Protein AF-A0A2N2PRE9-F1 (afdb_monomer)

pLDDT: mean 85.86, std 16.17, range [28.36, 98.81]

Radius of gyration: 65.25 Å; Cα contacts (8 Å, |Δi|>4): 997; chains: 1; bounding box: 138×82×198 Å

Mean predicted aligned error: 14.63 Å

Solvent-accessible surface area (backbone atoms only — not comparable to full-atom values): 32114 Å² total; per-residue (Å²): 141,76,87,83,89,82,85,77,85,81,86,78,86,85,91,86,80,92,83,88,83,89,88,83,89,81,84,90,90,87,91,86,85,76,72,66,62,60,56,49,52,51,50,49,51,51,50,50,50,49,50,50,48,52,51,51,50,50,51,49,51,50,53,53,70,72,39,66,50,19,32,50,34,27,27,46,92,90,39,80,39,38,49,27,38,51,67,56,39,31,50,53,53,52,50,58,52,63,73,39,55,28,38,38,36,54,62,98,81,54,68,47,78,41,39,36,54,52,56,13,43,40,73,35,41,69,60,38,36,51,49,40,42,49,48,23,52,50,72,30,66,64,71,99,59,90,49,74,72,54,65,75,66,39,65,66,59,36,50,49,46,32,48,49,36,50,52,66,30,44,64,54,55,32,57,76,68,68,58,84,47,75,66,61,54,52,53,48,56,58,53,48,74,74,47,80,80,61,76,74,45,76,48,79,85,40,68,49,79,38,68,66,44,26,50,54,46,52,49,62,49,28,72,75,67,43,39,80,45,37,52,28,44,80,46,80,55,96,31,34,52,41,54,43,78,38,40,69,11,35,35,54,38,60,67,61,47,50,50,53,46,71,75,39,48,67,58,37,57,69,72,24,47,43,79,46,57,68,43,77,37,76,35,91,24,63,56,35,54,69,58,21,54,54,55,36,60,46,44,69,49,63,35,31,40,37,36,40,27,81,83,81,71,45,76,50,76,48,77,54,53,34,46,65,56,50,66,27,52,46,78,45,83,32,87,86,43,99,51,29,61,47,74,48,75,40,56,69,53,43,42,54,50,51,54,66,53,37,60,76,63,40,96,58,33,42,63,61,60,72,60,53,32,50,48,51,50,51,22,51,77,70,59,42,44,66,36,83,43,63,51,44,50,54,60,43,82,43,67,38,51,87,89,66,44,67,58,56,52,18,46,76,73,28,34,41,37,49,48,39,49,66,60,34,78,83,63,61,103,66,88,52,64,72,41,76,44,47,39,64,31,65,56,76,42,46,87,52,71,72,40,85,52,37,39,35,40,34,31,62,75,73,18,31,36,38,35,29,46,77,85,38,82,73,46,77,46,65,20,15,33,18,25,93,93,33,51,46,62,27,23,52,29,17,33,70,45,80,36,74,62,37,75,43,76,96,76,58,34,39,24,34,31,24,30,29,34,47,52,67,36,83,92,51,94,61,58,34,26,40,17,14,54,28,18,44,93,84,72,47,76,42,67,85,90,44,72,53,37,62,71,36,79,26,29,40,36,32,54,51,69,56,17,44,53,45,57,77,67,58,53,71,15,24,35,36,38,34,38,102

Secondary structure (DSSP, 8-state):
---------------------------------SSHHHHHHHHHHHHHHHHHHHHHHHHHHHHHHTSSBPPSSEEETTEE-TT-BHHHHHHHHHHHHHH--EEEE-SSS-EEEE-TTTTTEEE-HHHHHHHHHHHHHHTTT--S---HHHHHH-HHHHHHHHHHHHHHHHHHHHHHTT---HHHHHHHHHHHTTSPPPPPEEEPPPEEE-HHHHHHHHHHHHHHH-B--B--EEEEETTEEEEEPPB-EEEE-HHHHHHHHHH-HHHHHHHTEEE-PEEEEPPS----HHHHHHHHHHHHS-EEEEEEETTTTEEEEEEE-HHHHHHTEEEEE-TTSTTSEEEEE-HHHHHHHHHHHHGGG-TTEE--HHHHHHHHHHHHHHT-SEEEEE-EE--EEEEPPTT--HHHHHHHHTS-HHHHHHH-TT--SS--TT-EEEEPPGGGG--SPPEEEEEEEEETTTTEEEEEETTEEEEEEE-B-B-TTSPPPPEEEE--EEEEEEEETTTTEEEEEEEEEE-SSTT-S--EEEESS-EETTTEE-STT-TTS--BSSSEE--HHHHHHHHHH--TTEEEEEE-

Foldseek 3Di:
DDDDDDDDDDDDDDDDDDDDDDDDDDDDDDDDDDPVVVVVVVVVVVVVVVVVVVVVVVVVLVCLLVAQAQFFQEAEPNDTRHLPGLVRQLCVVQVVQQPFWAWEAAPDDDIDTDGLVLLQKFFPSNVQSVVRNVVSNVLLQDDPDPDPVVNVVCPVVSCVSSSLRSLSNVVSVCVVVVPDDPVVVVVSVVVNVVDDRRHHDYDDIHIDGDLVSSLVSVVVVQVVQWDQKAAWDWDDDPLAIDIRATGWIKTWPSVVQSVVCVVCVPVSSVVSYDYIYMDTHDDLAGTCVVVRVVLVVLLPQKAKEWEAELFVRDIDIDTDHSNLQSVQKDKDADSPDPRRIDIAGHLVSQLVVQVVVQVVVPDFKHFPSVLSSVQSRVCSVVSPRYRYTYIWTAWDKDAAAPPDDLCNVQQVAQHLSQQQCVQCVVDPPDDDGRDIGIHHTLCVQQPDAAPSQWAWEAEPVQQKIFIGGNNDTDDIFHKAFADPVQGATFGKWWQADWDQWDADPVVQKTFGGWTFTADSHPPDPDGATEGAFIDHVVPDTPCPVPGRYHDDNHHIYDHRVVSVVCSVPGDTNHMYGYHD

Sequence (580 aa):
MGTPPKSTSFTTHPIANARNPAPGNRRAARRTRRRHLGLFWLALLLWAAVLLSVAAAGAGLLTLYRSDFILPGVMAQGLDLGGLTTAGAAELLQGQWRERGIVLDAGAAATWTVSPDALGISLDTDALVRSAHQQGRELAVTSDDPSPLAQARDAAGQLLRLGGRLLGVAPAYLEARRITSPTVAGWLAALSRRLAPPPRVELAPAWRFDRHKATATLRAIAARIDSPPRDADLRIVDGRAEALPSRPGRALDLTAALGQLEAAPWQIAATGRMPLTSVAIPPTIADVSATAAEINRHLVVPLTVRLYDPIVDERLSWPITPDVRAGWLSFSVDASAANGVTWAVAEEKIGAYVTARAETLGAERHLKQAQAVSMIHDAFMSSNSDVPLRVYHFARQHVVQPGETLSSIAFDYGFPYPWIQAANPDLGDLLLAGQAVTIPSPDDQLPLPVVENKRIAISLGEQRMWAYEDGALKWEWVVSTGIPSSPTSPGVFQVQSHEPNAYAASWDLWMPYFMGIYQPAPGQAFMNGFHGFPSRDQRQLLWTSNLGHPVTYGCILLSTENAKTLYEWAEEGVIVAIRP

Nearest PDB structures (foldseek):
  4xvo-assembly3_C  TM=7.690E-01  e=3.416E-09  Mycolicibacterium smegmatis MC2 155
  4jmx-assembly1_A  TM=7.023E-01  e=2.448E-08  Mycobacterium tuberculosis
  3tx4-assembly1_A  TM=6.904E-01  e=2.460E-07  Mycobacterium tuberculosis
  8j65-assembly2_B  TM=6.755E-01  e=2.912E-07  Mycobacterium tuberculosis
  8aho-assembly1_A  TM=6.843E-01  e=4.082E-07  Mycobacterium tuberculosis

Structure (mmCIF, N/CA/C/O backbone):
data_AF-A0A2N2PRE9-F1
#
_entry.id   AF-A0A2N2PRE9-F1
#
loop_
_atom_site.group_PDB
_atom_site.id
_atom_site.type_symbol
_atom_site.label_atom_id
_atom_site.label_alt_id
_atom_site.label_comp_id
_atom_site.label_asym_id
_atom_site.label_entity_id
_atom_site.label_seq_id
_atom_site.pdbx_PDB_ins_code
_atom_site.Cartn_x
_atom_site.Cartn_y
_atom_site.Cartn_z
_atom_site.occupancy
_atom_site.B_iso_or_equiv
_atom_site.auth_seq_id
_atom_site.auth_comp_id
_atom_site.auth_asym_id
_atom_site.auth_atom_id
_atom_site.pdbx_PDB_model_num
ATOM 1 N N . MET A 1 1 ? 91.240 55.400 -79.136 1.00 44.03 1 MET A N 1
ATOM 2 C CA . MET A 1 1 ? 90.717 56.780 -79.040 1.00 44.03 1 MET A CA 1
ATOM 3 C C . MET A 1 1 ? 90.539 57.298 -80.449 1.00 44.03 1 MET A C 1
ATOM 5 O O . MET A 1 1 ? 91.504 57.255 -81.196 1.00 44.03 1 MET A O 1
ATOM 9 N N . GLY A 1 2 ? 89.333 57.715 -80.822 1.00 29.73 2 GLY A N 1
ATOM 10 C CA . GLY A 1 2 ? 89.107 58.298 -82.141 1.00 29.73 2 GLY A CA 1
ATOM 11 C C . GLY A 1 2 ? 87.730 57.978 -82.705 1.00 29.73 2 GLY A C 1
ATOM 12 O O . GLY A 1 2 ? 87.492 56.880 -83.192 1.00 29.73 2 GLY A O 1
ATOM 13 N N . THR A 1 3 ? 86.862 58.989 -82.699 1.00 47.44 3 THR A N 1
ATOM 14 C CA . THR A 1 3 ? 86.133 59.388 -83.914 1.00 47.44 3 THR A CA 1
ATOM 15 C C . THR A 1 3 ? 87.115 59.382 -85.100 1.00 47.44 3 THR A C 1
ATOM 17 O O . THR A 1 3 ? 88.283 59.715 -84.880 1.00 47.44 3 THR A O 1
ATOM 20 N N . PRO A 1 4 ? 86.723 59.051 -86.351 1.00 40.72 4 PRO A N 1
ATOM 21 C CA . PRO A 1 4 ? 85.676 59.795 -87.061 1.00 40.72 4 PRO A CA 1
ATOM 22 C C . PRO A 1 4 ? 84.950 58.951 -88.162 1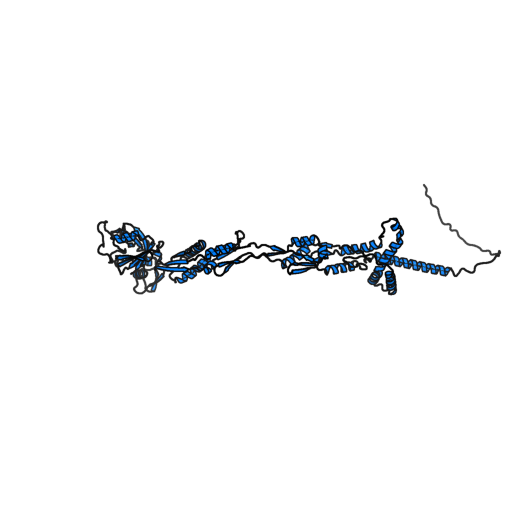.00 40.72 4 PRO A C 1
ATOM 24 O O . PRO A 1 4 ? 85.128 57.735 -88.231 1.00 40.72 4 PRO A O 1
ATOM 27 N N . PRO A 1 5 ? 84.087 59.552 -89.007 1.00 60.34 5 PRO A N 1
ATOM 28 C CA . PRO A 1 5 ? 83.303 58.859 -90.028 1.00 60.34 5 PRO A CA 1
ATOM 29 C C . PRO A 1 5 ? 84.092 58.748 -91.343 1.00 60.34 5 PRO A C 1
ATOM 31 O O . PRO A 1 5 ? 85.161 59.346 -91.461 1.00 60.34 5 PRO A O 1
ATOM 34 N N . LYS A 1 6 ? 83.541 58.054 -92.351 1.00 29.47 6 LYS A N 1
ATOM 35 C CA . LYS A 1 6 ? 83.570 58.466 -93.775 1.00 29.47 6 LYS A CA 1
ATOM 36 C C . LYS A 1 6 ? 82.775 57.464 -94.623 1.00 29.47 6 LYS A C 1
ATOM 38 O O . LYS A 1 6 ? 83.064 56.278 -94.623 1.00 29.47 6 LYS A O 1
ATOM 43 N N . SER A 1 7 ? 81.606 57.863 -95.118 1.00 29.11 7 SER A N 1
ATOM 44 C CA . SER A 1 7 ? 81.404 58.658 -96.344 1.00 29.11 7 SER A CA 1
ATOM 45 C C . SER A 1 7 ? 81.373 57.720 -97.558 1.00 29.11 7 SER A C 1
ATOM 47 O O . SER A 1 7 ? 82.371 57.100 -97.898 1.00 29.11 7 SER A O 1
ATOM 49 N N . THR A 1 8 ? 80.196 57.431 -98.102 1.00 31.72 8 THR A N 1
ATOM 50 C CA . THR A 1 8 ? 79.456 58.254 -99.081 1.00 31.72 8 THR A CA 1
ATOM 51 C C . THR A 1 8 ? 79.676 57.724 -100.488 1.00 31.72 8 THR A C 1
ATOM 53 O O . THR A 1 8 ? 80.800 57.648 -100.973 1.00 31.72 8 THR A O 1
ATOM 56 N N . SER A 1 9 ? 78.548 57.387 -101.112 1.00 38.59 9 SER A N 1
ATOM 57 C CA . SER A 1 9 ? 78.169 57.801 -102.463 1.00 38.59 9 SER A CA 1
ATOM 58 C C . SER A 1 9 ? 79.263 58.449 -103.304 1.00 38.59 9 SER A C 1
ATOM 60 O O . SER A 1 9 ? 79.789 59.488 -102.917 1.00 38.59 9 SER A O 1
ATOM 62 N N . PHE A 1 10 ? 79.414 57.981 -104.537 1.00 28.36 10 PHE A N 1
ATOM 63 C CA . PHE A 1 10 ? 79.621 58.914 -105.635 1.00 28.36 10 PHE A CA 1
ATOM 64 C C . PHE A 1 10 ? 78.723 58.544 -106.809 1.00 28.36 10 PHE A C 1
ATOM 66 O O . PHE A 1 10 ? 78.977 57.627 -107.584 1.00 28.36 10 PHE A O 1
ATOM 73 N N . THR A 1 11 ? 77.632 59.295 -106.897 1.00 34.41 11 THR A N 1
ATOM 74 C CA . THR A 1 11 ? 77.059 59.749 -108.156 1.00 34.41 11 THR A CA 1
ATOM 75 C C . THR A 1 11 ? 78.119 60.576 -108.873 1.00 34.41 11 THR A C 1
ATOM 77 O O . THR A 1 11 ? 78.652 61.497 -108.267 1.00 34.41 11 THR A O 1
ATOM 80 N N . THR A 1 12 ? 78.333 60.327 -110.160 1.00 30.97 12 THR A N 1
ATOM 81 C CA . THR A 1 12 ? 78.211 61.387 -111.169 1.00 30.97 12 THR A CA 1
ATOM 82 C C . THR A 1 12 ? 77.982 60.770 -112.550 1.00 30.97 12 THR A C 1
ATOM 84 O O . THR A 1 12 ? 78.802 60.046 -113.103 1.00 30.97 12 THR A O 1
ATOM 87 N N . HIS A 1 13 ? 76.789 61.069 -113.064 1.00 38.88 13 HIS A N 1
ATOM 88 C CA . HIS A 1 13 ? 76.370 61.103 -114.470 1.00 38.88 13 HIS A CA 1
ATOM 89 C C . HIS A 1 13 ? 77.326 61.954 -115.350 1.00 38.88 13 HIS A C 1
ATOM 91 O O . HIS A 1 13 ? 78.202 62.602 -114.778 1.00 38.88 13 HIS A O 1
ATOM 97 N N . PRO A 1 14 ? 77.110 62.148 -116.677 1.00 43.09 14 PRO A N 1
ATOM 98 C CA . PRO A 1 14 ? 76.110 61.596 -117.605 1.00 43.09 14 PRO A CA 1
ATOM 99 C C . PRO A 1 14 ? 76.703 61.104 -118.954 1.00 43.09 14 PRO A C 1
ATOM 101 O O . PRO A 1 14 ? 77.902 61.098 -119.202 1.00 43.09 14 PRO A O 1
ATOM 104 N N . ILE A 1 15 ? 75.778 60.682 -119.814 1.00 39.44 15 ILE A N 1
ATOM 105 C CA . ILE A 1 15 ? 75.872 60.051 -121.136 1.00 39.44 15 ILE A CA 1
ATOM 106 C C . ILE A 1 15 ? 76.345 61.002 -122.254 1.00 39.44 15 ILE A C 1
ATOM 108 O O . ILE A 1 15 ? 75.858 62.125 -122.325 1.00 39.44 15 ILE A O 1
ATOM 112 N N . ALA A 1 16 ? 77.176 60.482 -123.174 1.00 33.44 16 ALA A N 1
ATOM 113 C CA . ALA A 1 16 ? 77.205 60.671 -124.649 1.00 33.44 16 ALA A CA 1
ATOM 114 C C . ALA A 1 16 ? 78.629 60.315 -125.151 1.00 33.44 16 ALA A C 1
ATOM 116 O O . ALA A 1 16 ? 79.593 60.593 -124.459 1.00 33.44 16 ALA A O 1
ATOM 117 N N . ASN A 1 17 ? 78.918 59.722 -126.310 1.00 32.91 17 ASN A N 1
ATOM 118 C CA . ASN A 1 17 ? 78.168 59.472 -127.531 1.00 32.91 17 ASN A CA 1
ATOM 119 C C . ASN A 1 17 ? 78.894 58.379 -128.354 1.00 32.91 17 ASN A C 1
ATOM 121 O O . ASN A 1 17 ? 80.055 58.056 -128.111 1.00 32.91 17 ASN A O 1
ATOM 125 N N . ALA A 1 18 ? 78.186 57.837 -129.339 1.00 36.25 18 ALA A N 1
ATOM 126 C CA . ALA A 1 18 ? 78.545 56.714 -130.203 1.00 36.25 18 ALA A CA 1
ATOM 127 C C . ALA A 1 18 ? 79.845 56.835 -131.035 1.00 36.25 18 ALA A C 1
ATOM 129 O O . ALA A 1 18 ? 80.195 57.925 -131.482 1.00 36.25 18 ALA A O 1
ATOM 130 N N . ARG A 1 19 ? 80.440 55.672 -131.378 1.00 34.62 19 ARG A N 1
ATOM 131 C CA . ARG A 1 19 ? 80.992 55.319 -132.714 1.00 34.62 19 ARG A CA 1
ATOM 132 C C . ARG A 1 19 ? 81.260 53.796 -132.836 1.00 34.62 19 ARG A C 1
ATOM 134 O O . ARG A 1 19 ? 81.975 53.215 -132.030 1.00 34.62 19 ARG A O 1
ATOM 141 N N . ASN A 1 20 ? 80.645 53.179 -133.852 1.00 29.72 20 ASN A N 1
ATOM 142 C CA . ASN A 1 20 ? 80.857 51.821 -134.411 1.00 29.72 20 ASN A CA 1
ATOM 143 C C . ASN A 1 20 ? 82.239 51.698 -135.132 1.00 29.72 20 ASN A C 1
ATOM 145 O O . ASN A 1 20 ? 82.850 52.741 -135.355 1.00 29.72 20 ASN A O 1
ATOM 149 N N . PRO A 1 21 ? 82.631 50.562 -135.770 1.00 51.59 21 PRO A N 1
ATOM 150 C CA . PRO A 1 21 ? 82.676 49.145 -135.349 1.00 51.59 21 PRO A CA 1
ATOM 151 C C . PRO A 1 21 ? 83.983 48.381 -135.782 1.00 51.59 21 PRO A C 1
ATOM 153 O O . PRO A 1 21 ? 84.742 48.865 -136.612 1.00 51.59 21 PRO A O 1
ATOM 156 N N . ALA A 1 22 ? 84.112 47.115 -135.326 1.00 34.28 22 ALA A N 1
ATOM 157 C CA . ALA A 1 22 ? 84.720 45.926 -135.995 1.00 34.28 22 ALA A CA 1
ATOM 158 C C . ALA A 1 22 ? 86.260 45.825 -136.231 1.00 34.28 22 ALA A C 1
ATOM 160 O O . ALA A 1 22 ? 86.943 46.841 -136.225 1.00 34.28 22 ALA A O 1
ATOM 161 N N . PRO A 1 23 ? 86.831 44.630 -136.564 1.00 50.12 23 PRO A N 1
ATOM 162 C CA . PRO A 1 23 ? 86.377 43.231 -136.389 1.00 50.12 23 PRO A CA 1
ATOM 163 C C . PRO A 1 23 ? 87.448 42.286 -135.769 1.00 50.12 23 PRO A C 1
ATOM 165 O O . PRO A 1 23 ? 88.645 42.544 -135.809 1.00 50.12 23 PRO A O 1
ATOM 168 N N . GLY A 1 24 ? 87.032 41.113 -135.272 1.00 31.56 24 GLY A N 1
ATOM 169 C CA . GLY A 1 24 ? 87.965 40.098 -134.756 1.00 31.56 24 GLY A CA 1
ATOM 170 C C . GLY A 1 24 ? 87.310 38.752 -134.453 1.00 31.56 24 GLY A C 1
ATOM 171 O O . GLY A 1 24 ? 87.000 38.425 -133.318 1.00 31.56 24 GLY A O 1
ATOM 172 N N . ASN A 1 25 ? 87.061 38.001 -135.515 1.00 39.03 25 ASN A N 1
ATOM 173 C CA . ASN A 1 25 ? 86.435 36.685 -135.608 1.00 39.03 25 ASN A CA 1
ATOM 174 C C . ASN A 1 25 ? 87.089 35.605 -134.705 1.00 39.03 25 ASN A C 1
ATOM 176 O O . ASN A 1 25 ? 88.305 35.449 -134.772 1.00 39.03 25 ASN A O 1
ATOM 180 N N . ARG A 1 26 ? 86.293 34.789 -133.982 1.00 41.22 26 ARG A N 1
ATOM 181 C CA . ARG A 1 26 ? 86.356 33.299 -133.999 1.00 41.22 26 ARG A CA 1
ATOM 182 C C . ARG A 1 26 ? 85.360 32.620 -133.034 1.00 41.22 26 ARG A C 1
ATOM 184 O O . ARG A 1 26 ? 85.595 32.457 -131.848 1.00 41.22 26 ARG A O 1
ATOM 191 N N . ARG A 1 27 ? 84.247 32.194 -133.641 1.00 40.28 27 ARG A N 1
ATOM 192 C CA . ARG A 1 27 ? 83.604 30.861 -133.591 1.00 40.28 27 ARG A CA 1
ATOM 193 C C . ARG A 1 27 ? 83.477 30.076 -132.262 1.00 40.28 27 ARG A C 1
ATOM 195 O O . ARG A 1 27 ? 84.429 29.492 -131.771 1.00 40.28 27 ARG A O 1
ATOM 202 N N . ALA A 1 28 ? 82.192 29.847 -131.952 1.00 42.44 28 ALA A N 1
ATOM 203 C CA . ALA A 1 28 ? 81.537 28.559 -131.657 1.00 42.44 28 ALA A CA 1
ATOM 204 C C . ALA A 1 28 ? 81.641 27.946 -130.244 1.00 42.44 28 ALA A C 1
ATOM 206 O O . ALA A 1 28 ? 82.633 27.323 -129.901 1.00 42.44 28 ALA A O 1
ATOM 207 N N . ALA A 1 29 ? 80.525 28.001 -129.497 1.00 44.59 29 ALA A N 1
ATOM 208 C CA . ALA A 1 29 ? 79.763 26.829 -129.017 1.00 44.59 29 ALA A CA 1
ATOM 209 C C . ALA A 1 29 ? 78.807 27.221 -127.871 1.00 44.59 29 ALA A C 1
ATOM 211 O O . ALA A 1 29 ? 79.253 27.440 -126.749 1.00 44.59 29 ALA A O 1
ATOM 212 N N . ARG A 1 30 ? 77.484 27.262 -128.109 1.00 43.22 30 ARG A N 1
ATOM 213 C CA . ARG A 1 30 ? 76.474 27.014 -127.054 1.00 43.22 30 ARG A CA 1
ATOM 214 C C . ARG A 1 30 ? 75.052 26.992 -127.609 1.00 43.22 30 ARG A C 1
ATOM 216 O O . ARG A 1 30 ? 74.459 28.030 -127.879 1.00 43.22 30 ARG A O 1
ATOM 223 N N . ARG A 1 31 ? 74.465 25.798 -127.702 1.00 50.62 31 ARG A N 1
ATOM 224 C CA . ARG A 1 31 ? 73.032 25.613 -127.967 1.00 50.62 31 ARG A CA 1
ATOM 225 C C . ARG A 1 31 ? 72.451 24.518 -127.060 1.00 50.62 31 ARG A C 1
ATOM 227 O O . ARG A 1 31 ? 71.945 23.534 -127.561 1.00 50.62 31 ARG A O 1
ATOM 234 N N . THR A 1 32 ? 72.516 24.691 -125.732 1.00 50.94 32 THR A N 1
ATOM 235 C CA . THR A 1 32 ? 71.859 23.823 -124.714 1.00 50.94 32 THR A CA 1
ATOM 236 C C . THR A 1 32 ? 71.717 24.536 -123.348 1.00 50.94 32 THR A C 1
ATOM 238 O O . THR A 1 32 ? 72.358 24.174 -122.368 1.00 50.94 32 THR A O 1
ATOM 241 N N . ARG A 1 33 ? 70.904 25.603 -123.230 1.00 50.47 33 ARG A N 1
ATOM 242 C CA . ARG A 1 33 ? 70.734 26.312 -121.929 1.00 50.47 33 ARG A CA 1
ATOM 243 C C . ARG A 1 33 ? 69.315 26.794 -121.587 1.00 50.47 33 ARG A C 1
ATOM 245 O O . ARG A 1 33 ? 69.175 27.721 -120.801 1.00 50.47 33 ARG A O 1
ATOM 252 N N . ARG A 1 34 ? 68.258 26.189 -122.153 1.00 55.28 34 ARG A N 1
ATOM 253 C CA . ARG A 1 34 ? 66.854 26.575 -121.857 1.00 55.28 34 ARG A CA 1
ATOM 254 C C . ARG A 1 34 ? 65.956 25.494 -121.223 1.00 55.28 34 ARG A C 1
ATOM 256 O O . ARG A 1 34 ? 64.875 25.842 -120.778 1.00 55.28 34 ARG A O 1
ATOM 263 N N . ARG A 1 35 ? 66.384 24.226 -121.094 1.00 54.31 35 ARG A N 1
ATOM 264 C CA . ARG A 1 35 ? 65.570 23.151 -120.463 1.00 54.31 35 ARG A CA 1
ATOM 265 C C . ARG A 1 35 ? 65.860 22.893 -118.969 1.00 54.31 35 ARG A C 1
ATOM 267 O O . ARG A 1 35 ? 64.988 22.400 -118.269 1.00 54.31 35 ARG A O 1
ATOM 274 N N . HIS A 1 36 ? 67.025 23.288 -118.446 1.00 56.16 36 HIS A N 1
ATOM 275 C CA . HIS A 1 36 ? 67.404 23.028 -117.042 1.00 56.16 36 HIS A CA 1
ATOM 276 C C . HIS A 1 36 ? 66.853 24.043 -116.023 1.00 56.16 36 HIS A C 1
ATOM 278 O O . HIS A 1 36 ? 66.807 23.743 -114.836 1.00 56.16 36 HIS A O 1
ATOM 284 N N . LEU A 1 37 ? 66.403 25.225 -116.464 1.00 57.94 37 LEU A N 1
ATOM 285 C CA . LEU A 1 37 ? 65.897 26.263 -115.555 1.00 57.94 37 LEU A CA 1
ATOM 286 C C . LEU A 1 37 ? 64.482 25.938 -115.038 1.00 57.94 37 LEU A C 1
ATOM 288 O O . LEU A 1 37 ? 64.195 26.163 -113.870 1.00 57.94 37 LEU A O 1
ATOM 292 N N . GLY A 1 38 ? 63.622 25.346 -115.878 1.00 61.19 38 GLY A N 1
ATOM 293 C CA . GLY A 1 38 ? 62.268 24.932 -115.483 1.00 61.19 38 GLY A CA 1
ATOM 294 C C . GLY A 1 38 ? 62.255 23.760 -114.496 1.00 61.19 38 GLY A C 1
ATOM 295 O O . GLY A 1 38 ? 61.493 23.785 -113.538 1.00 61.19 38 GLY A O 1
ATOM 296 N N . LEU A 1 39 ? 63.146 22.776 -114.671 1.00 67.06 39 LEU A N 1
ATOM 297 C CA . LEU A 1 39 ? 63.297 21.652 -113.735 1.00 67.06 39 LEU A CA 1
ATOM 298 C C . LEU A 1 39 ? 63.860 22.094 -112.376 1.00 67.06 39 LEU A C 1
ATOM 300 O O . LEU A 1 39 ? 63.445 21.558 -111.357 1.00 67.06 39 LEU A O 1
ATOM 304 N N . PHE A 1 40 ? 64.753 23.090 -112.345 1.00 74.44 40 PHE A N 1
ATOM 305 C CA . PHE A 1 40 ? 65.266 23.659 -111.095 1.00 74.44 40 PHE A CA 1
ATOM 306 C C . PHE A 1 40 ? 64.179 24.410 -110.315 1.00 74.44 40 PHE A C 1
ATOM 308 O O . PHE A 1 40 ? 64.026 24.176 -109.123 1.00 74.44 40 PHE A O 1
ATOM 315 N N . TRP A 1 41 ? 63.379 25.256 -110.977 1.00 75.25 41 TRP A N 1
ATOM 316 C CA . TRP A 1 41 ? 62.259 25.943 -110.321 1.00 75.25 41 TRP A CA 1
ATOM 317 C C . TRP A 1 41 ? 61.140 24.983 -109.904 1.00 75.25 41 TRP A C 1
ATOM 319 O O . TRP A 1 41 ? 60.579 25.162 -108.830 1.00 75.25 41 TRP A O 1
ATOM 329 N N . LEU A 1 42 ? 60.855 23.932 -110.684 1.00 77.06 42 LEU A N 1
ATOM 330 C CA . LEU A 1 42 ? 59.915 22.876 -110.291 1.00 77.06 42 LEU A CA 1
ATOM 331 C C . LEU A 1 42 ? 60.433 22.089 -109.076 1.00 77.06 42 LEU A C 1
ATOM 333 O O . LEU A 1 42 ? 59.681 21.858 -108.137 1.00 77.06 42 LEU A O 1
ATOM 337 N N . ALA A 1 43 ? 61.719 21.722 -109.062 1.00 75.25 43 ALA A N 1
ATOM 338 C CA . ALA A 1 43 ? 62.347 21.053 -107.926 1.00 75.25 43 ALA A CA 1
ATOM 339 C C . ALA A 1 43 ? 62.382 21.951 -106.683 1.00 75.25 43 ALA A C 1
ATOM 341 O O . ALA A 1 43 ? 62.101 21.464 -105.597 1.00 75.25 43 ALA A O 1
ATOM 342 N N . LEU A 1 44 ? 62.657 23.252 -106.831 1.00 79.75 44 LEU A N 1
ATOM 343 C CA . LEU A 1 44 ? 62.639 24.226 -105.737 1.00 79.75 44 LEU A CA 1
ATOM 344 C C . LEU A 1 44 ? 61.220 24.464 -105.205 1.00 79.75 44 LEU A C 1
ATOM 346 O O . LEU A 1 44 ? 61.043 24.543 -103.997 1.00 79.75 44 LEU A O 1
ATOM 350 N N . LEU A 1 45 ? 60.208 24.535 -106.077 1.00 80.00 45 LEU A N 1
ATOM 351 C CA . LEU A 1 45 ? 58.798 24.623 -105.681 1.00 80.00 45 LEU A CA 1
ATOM 352 C C . LEU A 1 45 ? 58.331 23.347 -104.975 1.00 80.00 45 LEU A C 1
ATOM 354 O O . LEU A 1 45 ? 57.639 23.439 -103.968 1.00 80.00 45 LEU A O 1
ATOM 358 N N . LEU A 1 46 ? 58.747 22.169 -105.448 1.00 79.50 46 LEU A N 1
ATOM 359 C CA . LEU A 1 46 ? 58.505 20.897 -104.762 1.00 79.50 46 LEU A CA 1
ATOM 360 C C . LEU A 1 46 ? 59.213 20.857 -103.402 1.00 79.50 46 LEU A C 1
ATOM 362 O O . LEU A 1 46 ? 58.604 20.456 -102.417 1.00 79.50 46 LEU A O 1
ATOM 366 N N . TRP A 1 47 ? 60.457 21.331 -103.313 1.00 78.38 47 TRP A N 1
ATOM 367 C CA . TRP A 1 47 ? 61.199 21.407 -102.051 1.00 78.38 47 TRP A CA 1
ATOM 368 C C . TRP A 1 47 ? 60.564 22.398 -101.072 1.00 78.38 47 TRP A C 1
ATOM 370 O O . TRP A 1 47 ? 60.414 22.091 -99.894 1.00 78.38 47 TRP A O 1
ATOM 380 N N . ALA A 1 48 ? 60.128 23.562 -101.558 1.00 77.12 48 ALA A N 1
ATOM 381 C CA . ALA A 1 48 ? 59.400 24.551 -100.774 1.00 77.12 48 ALA A CA 1
ATOM 382 C C . ALA A 1 48 ? 58.035 24.018 -100.318 1.00 77.12 48 ALA A C 1
ATOM 384 O O . ALA A 1 48 ? 57.666 24.232 -99.170 1.00 77.12 48 ALA A O 1
ATOM 385 N N . ALA A 1 49 ? 57.312 23.272 -101.160 1.00 75.81 49 ALA A N 1
ATOM 386 C CA . ALA A 1 49 ? 56.055 22.621 -100.792 1.00 75.81 49 ALA A CA 1
ATOM 387 C C . ALA A 1 49 ? 56.259 21.512 -99.746 1.00 75.81 49 ALA A C 1
ATOM 389 O O . ALA A 1 49 ? 55.463 21.393 -98.815 1.00 75.81 49 ALA A O 1
ATOM 390 N N . VAL A 1 50 ? 57.344 20.736 -99.849 1.00 77.31 50 VAL A N 1
ATOM 391 C CA . VAL A 1 50 ? 57.738 19.745 -98.836 1.00 77.31 50 VAL A CA 1
ATOM 392 C C . VAL A 1 50 ? 58.102 20.436 -97.524 1.00 77.31 50 VAL A C 1
ATOM 394 O O . VAL A 1 50 ? 57.577 20.051 -96.486 1.00 77.31 50 VAL A O 1
ATOM 397 N N . LEU A 1 51 ? 58.916 21.496 -97.552 1.00 74.44 51 LEU A N 1
ATOM 398 C CA . LEU A 1 51 ? 59.234 22.290 -96.361 1.00 74.44 51 LEU A CA 1
ATOM 399 C C . LEU A 1 51 ? 57.988 22.906 -95.725 1.00 74.44 51 LEU A C 1
ATOM 401 O O . LEU A 1 51 ? 57.851 22.861 -94.508 1.00 74.44 51 LEU A O 1
ATOM 405 N N . LEU A 1 52 ? 57.073 23.454 -96.528 1.00 76.81 52 LEU A N 1
ATOM 406 C CA . LEU A 1 52 ? 55.820 24.029 -96.045 1.00 76.81 52 LEU A CA 1
ATOM 407 C C . LEU A 1 52 ? 54.928 22.950 -95.420 1.00 76.81 52 LEU A C 1
ATOM 409 O O . LEU A 1 52 ? 54.316 23.189 -94.387 1.00 76.81 52 LEU A O 1
ATOM 413 N N . SER A 1 53 ? 54.901 21.748 -96.000 1.00 72.00 53 SER A N 1
ATOM 414 C CA . SER A 1 53 ? 54.170 20.597 -95.459 1.00 72.00 53 SER A CA 1
ATOM 415 C C . SER A 1 53 ? 54.791 20.087 -94.158 1.00 72.00 53 SER A C 1
ATOM 417 O O . SER A 1 53 ? 54.063 19.776 -93.224 1.00 72.00 53 SER A O 1
ATOM 419 N N . VAL A 1 54 ? 56.124 20.050 -94.057 1.00 72.94 54 VAL A N 1
ATOM 420 C CA . VAL A 1 54 ? 56.849 19.694 -92.826 1.00 72.94 54 VAL A CA 1
ATOM 421 C C . VAL A 1 54 ? 56.654 20.764 -91.750 1.00 72.94 54 VAL A C 1
ATOM 423 O O . VAL A 1 54 ? 56.427 20.422 -90.595 1.00 72.94 54 VAL A O 1
ATOM 426 N N . ALA A 1 55 ? 56.671 22.049 -92.110 1.00 72.50 55 ALA A N 1
ATOM 427 C CA . ALA A 1 55 ? 56.400 23.154 -91.193 1.00 72.50 55 ALA A CA 1
ATOM 428 C C . ALA A 1 55 ? 54.936 23.162 -90.725 1.00 72.50 55 ALA A C 1
ATOM 430 O O . ALA A 1 55 ? 54.681 23.353 -89.541 1.00 72.50 55 ALA A O 1
ATOM 431 N N . ALA A 1 56 ? 53.978 22.894 -91.617 1.00 72.75 56 ALA A N 1
ATOM 432 C CA . ALA A 1 56 ? 52.563 22.755 -91.278 1.00 72.75 56 ALA A CA 1
ATOM 433 C C . ALA A 1 56 ? 52.303 21.510 -90.415 1.00 72.75 56 ALA A C 1
ATOM 435 O O . ALA A 1 56 ? 51.556 21.590 -89.442 1.00 72.75 56 ALA A O 1
ATOM 436 N N . ALA A 1 57 ? 52.959 20.384 -90.710 1.00 68.88 57 ALA A N 1
ATOM 437 C CA . ALA A 1 57 ? 52.916 19.182 -89.881 1.00 68.88 57 ALA A CA 1
ATOM 438 C C . ALA A 1 57 ? 53.544 19.434 -88.503 1.00 68.88 57 ALA A C 1
ATOM 440 O O . ALA A 1 57 ? 52.953 19.064 -87.495 1.00 68.88 57 ALA A O 1
ATOM 441 N N . GLY A 1 58 ? 54.689 20.121 -88.442 1.00 68.94 58 GLY A N 1
ATOM 442 C CA . GLY A 1 58 ? 55.355 20.524 -87.202 1.00 68.94 58 GLY A CA 1
ATOM 443 C C . GLY A 1 58 ? 54.525 21.505 -86.371 1.00 68.94 58 GLY A C 1
ATOM 444 O O . GLY A 1 58 ? 54.408 21.333 -85.161 1.00 68.94 58 GLY A O 1
ATOM 445 N N . ALA A 1 59 ? 53.874 22.482 -87.008 1.00 72.56 59 ALA A N 1
ATOM 446 C CA . ALA A 1 59 ? 52.923 23.380 -86.359 1.00 72.56 59 ALA A CA 1
ATOM 447 C C . ALA A 1 59 ? 51.689 22.615 -85.851 1.00 72.56 59 ALA A C 1
ATOM 449 O O . ALA A 1 59 ? 51.270 22.827 -84.716 1.00 72.56 59 ALA A O 1
ATOM 450 N N . GLY A 1 60 ? 51.161 21.668 -86.636 1.00 70.56 60 GLY A N 1
ATOM 451 C CA . GLY A 1 60 ? 50.075 20.768 -86.238 1.00 70.56 60 GLY A CA 1
ATOM 452 C C . GLY A 1 60 ? 50.436 19.898 -85.028 1.00 70.56 60 GLY A C 1
ATOM 453 O O . GLY A 1 60 ? 49.698 19.863 -84.044 1.00 70.56 60 GLY A O 1
ATOM 454 N N . LEU A 1 61 ? 51.613 19.271 -85.044 1.00 70.94 61 LEU A N 1
ATOM 455 C CA . LEU A 1 61 ? 52.180 18.502 -83.930 1.00 70.94 61 LEU A CA 1
ATOM 456 C C . LEU A 1 61 ? 52.389 19.373 -82.681 1.00 70.94 61 LEU A C 1
ATOM 458 O O . LEU A 1 61 ? 52.057 18.947 -81.579 1.00 70.94 61 LEU A O 1
ATOM 462 N N . LEU A 1 62 ? 52.857 20.615 -82.836 1.00 73.44 62 LEU A N 1
ATOM 463 C CA . LEU A 1 62 ? 53.009 21.562 -81.728 1.00 73.44 62 LEU A CA 1
ATOM 464 C C . LEU A 1 62 ? 51.654 21.998 -81.148 1.00 73.44 62 LEU A C 1
ATOM 466 O O . LEU A 1 62 ? 51.524 22.122 -79.930 1.00 73.44 62 LEU A O 1
ATOM 470 N N . THR A 1 63 ? 50.633 22.198 -81.989 1.00 76.31 63 THR A N 1
ATOM 471 C CA . THR A 1 63 ? 49.266 22.479 -81.518 1.00 76.31 63 THR A CA 1
ATOM 472 C C . THR A 1 63 ? 48.646 21.286 -80.794 1.00 76.31 63 THR A C 1
ATOM 474 O O . THR A 1 63 ? 47.997 21.484 -79.772 1.00 76.31 63 THR A O 1
ATOM 477 N N . LEU A 1 64 ? 48.904 20.056 -81.257 1.00 74.94 64 LEU A N 1
ATOM 478 C CA . LEU A 1 64 ? 48.507 18.819 -80.577 1.00 74.94 64 LEU A CA 1
ATOM 479 C C . LEU A 1 64 ? 49.231 18.657 -79.234 1.00 74.94 64 LEU A C 1
ATOM 481 O O . LEU A 1 64 ? 48.604 18.315 -78.237 1.00 74.94 64 LEU A O 1
ATOM 485 N N . TYR A 1 65 ? 50.526 18.964 -79.167 1.00 78.62 65 TYR A N 1
ATOM 486 C CA . TYR A 1 65 ? 51.309 18.883 -77.930 1.00 78.62 65 TYR A CA 1
ATOM 487 C C . TYR A 1 65 ? 50.829 19.875 -76.859 1.00 78.62 65 TYR A C 1
ATOM 489 O O . TYR A 1 65 ? 50.802 19.550 -75.673 1.00 78.62 65 TYR A O 1
ATOM 497 N N . ARG A 1 66 ? 50.407 21.074 -77.281 1.00 81.94 66 ARG A N 1
ATOM 498 C CA . ARG A 1 66 ? 49.812 22.108 -76.415 1.00 81.94 66 ARG A CA 1
ATOM 499 C C . ARG A 1 66 ? 48.310 21.925 -76.179 1.00 81.94 66 ARG A C 1
ATOM 501 O O . ARG A 1 66 ? 47.696 22.778 -75.542 1.00 81.94 66 ARG A O 1
ATOM 508 N N . SER A 1 67 ? 47.710 20.870 -76.723 1.00 85.12 67 SER A N 1
ATOM 509 C CA . SER A 1 67 ? 46.283 20.617 -76.570 1.00 85.12 67 SER A CA 1
ATOM 510 C C . SER A 1 67 ? 45.946 20.048 -75.190 1.00 85.12 67 SER A C 1
ATOM 512 O O . SER A 1 67 ? 46.800 19.564 -74.443 1.00 85.12 67 SER A O 1
ATOM 514 N N . ASP A 1 68 ? 44.659 20.088 -74.868 1.00 89.06 68 ASP A N 1
ATOM 515 C CA . ASP A 1 68 ? 44.104 19.562 -73.623 1.00 89.06 68 ASP A CA 1
ATOM 516 C C . ASP A 1 68 ? 43.911 18.031 -73.639 1.00 89.06 68 ASP A C 1
ATOM 518 O O . ASP A 1 68 ? 43.318 17.453 -72.735 1.00 89.06 68 ASP A O 1
ATOM 522 N N . PHE A 1 69 ? 44.405 17.347 -74.674 1.00 89.25 69 PHE A N 1
ATOM 523 C CA . PHE A 1 69 ? 44.350 15.894 -74.747 1.00 89.25 69 PHE A CA 1
ATOM 524 C C . PHE A 1 69 ? 45.485 15.241 -73.954 1.00 89.25 69 PHE A C 1
ATOM 526 O O . PHE A 1 69 ? 46.632 15.698 -73.971 1.00 89.25 69 PHE A O 1
ATOM 533 N N . ILE A 1 70 ? 45.170 14.129 -73.298 1.00 88.69 70 ILE A N 1
ATOM 534 C CA . ILE A 1 70 ? 46.141 13.248 -72.652 1.00 88.69 70 ILE A CA 1
ATOM 535 C C . ILE A 1 70 ? 46.780 12.371 -73.734 1.00 88.69 70 ILE A C 1
ATOM 537 O O . ILE A 1 70 ? 46.088 11.728 -74.526 1.00 88.69 70 ILE A O 1
ATOM 541 N N . LEU A 1 71 ? 48.115 12.359 -73.799 1.00 86.88 71 LEU A N 1
ATOM 542 C CA . LEU A 1 71 ? 48.827 11.550 -74.791 1.00 86.88 71 LEU A CA 1
ATOM 543 C C . LEU A 1 71 ? 48.710 10.046 -74.470 1.00 86.88 71 LEU A C 1
ATOM 545 O O . LEU A 1 71 ? 48.605 9.682 -73.298 1.00 86.88 71 LEU A O 1
ATOM 549 N N . PRO A 1 72 ? 48.749 9.155 -75.479 1.00 84.62 72 PRO A N 1
ATOM 550 C CA . PRO A 1 72 ? 48.442 7.742 -75.292 1.00 84.62 72 PRO A CA 1
ATOM 551 C C . PRO A 1 72 ? 49.458 7.027 -74.395 1.00 84.62 72 PRO A C 1
ATOM 553 O O . PRO A 1 72 ? 50.640 7.386 -74.376 1.00 84.62 72 PRO A O 1
ATOM 556 N N . GLY A 1 73 ? 49.000 5.981 -73.701 1.00 81.62 73 GLY A N 1
ATOM 557 C CA . GLY A 1 73 ? 49.818 5.178 -72.785 1.00 81.62 73 GLY A CA 1
ATOM 558 C C . GLY A 1 73 ? 49.746 5.612 -71.317 1.00 81.62 73 GLY A C 1
ATOM 559 O O . GLY A 1 73 ? 50.553 5.142 -70.522 1.00 81.62 73 GLY A O 1
ATOM 560 N N . VAL A 1 74 ? 48.807 6.487 -70.948 1.00 89.81 74 VAL A N 1
ATOM 561 C CA . VAL A 1 74 ? 48.540 6.852 -69.551 1.00 89.81 74 VAL A CA 1
ATOM 562 C C . VAL A 1 74 ? 47.244 6.197 -69.103 1.00 89.81 74 VAL A C 1
ATOM 564 O O . VAL A 1 74 ? 46.202 6.390 -69.726 1.00 89.81 74 VAL A O 1
ATOM 567 N N . MET A 1 75 ? 47.319 5.440 -68.017 1.00 90.75 75 MET A N 1
ATOM 568 C CA . MET A 1 75 ? 46.184 4.758 -67.417 1.00 90.75 75 MET A CA 1
ATOM 569 C C . MET A 1 75 ? 45.977 5.222 -65.979 1.00 90.75 75 MET A C 1
ATOM 571 O O . MET A 1 75 ? 46.925 5.627 -65.305 1.00 90.75 75 MET A O 1
ATOM 575 N N . ALA A 1 76 ? 44.738 5.166 -65.507 1.00 90.69 76 ALA A N 1
ATOM 576 C CA . ALA A 1 76 ? 44.435 5.291 -64.089 1.00 90.69 76 ALA A CA 1
ATOM 577 C C . ALA A 1 76 ? 43.198 4.464 -63.747 1.00 90.69 76 ALA A C 1
ATOM 579 O O . ALA A 1 76 ? 42.218 4.473 -64.492 1.00 90.69 76 ALA A O 1
ATOM 580 N N . GLN A 1 77 ? 43.230 3.773 -62.609 1.00 84.94 77 GLN A N 1
ATOM 581 C CA . GLN A 1 77 ? 42.151 2.890 -62.159 1.00 84.94 77 GLN A CA 1
ATOM 582 C C . GLN A 1 77 ? 41.822 1.778 -63.171 1.00 84.94 77 GLN A C 1
ATOM 584 O O . GLN A 1 77 ? 40.680 1.323 -63.262 1.00 84.94 77 GLN A O 1
ATOM 589 N N . GLY A 1 78 ? 42.822 1.347 -63.949 1.00 85.00 78 GLY A N 1
ATOM 590 C CA . GLY A 1 78 ? 42.658 0.380 -65.035 1.00 85.00 78 GLY A CA 1
ATOM 591 C C . GLY A 1 78 ? 41.957 0.924 -66.289 1.00 85.00 78 GLY A C 1
ATOM 592 O O . GLY A 1 78 ? 41.719 0.154 -67.221 1.00 85.00 78 GLY A O 1
ATOM 593 N N . LEU A 1 79 ? 41.643 2.224 -66.343 1.00 89.44 79 LEU A N 1
ATOM 594 C CA . LEU A 1 79 ? 41.084 2.892 -67.519 1.00 89.44 79 LEU A CA 1
ATOM 595 C C . LEU A 1 79 ? 42.183 3.536 -68.365 1.00 89.44 79 LEU A C 1
ATOM 597 O O . LEU A 1 79 ? 43.103 4.152 -67.830 1.00 89.44 79 LEU A O 1
ATOM 601 N N . ASP A 1 80 ? 42.060 3.433 -69.689 1.00 90.38 80 ASP A N 1
ATOM 602 C CA . ASP A 1 80 ? 42.924 4.160 -70.623 1.00 90.38 80 ASP A CA 1
ATOM 603 C C . ASP A 1 80 ? 42.443 5.609 -70.744 1.00 90.38 80 ASP A C 1
ATOM 605 O O . ASP A 1 80 ? 41.315 5.868 -71.165 1.00 90.38 80 ASP A O 1
ATOM 609 N N . LEU A 1 81 ? 43.299 6.551 -70.346 1.00 90.88 81 LEU A N 1
ATOM 610 C CA . LEU A 1 81 ? 43.015 7.983 -70.434 1.00 90.88 81 LEU A CA 1
ATOM 611 C C . LEU A 1 81 ? 43.559 8.592 -71.733 1.00 90.88 81 LEU A C 1
ATOM 613 O O . LEU A 1 81 ? 43.278 9.751 -72.046 1.00 90.88 81 LEU A O 1
ATOM 617 N N . GLY A 1 82 ? 44.356 7.830 -72.485 1.00 87.06 82 GLY A N 1
ATOM 618 C CA . GLY A 1 82 ? 44.968 8.260 -73.729 1.00 87.06 82 GLY A CA 1
ATOM 619 C C . GLY A 1 82 ? 43.935 8.658 -74.780 1.00 87.06 82 GLY A C 1
ATOM 620 O O . GLY A 1 82 ? 43.026 7.900 -75.099 1.00 87.06 82 GLY A O 1
ATOM 621 N N . GLY A 1 83 ? 44.094 9.847 -75.362 1.00 84.62 83 GLY A N 1
ATOM 622 C CA . GLY A 1 83 ? 43.190 10.363 -76.392 1.00 84.62 83 GLY A CA 1
ATOM 623 C C . GLY A 1 83 ? 41.928 11.047 -75.860 1.00 84.62 83 GLY A C 1
ATOM 624 O O . GLY A 1 83 ? 41.170 11.589 -76.662 1.00 84.62 83 GLY A O 1
ATOM 625 N N . LEU A 1 84 ? 41.727 11.097 -74.539 1.00 90.06 84 LEU A N 1
ATOM 626 C CA . LEU A 1 84 ? 40.682 11.904 -73.907 1.00 90.06 84 LEU A CA 1
ATOM 627 C C . LEU A 1 84 ? 41.173 13.333 -73.645 1.00 90.06 84 LEU A C 1
ATOM 629 O O . LEU A 1 84 ? 42.366 13.568 -73.441 1.00 90.06 84 LEU A O 1
ATOM 633 N N . THR A 1 85 ? 40.247 14.294 -73.627 1.00 91.69 85 THR A N 1
ATOM 634 C CA . THR A 1 85 ? 40.505 15.618 -73.039 1.00 91.69 85 THR A CA 1
ATOM 635 C C . THR A 1 85 ? 40.589 15.500 -71.520 1.00 91.69 85 THR A C 1
ATOM 637 O O . THR A 1 85 ? 40.058 14.545 -70.950 1.00 91.69 85 THR A O 1
ATOM 640 N N . THR A 1 86 ? 41.205 16.467 -70.837 1.00 90.00 86 THR A N 1
ATOM 641 C CA . THR A 1 86 ? 41.232 16.461 -69.364 1.00 90.00 86 THR A CA 1
ATOM 642 C C . THR A 1 86 ? 39.818 16.409 -68.771 1.00 90.00 86 THR A C 1
ATOM 644 O O . THR A 1 86 ? 39.558 15.612 -67.873 1.00 90.00 86 THR A O 1
ATOM 647 N N . ALA A 1 87 ? 38.867 17.153 -69.345 1.00 88.81 87 ALA A N 1
ATOM 648 C CA . ALA A 1 87 ? 37.460 17.101 -68.945 1.00 88.81 87 ALA A CA 1
ATOM 649 C C . ALA A 1 87 ? 36.816 15.717 -69.169 1.00 88.81 87 ALA A C 1
ATOM 651 O O . ALA A 1 87 ? 36.159 15.199 -68.269 1.00 88.81 87 ALA A O 1
ATOM 652 N N . GLY A 1 88 ? 37.036 15.090 -70.332 1.00 90.44 88 GLY A N 1
ATOM 653 C CA . GLY A 1 88 ? 36.486 13.762 -70.632 1.00 90.44 88 GLY A CA 1
ATOM 654 C C . GLY A 1 88 ? 37.100 12.654 -69.772 1.00 90.44 88 GLY A C 1
ATOM 655 O O . GLY A 1 88 ? 36.400 11.743 -69.337 1.00 90.44 88 GLY A O 1
ATOM 656 N N . ALA A 1 89 ? 38.394 12.756 -69.462 1.00 90.25 89 ALA A N 1
ATOM 657 C CA . ALA A 1 89 ? 39.068 11.851 -68.536 1.00 90.25 89 ALA A CA 1
ATOM 658 C C . ALA A 1 89 ? 38.548 12.013 -67.097 1.00 90.25 89 ALA A C 1
ATOM 660 O O . ALA A 1 89 ? 38.323 11.012 -66.418 1.00 90.25 89 ALA A O 1
ATOM 661 N N . ALA A 1 90 ? 38.314 13.250 -66.642 1.00 91.12 90 ALA A N 1
ATOM 662 C CA . ALA A 1 90 ? 37.734 13.522 -65.327 1.00 91.12 90 ALA A CA 1
ATOM 663 C C . ALA A 1 90 ? 36.312 12.956 -65.208 1.00 91.12 90 ALA A C 1
ATOM 665 O O . ALA A 1 90 ? 35.995 12.311 -64.211 1.00 91.12 90 ALA A O 1
ATOM 666 N N . GLU A 1 91 ? 35.476 13.145 -66.232 1.00 91.06 91 GLU A N 1
ATOM 667 C CA . GLU A 1 91 ? 34.114 12.609 -66.272 1.00 91.06 91 GLU A CA 1
ATOM 668 C C . GLU A 1 91 ? 34.101 11.076 -66.254 1.00 91.06 91 GLU A C 1
ATOM 670 O O . GLU A 1 91 ? 33.360 10.483 -65.470 1.00 91.06 91 GLU A O 1
ATOM 675 N N . LEU A 1 92 ? 34.967 10.434 -67.044 1.00 90.75 92 LEU A N 1
ATOM 676 C CA . LEU A 1 92 ? 35.092 8.978 -67.079 1.00 90.75 92 LEU A CA 1
ATOM 677 C C . LEU A 1 92 ? 35.519 8.407 -65.713 1.00 90.75 92 LEU A C 1
ATOM 679 O O . LEU A 1 92 ? 34.884 7.484 -65.198 1.00 90.75 92 LEU A O 1
ATOM 683 N N . LEU A 1 93 ? 36.559 8.984 -65.100 1.00 91.06 93 LEU A N 1
ATOM 684 C CA . LEU A 1 93 ? 37.057 8.570 -63.784 1.00 91.06 93 LEU A CA 1
ATOM 685 C C . LEU A 1 93 ? 36.018 8.807 -62.680 1.00 91.06 93 LEU A C 1
ATOM 687 O O . LEU A 1 93 ? 35.804 7.942 -61.830 1.00 91.06 93 LEU A O 1
ATOM 691 N N . GLN A 1 94 ? 35.337 9.956 -62.702 1.00 89.12 94 GLN A N 1
ATOM 692 C CA . GLN A 1 94 ? 34.282 10.282 -61.744 1.00 89.12 94 GLN A CA 1
ATOM 693 C C . GLN A 1 94 ? 33.061 9.368 -61.906 1.00 89.12 94 GLN A C 1
ATOM 695 O O . GLN A 1 94 ? 32.459 8.977 -60.904 1.00 89.12 94 GLN A O 1
ATOM 700 N N . GLY A 1 95 ? 32.686 9.032 -63.144 1.00 87.94 95 GLY A N 1
ATOM 701 C CA . GLY A 1 95 ? 31.597 8.108 -63.458 1.00 87.94 95 GLY A CA 1
ATOM 702 C C . GLY A 1 95 ? 31.865 6.718 -62.889 1.00 87.94 95 GLY A C 1
ATOM 703 O O . GLY A 1 95 ? 31.081 6.229 -62.077 1.00 87.94 95 GLY A O 1
ATOM 704 N N . GLN A 1 96 ? 33.033 6.147 -63.197 1.00 87.88 96 GLN A N 1
ATOM 705 C CA . GLN A 1 96 ? 33.449 4.851 -62.653 1.00 87.88 96 GLN A CA 1
ATOM 706 C C . GLN A 1 96 ? 33.532 4.870 -61.116 1.00 87.88 96 GLN A C 1
ATOM 708 O O . GLN A 1 96 ? 33.174 3.896 -60.454 1.00 87.88 96 GLN A O 1
ATOM 713 N N . TRP A 1 97 ? 33.978 5.985 -60.521 1.00 89.12 97 TRP A N 1
ATOM 714 C CA . TRP A 1 97 ? 34.040 6.130 -59.065 1.00 89.12 97 TRP A CA 1
ATOM 715 C C . TRP A 1 97 ? 32.655 6.156 -58.406 1.00 89.12 97 TRP A C 1
ATOM 717 O O . TRP A 1 97 ? 32.481 5.587 -57.329 1.00 89.12 97 TRP A O 1
ATOM 727 N N . ARG A 1 98 ? 31.659 6.783 -59.048 1.00 86.81 98 ARG A N 1
ATOM 728 C CA . ARG A 1 98 ? 30.274 6.849 -58.546 1.00 86.81 98 ARG A CA 1
ATOM 729 C C . ARG A 1 98 ? 29.557 5.504 -58.586 1.00 86.81 98 ARG A C 1
ATOM 731 O O . ARG A 1 98 ? 28.754 5.237 -57.700 1.00 86.81 98 ARG A O 1
ATOM 738 N N . GLU A 1 99 ? 29.838 4.680 -59.591 1.00 88.50 99 GLU A N 1
ATOM 739 C CA . GLU A 1 99 ? 29.248 3.341 -59.731 1.00 88.50 99 GLU A CA 1
ATOM 740 C C . GLU A 1 99 ? 29.836 2.323 -58.747 1.00 88.50 99 GLU A C 1
ATOM 742 O O . GLU A 1 99 ? 29.278 1.245 -58.536 1.00 88.50 99 GLU A O 1
ATOM 747 N N . ARG A 1 100 ? 30.961 2.660 -58.112 1.00 90.19 100 ARG A N 1
ATOM 748 C CA . ARG A 1 100 ? 31.604 1.789 -57.137 1.00 90.19 100 ARG A CA 1
ATOM 749 C C . ARG A 1 100 ? 30.755 1.691 -55.869 1.00 90.19 100 ARG A C 1
ATOM 751 O O . ARG A 1 100 ? 30.329 2.697 -55.308 1.00 90.19 100 ARG A O 1
ATOM 758 N N . GLY A 1 101 ? 30.559 0.466 -55.391 1.00 92.88 101 GLY A N 1
ATOM 759 C CA . GLY A 1 101 ? 29.878 0.172 -54.134 1.00 92.88 101 GLY A CA 1
ATOM 760 C C . GLY A 1 101 ? 30.837 -0.403 -53.099 1.00 92.88 101 GLY A C 1
ATOM 761 O O . GLY A 1 101 ? 31.688 -1.230 -53.421 1.00 92.88 101 GLY A O 1
ATOM 762 N N . ILE A 1 102 ? 30.676 0.020 -51.850 1.00 95.44 102 ILE A N 1
ATOM 763 C CA . ILE A 1 102 ? 31.309 -0.573 -50.675 1.00 95.44 102 ILE A CA 1
ATOM 764 C C . ILE A 1 102 ? 30.213 -1.260 -49.869 1.00 95.44 102 ILE A C 1
ATOM 766 O O . ILE A 1 102 ? 29.242 -0.627 -49.452 1.00 95.44 102 ILE A O 1
ATOM 770 N N . VAL A 1 103 ? 30.360 -2.566 -49.671 1.00 94.75 103 VAL A N 1
ATOM 771 C CA . VAL A 1 103 ? 29.472 -3.372 -48.836 1.00 94.75 103 VAL A CA 1
ATOM 772 C C . VAL A 1 103 ? 29.914 -3.237 -47.386 1.00 94.75 103 VAL A C 1
ATOM 774 O O . VAL A 1 103 ? 30.984 -3.708 -47.002 1.00 94.75 103 VAL A O 1
ATOM 777 N N . LEU A 1 104 ? 29.074 -2.597 -46.588 1.00 93.88 104 LEU A N 1
ATOM 778 C CA . LEU A 1 104 ? 29.194 -2.534 -45.143 1.00 93.88 104 LEU A CA 1
ATOM 779 C C . LEU A 1 104 ? 28.521 -3.766 -44.553 1.00 93.88 104 LEU A C 1
ATOM 781 O O . LEU A 1 104 ? 27.317 -3.952 -44.737 1.00 93.88 104 LEU A O 1
ATOM 785 N N . ASP A 1 105 ? 29.300 -4.608 -43.889 1.00 90.69 105 ASP A N 1
ATOM 786 C CA . ASP A 1 105 ? 28.864 -5.918 -43.411 1.00 90.69 105 ASP A CA 1
ATOM 787 C C . ASP A 1 105 ? 28.787 -5.929 -41.884 1.00 90.69 105 ASP A C 1
ATOM 789 O O . ASP A 1 105 ? 29.816 -5.979 -41.216 1.00 90.69 105 ASP A O 1
ATOM 793 N N . ALA A 1 106 ? 27.574 -5.870 -41.326 1.00 84.69 106 ALA A N 1
ATOM 794 C CA . ALA A 1 106 ? 27.348 -5.960 -39.881 1.00 84.69 106 ALA A CA 1
ATOM 795 C C . ALA A 1 106 ? 27.051 -7.396 -39.401 1.00 84.69 106 ALA A C 1
ATOM 797 O O . ALA A 1 106 ? 26.442 -7.589 -38.345 1.00 84.69 106 ALA A O 1
ATOM 798 N N . GLY A 1 107 ? 27.437 -8.421 -40.169 1.00 79.56 107 GLY A N 1
ATOM 799 C CA . GLY A 1 107 ? 27.235 -9.821 -39.813 1.00 79.56 107 GLY A CA 1
ATOM 800 C C . GLY A 1 107 ? 25.817 -10.322 -40.109 1.00 79.56 107 GLY A C 1
ATOM 801 O O . GLY A 1 107 ? 25.329 -10.196 -41.226 1.00 79.56 107 GLY A O 1
ATOM 802 N N . ALA A 1 108 ? 25.161 -10.936 -39.114 1.00 59.28 108 ALA A N 1
ATOM 803 C CA . ALA A 1 108 ? 24.140 -11.993 -39.244 1.00 59.28 108 ALA A CA 1
ATOM 804 C C . ALA A 1 108 ? 22.834 -11.732 -40.049 1.00 59.28 108 ALA A C 1
ATOM 806 O O . ALA A 1 108 ? 21.950 -12.577 -39.969 1.00 59.28 108 ALA A O 1
ATOM 807 N N . ALA A 1 109 ? 22.690 -10.641 -40.817 1.00 57.66 109 ALA A N 1
ATOM 808 C CA . ALA A 1 109 ? 21.764 -10.519 -41.970 1.00 57.66 109 ALA A CA 1
ATOM 809 C C . ALA A 1 109 ? 21.742 -9.113 -42.614 1.00 57.66 109 ALA A C 1
ATOM 811 O O . ALA A 1 109 ? 20.995 -8.899 -43.569 1.00 57.66 109 ALA A O 1
ATOM 812 N N . ALA A 1 110 ? 22.487 -8.129 -42.099 1.00 78.94 110 ALA A N 1
ATOM 813 C CA . ALA A 1 110 ? 22.331 -6.738 -42.517 1.00 78.94 110 ALA A CA 1
ATOM 814 C C . ALA A 1 110 ? 23.588 -6.222 -43.224 1.00 78.94 110 ALA A C 1
ATOM 816 O O . ALA A 1 110 ? 24.610 -5.934 -42.600 1.00 78.94 110 ALA A O 1
ATOM 817 N N . THR A 1 111 ? 23.485 -6.110 -44.547 1.00 89.75 111 THR A N 1
ATOM 818 C CA . THR A 1 111 ? 24.503 -5.495 -45.398 1.00 89.75 111 THR A CA 1
ATOM 819 C C . THR A 1 111 ? 23.945 -4.241 -46.050 1.00 89.75 111 THR A C 1
ATOM 821 O O . THR A 1 111 ? 22.829 -4.265 -46.574 1.00 89.75 111 THR A O 1
ATOM 824 N N . TRP A 1 112 ? 24.734 -3.171 -46.093 1.00 92.31 112 TRP A N 1
ATOM 825 C CA . TRP A 1 112 ? 24.389 -1.957 -46.835 1.00 92.31 112 TRP A CA 1
ATOM 826 C C . TRP A 1 112 ? 25.439 -1.691 -47.892 1.00 92.31 112 TRP A C 1
ATOM 828 O O . TRP A 1 112 ? 26.632 -1.721 -47.610 1.00 92.31 112 TRP A O 1
ATOM 838 N N . THR A 1 113 ? 25.000 -1.388 -49.105 1.00 94.19 113 THR A N 1
ATOM 839 C CA . THR A 1 113 ? 25.900 -0.900 -50.145 1.00 94.19 113 THR A CA 1
ATOM 840 C C . THR A 1 113 ? 25.850 0.617 -50.154 1.00 94.19 113 THR A C 1
ATOM 842 O O . THR A 1 113 ? 24.786 1.208 -50.331 1.00 94.19 113 THR A O 1
ATOM 845 N N . VAL A 1 114 ? 27.003 1.244 -49.953 1.00 94.38 114 VAL A N 1
ATOM 846 C CA . VAL A 1 114 ? 27.170 2.700 -50.000 1.00 94.38 114 VAL A CA 1
ATOM 847 C C . VAL A 1 114 ? 28.240 3.063 -51.020 1.00 94.38 114 VAL A C 1
ATOM 849 O O . VAL A 1 114 ? 29.123 2.258 -51.311 1.00 94.38 114 VAL A O 1
ATOM 852 N N . SER A 1 115 ? 28.182 4.268 -51.577 1.00 93.75 115 SER A N 1
ATOM 853 C CA . SER A 1 115 ? 29.257 4.750 -52.444 1.00 93.75 115 SER A CA 1
ATOM 854 C C . SER A 1 115 ? 30.499 5.124 -51.616 1.00 93.75 115 SER A C 1
ATOM 856 O O . SER A 1 115 ? 30.369 5.497 -50.445 1.00 93.75 115 SER A O 1
ATOM 858 N N . PRO A 1 116 ? 31.707 5.097 -52.207 1.00 93.94 116 PRO A N 1
ATOM 859 C CA . PRO A 1 116 ? 32.904 5.624 -51.561 1.00 93.94 116 PRO A CA 1
ATOM 860 C C . PRO A 1 116 ? 32.745 7.069 -51.075 1.00 93.94 116 PRO A C 1
ATOM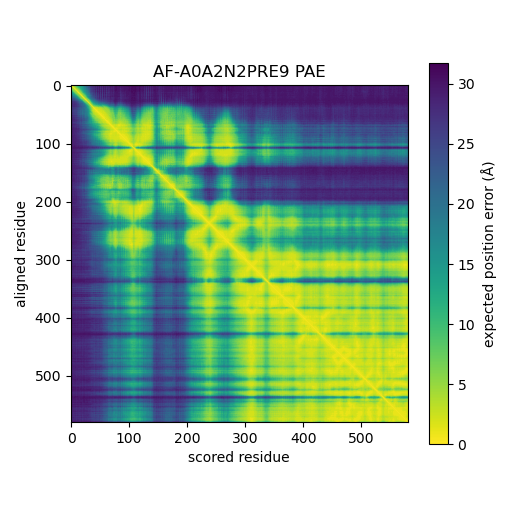 862 O O . PRO A 1 116 ? 33.158 7.370 -49.958 1.00 93.94 116 PRO A O 1
ATOM 865 N N . ASP A 1 117 ? 32.076 7.941 -51.844 1.00 92.44 117 ASP A N 1
ATOM 866 C CA . ASP A 1 117 ? 31.847 9.339 -51.434 1.00 92.44 117 ASP A CA 1
ATOM 867 C C . ASP A 1 117 ? 30.959 9.442 -50.186 1.00 92.44 117 ASP A C 1
ATOM 869 O O . ASP A 1 117 ? 31.207 10.289 -49.327 1.00 92.44 117 ASP A O 1
ATOM 873 N N . ALA A 1 118 ? 29.975 8.546 -50.031 1.00 92.94 118 ALA A N 1
ATOM 874 C CA . ALA A 1 118 ? 29.163 8.489 -48.817 1.00 92.94 118 ALA A CA 1
ATOM 875 C C . ALA A 1 118 ? 30.015 8.143 -47.583 1.00 92.94 118 ALA A C 1
ATOM 877 O O . ALA A 1 118 ? 29.770 8.671 -46.502 1.00 92.94 118 ALA A O 1
ATOM 878 N N . LEU A 1 119 ? 31.061 7.327 -47.735 1.00 94.75 119 LEU A N 1
ATOM 879 C CA . LEU A 1 119 ? 32.047 7.063 -46.679 1.00 94.75 119 LEU A CA 1
ATOM 880 C C . LEU A 1 119 ? 33.157 8.121 -46.600 1.00 94.75 119 LEU A C 1
ATOM 882 O O . LEU A 1 119 ? 34.162 7.902 -45.932 1.00 94.75 119 LEU A O 1
ATOM 886 N N . GLY A 1 120 ? 32.991 9.264 -47.269 1.00 94.25 120 GLY A N 1
ATOM 887 C CA . GLY A 1 120 ? 33.961 10.354 -47.270 1.00 94.25 120 GLY A CA 1
ATOM 888 C C . GLY A 1 120 ? 35.185 10.106 -48.149 1.00 94.25 120 GLY A C 1
ATOM 889 O O . GLY A 1 120 ? 36.118 10.896 -48.100 1.00 94.25 120 GLY A O 1
ATOM 890 N N . ILE A 1 121 ? 35.214 9.044 -48.954 1.00 94.75 121 ILE A N 1
ATOM 891 C CA . ILE A 1 121 ? 36.340 8.715 -49.829 1.00 94.75 121 ILE A CA 1
ATOM 892 C C . ILE A 1 121 ? 36.057 9.291 -51.219 1.00 94.75 121 ILE A C 1
ATOM 894 O O . ILE A 1 121 ? 35.275 8.747 -52.004 1.00 94.75 121 ILE A O 1
ATOM 898 N N . SER A 1 122 ? 36.715 10.400 -51.542 1.00 92.56 122 SER A N 1
ATOM 899 C CA . SER A 1 122 ? 36.572 11.074 -52.836 1.00 92.56 122 SER A CA 1
ATOM 900 C C . SER A 1 122 ? 37.831 10.915 -53.682 1.00 92.56 122 SER A C 1
ATOM 902 O O . SER A 1 122 ? 38.940 11.120 -53.182 1.00 92.56 122 SER A O 1
ATOM 904 N N . LEU A 1 123 ? 37.663 10.606 -54.966 1.00 91.94 123 LEU A N 1
ATOM 905 C CA . LEU A 1 123 ? 38.740 10.653 -55.951 1.00 91.94 123 LEU A CA 1
ATOM 906 C C . LEU A 1 123 ? 39.044 12.121 -56.296 1.00 91.94 123 LEU A C 1
ATOM 908 O O . LEU A 1 123 ? 38.143 12.864 -56.676 1.00 91.94 123 LEU A O 1
ATOM 912 N N . ASP A 1 124 ? 40.301 12.547 -56.172 1.00 91.62 124 ASP A N 1
ATOM 913 C CA . ASP A 1 124 ? 40.762 13.862 -56.632 1.00 91.62 124 ASP A CA 1
ATOM 914 C C . ASP A 1 124 ? 41.045 13.777 -58.135 1.00 91.62 124 ASP A C 1
ATOM 916 O O . ASP A 1 124 ? 42.188 13.649 -58.585 1.00 91.62 124 ASP A O 1
ATOM 920 N N . THR A 1 125 ? 39.962 13.765 -58.915 1.00 90.19 125 THR A N 1
ATOM 921 C CA . THR A 1 125 ? 40.009 13.645 -60.377 1.00 90.19 125 THR A CA 1
ATOM 922 C C . THR A 1 125 ? 40.846 14.747 -60.996 1.00 90.19 125 THR A C 1
ATOM 924 O O . THR A 1 125 ? 41.603 14.485 -61.923 1.00 90.19 125 THR A O 1
ATOM 927 N N . ASP A 1 126 ? 40.775 15.960 -60.456 1.00 89.31 126 ASP A N 1
ATOM 928 C CA . ASP A 1 126 ? 41.503 17.105 -60.985 1.00 89.31 126 ASP A CA 1
ATOM 929 C C . ASP A 1 126 ? 43.015 16.934 -60.812 1.00 89.31 126 ASP A C 1
ATOM 931 O O . ASP A 1 126 ? 43.781 17.212 -61.736 1.00 89.31 126 ASP A O 1
ATOM 935 N N . ALA A 1 127 ? 43.472 16.465 -59.646 1.00 89.81 127 ALA A N 1
ATOM 936 C CA . ALA A 1 127 ? 44.881 16.146 -59.436 1.00 89.81 127 ALA A CA 1
ATOM 937 C C . ALA A 1 127 ? 45.331 14.983 -60.327 1.00 89.81 127 ALA A C 1
ATOM 939 O O . ALA A 1 127 ? 46.354 15.099 -61.001 1.00 89.81 127 ALA A O 1
ATOM 940 N N . LEU A 1 128 ? 44.543 13.908 -60.385 1.00 91.00 128 LEU A N 1
ATOM 941 C CA . LEU A 1 128 ? 44.871 12.709 -61.154 1.00 91.00 128 LEU A CA 1
ATOM 942 C C . LEU A 1 128 ? 44.944 12.986 -62.662 1.00 91.00 128 LEU A C 1
ATOM 944 O O . LEU A 1 128 ? 45.881 12.555 -63.329 1.00 91.00 128 LEU A O 1
ATOM 948 N N . VAL A 1 129 ? 43.999 13.758 -63.198 1.00 92.19 129 VAL A N 1
ATOM 949 C CA . VAL A 1 129 ? 43.956 14.148 -64.610 1.00 92.19 129 VAL A CA 1
ATOM 950 C C . VAL A 1 129 ? 45.074 15.126 -64.956 1.00 92.19 129 VAL A C 1
ATOM 952 O O . VAL A 1 129 ? 45.684 14.985 -66.015 1.00 92.19 129 VAL A O 1
ATOM 955 N N . ARG A 1 130 ? 45.410 16.082 -64.075 1.00 90.38 130 ARG A N 1
ATOM 956 C CA . ARG A 1 130 ? 46.592 16.941 -64.272 1.00 90.38 130 ARG A CA 1
ATOM 957 C C . ARG A 1 130 ? 47.873 16.112 -64.329 1.00 90.38 130 ARG A C 1
ATOM 959 O O . ARG A 1 130 ? 48.669 16.301 -65.248 1.00 90.38 130 ARG A O 1
ATOM 966 N N . SER A 1 131 ? 48.041 15.169 -63.401 1.00 90.00 131 SER A N 1
ATOM 967 C CA . SER A 1 131 ? 49.161 14.225 -63.418 1.00 90.00 131 SER A CA 1
ATOM 968 C C . SER A 1 131 ? 49.162 13.382 -64.692 1.00 90.00 131 SER A C 1
ATOM 970 O O . SER A 1 131 ? 50.216 13.214 -65.294 1.00 90.00 131 SER A O 1
ATOM 972 N N . ALA A 1 132 ? 48.002 12.933 -65.176 1.00 89.38 132 ALA A N 1
ATOM 973 C CA . ALA A 1 132 ? 47.894 12.183 -66.425 1.00 89.38 132 ALA A CA 1
ATOM 974 C C . ALA A 1 132 ? 48.291 12.992 -67.658 1.00 89.38 132 ALA A C 1
ATOM 976 O O . ALA A 1 132 ? 49.054 12.528 -68.508 1.00 89.38 132 ALA A O 1
ATOM 977 N N . HIS A 1 133 ? 47.817 14.231 -67.730 1.00 89.81 133 HIS A N 1
ATOM 978 C CA . HIS A 1 133 ? 48.133 15.169 -68.796 1.00 89.81 133 HIS A CA 1
ATOM 979 C C . HIS A 1 133 ? 49.633 15.496 -68.824 1.00 89.81 133 HIS A C 1
ATOM 981 O O . HIS A 1 133 ? 50.236 15.528 -69.898 1.00 89.81 133 HIS A O 1
ATOM 987 N N . GLN A 1 134 ? 50.261 15.679 -67.657 1.00 87.44 134 GLN A N 1
ATOM 988 C CA . GLN A 1 134 ? 51.706 15.881 -67.525 1.00 87.44 134 GLN A CA 1
ATOM 989 C C . GLN A 1 134 ? 52.510 14.617 -67.876 1.00 87.44 134 GLN A C 1
ATOM 991 O O . GLN A 1 134 ? 53.382 14.680 -68.744 1.00 87.44 134 GLN A O 1
ATOM 996 N N . GLN A 1 135 ? 52.176 13.470 -67.280 1.00 85.50 135 GLN A N 1
ATOM 997 C CA . GLN A 1 135 ? 52.872 12.195 -67.479 1.00 85.50 135 GLN A CA 1
ATOM 998 C C . GLN A 1 135 ? 52.885 11.781 -68.953 1.00 85.50 135 GLN A C 1
ATOM 1000 O O . GLN A 1 135 ? 53.911 11.341 -69.471 1.00 85.50 135 GLN A O 1
ATOM 1005 N N . GLY A 1 136 ? 51.768 11.968 -69.663 1.00 82.00 136 GLY A N 1
ATOM 1006 C CA . GLY A 1 136 ? 51.678 11.665 -71.092 1.00 82.00 136 GLY A CA 1
ATOM 1007 C C . GLY A 1 136 ? 52.689 12.449 -71.934 1.00 82.00 136 GLY A C 1
ATOM 1008 O O . GLY A 1 136 ? 53.199 11.922 -72.924 1.00 82.00 136 GLY A O 1
ATOM 1009 N N . ARG A 1 137 ? 53.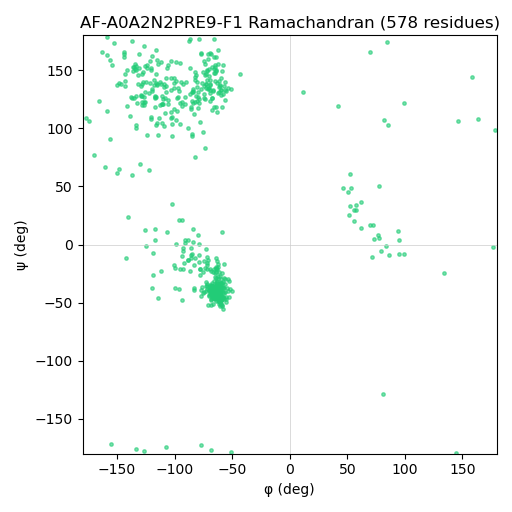018 13.683 -71.528 1.00 83.75 137 ARG A N 1
ATOM 1010 C CA . ARG A 1 137 ? 54.032 14.522 -72.184 1.00 83.75 137 ARG A CA 1
ATOM 1011 C C . ARG A 1 1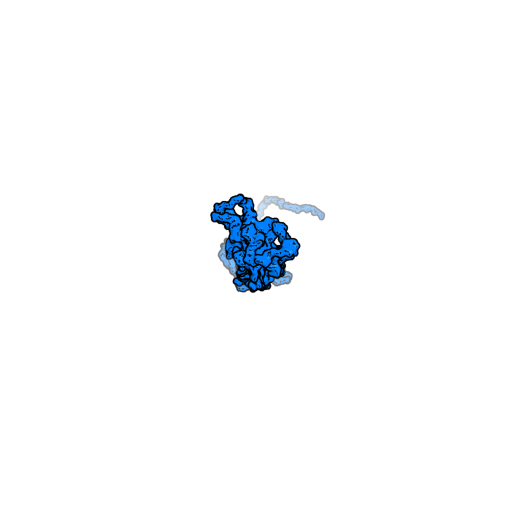37 ? 55.451 14.218 -71.735 1.00 83.75 137 ARG A C 1
ATOM 1013 O O . ARG A 1 137 ? 56.339 14.219 -72.578 1.00 83.75 137 ARG A O 1
ATOM 1020 N N . GLU A 1 138 ? 55.674 13.906 -70.466 1.00 78.62 138 GLU A N 1
ATOM 1021 C CA . GLU A 1 138 ? 56.996 13.489 -69.984 1.00 78.62 138 GLU A CA 1
ATOM 1022 C C . GLU A 1 138 ? 57.453 12.198 -70.671 1.00 78.62 138 GLU A C 1
ATOM 1024 O O . GLU A 1 138 ? 58.546 12.150 -71.232 1.00 78.62 138 GLU A O 1
ATOM 1029 N N . LEU A 1 139 ? 56.564 11.207 -70.773 1.00 68.62 139 LEU A N 1
ATOM 1030 C CA . LEU A 1 139 ? 56.807 9.955 -71.501 1.00 68.62 139 LEU A CA 1
ATOM 1031 C C . LEU A 1 139 ? 57.035 10.135 -73.011 1.00 68.62 139 LEU A C 1
ATOM 1033 O O . LEU A 1 139 ? 57.442 9.194 -73.698 1.00 68.62 139 LEU A O 1
ATOM 1037 N N . ALA A 1 140 ? 56.713 11.308 -73.555 1.00 64.00 140 ALA A N 1
ATOM 1038 C CA . ALA A 1 140 ? 56.967 11.642 -74.947 1.00 64.00 140 ALA A CA 1
ATOM 1039 C C . ALA A 1 140 ? 58.361 12.262 -75.164 1.00 64.00 140 ALA A C 1
ATOM 1041 O O . ALA A 1 140 ? 58.797 12.351 -76.310 1.00 64.00 140 ALA A O 1
ATOM 1042 N N . VAL A 1 141 ? 59.049 12.671 -74.090 1.00 62.69 141 VAL A N 1
ATOM 1043 C CA . VAL A 1 141 ? 60.323 13.410 -74.135 1.00 62.69 141 VAL A CA 1
ATOM 1044 C C . VAL A 1 141 ? 61.471 12.643 -73.459 1.00 62.69 141 VAL A C 1
ATOM 1046 O O . VAL A 1 141 ? 62.624 12.830 -73.843 1.00 62.69 141 VAL A O 1
ATOM 1049 N N . THR A 1 142 ? 61.201 11.752 -72.500 1.00 57.28 142 THR A N 1
ATOM 1050 C CA . THR A 1 142 ? 62.245 11.016 -71.764 1.00 57.28 142 THR A CA 1
ATOM 1051 C C . THR A 1 142 ? 62.798 9.788 -72.511 1.00 57.28 142 THR A C 1
ATOM 1053 O O . THR A 1 142 ? 62.091 9.102 -73.252 1.00 57.28 142 THR A O 1
ATOM 1056 N N . SER A 1 143 ? 64.097 9.509 -72.327 1.00 53.41 143 SER A N 1
ATOM 1057 C CA . SER A 1 143 ? 64.783 8.308 -72.831 1.00 53.41 143 SER A CA 1
ATOM 1058 C C . SER A 1 143 ? 64.915 7.244 -71.739 1.00 53.41 143 SER A C 1
ATOM 1060 O O . SER A 1 143 ? 65.263 7.577 -70.612 1.00 53.41 143 SER A O 1
ATOM 1062 N N . ASP A 1 144 ? 64.742 5.965 -72.086 1.00 53.12 144 ASP A N 1
ATOM 1063 C CA . ASP A 1 144 ? 64.883 4.837 -71.145 1.00 53.12 144 ASP A CA 1
ATOM 1064 C C . ASP A 1 144 ? 66.348 4.525 -70.744 1.00 53.12 144 ASP A C 1
ATOM 1066 O O . ASP A 1 144 ? 66.584 3.664 -69.902 1.00 53.12 144 ASP A O 1
ATOM 1070 N N . ASP A 1 145 ? 67.344 5.217 -71.318 1.00 49.78 145 ASP A N 1
ATOM 1071 C CA . ASP A 1 145 ? 68.779 5.031 -71.037 1.00 49.78 145 ASP A CA 1
ATOM 1072 C C . ASP A 1 145 ? 69.362 6.260 -70.294 1.00 49.78 145 ASP A C 1
ATOM 1074 O O . ASP A 1 145 ? 69.299 7.377 -70.825 1.00 49.78 145 ASP A O 1
ATOM 1078 N N . PRO A 1 146 ? 69.922 6.101 -69.075 1.00 52.59 146 PRO A N 1
ATOM 1079 C CA . PRO A 1 146 ? 70.406 7.214 -68.259 1.00 52.59 146 PRO A CA 1
ATOM 1080 C C . PRO A 1 146 ? 71.786 7.762 -68.674 1.00 52.59 146 PRO A C 1
ATOM 1082 O O . PRO A 1 146 ? 72.273 8.695 -68.032 1.00 52.59 146 PRO A O 1
ATOM 1085 N N . SER A 1 147 ? 72.450 7.231 -69.713 1.00 55.25 147 SER A N 1
ATOM 1086 C CA . SER A 1 147 ? 73.790 7.715 -70.081 1.00 55.25 147 SER A 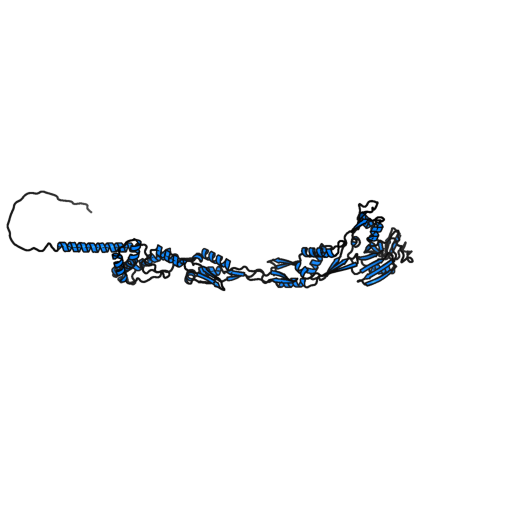CA 1
ATOM 1087 C C . SER A 1 147 ? 73.774 9.099 -70.782 1.00 55.25 147 SER A C 1
ATOM 1089 O O . SER A 1 147 ? 72.999 9.320 -71.720 1.00 55.25 147 SER A O 1
ATOM 1091 N N . PRO A 1 148 ? 74.678 10.040 -70.423 1.00 54.19 148 PRO A N 1
ATOM 1092 C CA . PRO A 1 148 ? 74.749 11.369 -71.053 1.00 54.19 148 PRO A CA 1
ATOM 1093 C C . PRO A 1 148 ? 75.039 11.332 -72.566 1.00 54.19 148 PRO A C 1
ATOM 1095 O O . PRO A 1 148 ? 74.639 12.223 -73.314 1.00 54.19 148 PRO A O 1
ATOM 1098 N N . LEU A 1 149 ? 75.724 10.282 -73.033 1.00 52.75 149 LEU A N 1
ATOM 1099 C CA . LEU A 1 149 ? 76.069 10.075 -74.444 1.00 52.75 149 LEU A CA 1
ATOM 1100 C C . LEU A 1 149 ? 74.889 9.558 -75.287 1.00 52.75 149 LEU A C 1
ATOM 1102 O O . LEU A 1 149 ? 74.856 9.828 -76.489 1.00 52.75 149 LEU A O 1
ATOM 1106 N N . ALA A 1 150 ? 73.917 8.861 -74.686 1.00 56.00 150 ALA A N 1
ATOM 1107 C CA . ALA A 1 150 ? 72.683 8.445 -75.360 1.00 56.00 150 ALA A CA 1
ATOM 1108 C C . ALA A 1 150 ? 71.689 9.612 -75.493 1.00 56.00 150 ALA A C 1
ATOM 1110 O O . ALA A 1 150 ? 71.108 9.806 -76.562 1.00 56.00 150 ALA A O 1
ATOM 1111 N N . GLN A 1 151 ? 71.578 10.459 -74.463 1.00 54.47 151 GLN A N 1
ATOM 1112 C CA . GLN A 1 151 ? 70.708 11.646 -74.472 1.00 54.47 151 GLN A CA 1
ATOM 1113 C C . GLN A 1 151 ? 71.089 12.655 -75.567 1.00 54.47 151 GLN A C 1
ATOM 1115 O O . GLN A 1 151 ? 70.211 13.238 -76.200 1.00 54.47 151 GLN A O 1
ATOM 1120 N N . ALA A 1 152 ? 72.387 12.822 -75.848 1.00 51.84 152 ALA A N 1
ATOM 1121 C CA . ALA A 1 152 ? 72.868 13.709 -76.911 1.00 51.84 152 ALA A CA 1
ATOM 1122 C C . ALA A 1 152 ? 72.735 13.115 -78.332 1.00 51.84 152 ALA A C 1
ATOM 1124 O O . ALA A 1 152 ? 72.741 13.863 -79.311 1.00 51.84 152 ALA A O 1
ATOM 1125 N N . ARG A 1 153 ? 72.628 11.783 -78.472 1.00 54.25 153 ARG A N 1
ATOM 1126 C CA . ARG A 1 153 ? 72.539 11.087 -79.772 1.00 54.25 153 ARG A CA 1
ATOM 1127 C C . ARG A 1 153 ? 71.107 10.832 -80.255 1.00 54.25 153 ARG A C 1
ATOM 1129 O O . ARG A 1 153 ? 70.924 10.665 -81.458 1.00 54.25 153 ARG A O 1
ATOM 1136 N N . ASP A 1 154 ? 70.104 10.839 -79.376 1.00 59.03 154 ASP A N 1
ATOM 1137 C CA . ASP A 1 154 ? 68.738 10.392 -79.706 1.00 59.03 154 ASP A CA 1
ATOM 1138 C C . ASP A 1 154 ? 67.710 11.517 -79.954 1.00 59.03 154 ASP A C 1
ATOM 1140 O O . ASP A 1 154 ? 66.524 11.382 -79.657 1.00 59.03 154 ASP A O 1
ATOM 1144 N N . ALA A 1 155 ? 68.120 12.640 -80.550 1.00 57.06 155 ALA A N 1
ATOM 1145 C CA . ALA A 1 155 ? 67.165 13.681 -80.953 1.00 57.06 155 ALA A CA 1
ATOM 1146 C C . ALA A 1 155 ? 66.137 13.158 -81.985 1.00 57.06 155 ALA A C 1
ATOM 1148 O O . ALA A 1 155 ? 64.971 13.549 -81.974 1.00 57.06 155 ALA A O 1
ATOM 1149 N N . ALA A 1 156 ? 66.550 12.232 -82.860 1.00 55.97 156 ALA A N 1
ATOM 1150 C CA . ALA A 1 156 ? 65.677 11.630 -83.866 1.00 55.97 156 ALA A CA 1
ATOM 1151 C C . ALA A 1 156 ? 64.683 10.614 -83.268 1.00 55.97 156 ALA A C 1
ATOM 1153 O O . ALA A 1 156 ? 63.513 10.621 -83.653 1.00 55.97 156 ALA A O 1
ATOM 1154 N N . GLY A 1 157 ? 65.098 9.773 -82.312 1.00 59.28 157 GLY A N 1
ATOM 1155 C CA . GLY A 1 157 ? 64.205 8.814 -81.653 1.00 59.28 157 GLY A CA 1
ATOM 1156 C C . GLY A 1 157 ? 63.223 9.472 -80.686 1.00 59.28 157 GLY A C 1
ATOM 1157 O O . GLY A 1 157 ? 62.074 9.037 -80.603 1.00 59.28 157 GLY A O 1
ATOM 1158 N N . GLN A 1 158 ? 63.607 10.567 -80.023 1.00 61.09 158 GLN A N 1
ATOM 1159 C CA . GLN A 1 158 ? 62.679 11.397 -79.243 1.00 61.09 158 GLN A CA 1
ATOM 1160 C C . GLN A 1 158 ? 61.607 12.039 -80.136 1.00 61.09 158 GLN A C 1
ATOM 1162 O O . GLN A 1 158 ? 60.418 11.949 -79.835 1.00 61.09 158 GLN A O 1
ATOM 1167 N N . LEU A 1 159 ? 61.994 12.605 -81.286 1.00 62.03 159 LEU A N 1
ATOM 1168 C CA . LEU A 1 159 ? 61.044 13.166 -82.255 1.00 62.03 159 LEU A CA 1
ATOM 1169 C C . LEU A 1 159 ? 60.103 12.103 -82.844 1.00 62.03 159 LEU A C 1
ATOM 1171 O O . LEU A 1 159 ? 58.924 12.387 -83.051 1.00 62.03 159 LEU A O 1
ATOM 1175 N N . LEU A 1 160 ? 60.584 10.877 -83.073 1.00 65.06 160 LEU A N 1
ATOM 1176 C CA . LEU A 1 160 ? 59.756 9.757 -83.537 1.00 65.06 160 LEU A CA 1
ATOM 1177 C C . LEU A 1 160 ? 58.770 9.269 -82.464 1.00 65.06 160 LEU A C 1
ATOM 1179 O O . LEU A 1 160 ? 57.620 8.983 -82.791 1.00 65.06 160 LEU A O 1
ATOM 1183 N N . ARG A 1 161 ? 59.176 9.214 -81.188 1.00 67.94 161 ARG A N 1
ATOM 1184 C CA . ARG A 1 161 ? 58.300 8.849 -80.056 1.00 67.94 161 ARG A CA 1
ATOM 1185 C C . ARG A 1 161 ? 57.235 9.908 -79.787 1.00 67.94 161 ARG A C 1
ATOM 1187 O O . ARG A 1 161 ? 56.053 9.574 -79.682 1.00 67.94 161 ARG A O 1
ATOM 1194 N N . LEU A 1 162 ? 57.637 11.177 -79.738 1.00 67.69 162 LEU A N 1
ATOM 1195 C CA . LEU A 1 162 ? 56.737 12.320 -79.605 1.00 67.69 162 LEU A CA 1
ATOM 1196 C C . LEU A 1 162 ? 55.766 12.384 -80.788 1.00 67.69 162 LEU A C 1
ATOM 1198 O O . LEU A 1 162 ? 54.556 12.466 -80.590 1.00 67.69 162 LEU A O 1
ATOM 1202 N N . GLY A 1 163 ? 56.281 12.260 -82.014 1.00 67.00 163 GLY A N 1
ATOM 1203 C CA . GLY A 1 163 ? 55.476 12.190 -83.230 1.00 67.00 163 GLY A CA 1
ATOM 1204 C C . GLY A 1 163 ? 54.486 11.029 -83.200 1.00 67.00 163 GLY A C 1
ATOM 1205 O O . GLY A 1 163 ? 53.309 11.231 -83.479 1.00 67.00 163 GLY A O 1
ATOM 1206 N N . GLY A 1 164 ? 54.919 9.836 -82.787 1.00 69.50 164 GLY A N 1
ATOM 1207 C CA . GLY A 1 164 ? 54.060 8.657 -82.699 1.00 69.50 164 GLY A CA 1
ATOM 1208 C C . GLY A 1 164 ? 52.935 8.790 -81.669 1.00 69.50 164 GLY A C 1
ATOM 1209 O O . GLY A 1 164 ? 51.784 8.474 -81.972 1.00 69.50 164 GLY A O 1
ATOM 1210 N N . ARG A 1 165 ? 53.232 9.332 -80.482 1.00 73.44 165 ARG A N 1
ATOM 1211 C CA . ARG A 1 165 ? 52.220 9.599 -79.444 1.00 73.44 165 ARG A CA 1
ATOM 1212 C C . ARG A 1 165 ? 51.238 10.695 -79.865 1.00 73.44 165 ARG A C 1
ATOM 1214 O O . ARG A 1 165 ? 50.036 10.531 -79.676 1.00 73.44 165 ARG A O 1
ATOM 1221 N N . LEU A 1 166 ? 51.717 11.780 -80.478 1.00 73.25 166 LEU A N 1
ATOM 1222 C CA . LEU A 1 166 ? 50.862 12.870 -80.968 1.00 73.25 166 LEU A CA 1
ATOM 1223 C C . LEU A 1 166 ? 49.956 12.424 -82.125 1.00 73.25 166 LEU A C 1
ATOM 1225 O O . LEU A 1 166 ? 48.783 12.792 -82.171 1.00 73.25 166 LEU A O 1
ATOM 1229 N N . LEU A 1 167 ? 50.470 11.584 -83.030 1.00 73.44 167 LEU A N 1
ATOM 1230 C CA . LEU A 1 167 ? 49.686 10.985 -84.114 1.00 73.44 167 LEU A CA 1
ATOM 1231 C C . LEU A 1 167 ? 48.590 10.043 -83.598 1.00 73.44 167 LEU A C 1
ATOM 1233 O O . LEU A 1 167 ? 47.553 9.926 -84.245 1.00 73.44 167 LEU A O 1
ATOM 1237 N N . GLY A 1 168 ? 48.779 9.419 -82.430 1.00 70.56 168 GLY A N 1
ATOM 1238 C CA . GLY A 1 168 ? 47.758 8.592 -81.780 1.00 70.56 168 GLY A CA 1
ATOM 1239 C C . GLY A 1 168 ? 46.513 9.366 -81.327 1.00 70.56 168 GLY A C 1
ATOM 1240 O O . GLY A 1 168 ? 45.435 8.788 -81.258 1.00 70.56 168 GLY A O 1
ATOM 1241 N N . VAL A 1 169 ? 46.635 10.675 -81.081 1.00 72.19 169 VAL A N 1
ATOM 1242 C CA . VAL A 1 169 ? 45.524 11.559 -80.659 1.00 72.19 169 VAL A CA 1
ATOM 1243 C C . VAL A 1 169 ? 44.963 12.377 -81.824 1.00 72.19 169 VAL A C 1
ATOM 1245 O O . VAL A 1 169 ? 43.843 12.882 -81.760 1.00 72.19 169 VAL A O 1
ATOM 1248 N N . ALA A 1 170 ? 45.716 12.490 -82.921 1.00 71.75 170 ALA A N 1
ATOM 1249 C CA . ALA A 1 170 ? 45.329 13.269 -84.092 1.00 71.75 170 ALA A CA 1
ATOM 1250 C C . ALA A 1 170 ? 43.901 12.971 -84.610 1.00 71.75 170 ALA A C 1
ATOM 1252 O O . ALA A 1 170 ? 43.210 13.937 -84.932 1.00 71.75 170 ALA A O 1
ATOM 1253 N N . PRO A 1 171 ? 43.402 11.715 -84.646 1.00 73.06 171 PRO A N 1
ATOM 1254 C CA . PRO A 1 171 ? 42.019 11.440 -85.043 1.00 73.06 171 PRO A CA 1
ATOM 1255 C C . PRO A 1 171 ? 40.981 12.117 -84.133 1.00 73.06 171 PRO A C 1
ATOM 1257 O O . PRO A 1 171 ? 40.126 12.847 -84.632 1.00 73.06 171 PRO A O 1
ATOM 1260 N N . ALA A 1 172 ? 41.113 11.956 -82.811 1.00 73.38 172 ALA A N 1
ATOM 1261 C CA . ALA A 1 172 ? 40.207 12.548 -81.823 1.00 73.38 172 ALA A CA 1
ATOM 1262 C C . ALA A 1 172 ? 40.265 14.086 -81.837 1.00 73.38 172 ALA A C 1
ATOM 1264 O O . ALA A 1 172 ? 39.247 14.768 -81.725 1.00 73.38 172 ALA A O 1
ATOM 1265 N N . TYR A 1 173 ? 41.456 14.651 -82.050 1.00 76.81 173 TYR A N 1
ATOM 1266 C CA . TYR A 1 173 ? 41.638 16.095 -82.180 1.00 76.81 173 TYR A CA 1
ATOM 1267 C C . TYR A 1 173 ? 40.956 16.674 -83.430 1.00 76.81 173 TYR A C 1
ATOM 1269 O O . TYR A 1 173 ? 40.315 17.727 -83.357 1.00 76.81 173 TYR A O 1
ATOM 1277 N N . LEU A 1 174 ? 41.088 16.007 -84.582 1.00 74.81 174 LEU A N 1
ATOM 1278 C CA . LEU A 1 174 ? 40.459 16.439 -85.834 1.00 74.81 174 LEU A CA 1
ATOM 1279 C C . LEU A 1 174 ? 38.932 16.373 -85.742 1.00 74.81 174 LEU A C 1
ATOM 1281 O O . LEU A 1 174 ? 38.253 17.308 -86.171 1.00 74.81 174 LEU A O 1
ATOM 1285 N N . GLU A 1 175 ? 38.406 15.312 -85.130 1.00 75.56 175 GLU A N 1
ATOM 1286 C CA . GLU A 1 175 ? 36.978 15.137 -84.873 1.00 75.56 175 GLU A CA 1
ATOM 1287 C C . GLU A 1 175 ? 36.429 16.231 -83.946 1.00 75.56 175 GLU A C 1
ATOM 1289 O O . GLU A 1 175 ? 35.471 16.920 -84.305 1.00 75.56 175 GLU A O 1
ATOM 1294 N N . ALA A 1 176 ? 37.101 16.500 -82.820 1.00 75.94 176 ALA A N 1
ATOM 1295 C CA . ALA A 1 176 ? 36.722 17.564 -81.887 1.00 75.94 176 ALA A CA 1
ATOM 1296 C C . ALA A 1 176 ? 36.721 18.965 -82.531 1.00 75.94 176 ALA A C 1
ATOM 1298 O O . ALA A 1 176 ? 35.941 19.839 -82.149 1.00 75.94 176 ALA A O 1
ATOM 1299 N N . ARG A 1 177 ? 37.573 19.195 -83.539 1.00 77.75 177 ARG A N 1
ATOM 1300 C CA . ARG A 1 177 ? 37.633 20.449 -84.311 1.00 77.75 177 ARG A CA 1
ATOM 1301 C C . ARG A 1 177 ? 36.734 20.454 -85.553 1.00 77.75 177 ARG A C 1
ATOM 1303 O O . ARG A 1 177 ? 36.749 21.442 -86.286 1.00 77.75 177 ARG A O 1
ATOM 1310 N N . ARG A 1 178 ? 35.945 19.395 -85.783 1.00 76.00 178 ARG A N 1
ATOM 1311 C CA . ARG A 1 178 ? 35.081 19.194 -86.966 1.00 76.00 178 ARG A CA 1
ATOM 1312 C C . ARG A 1 178 ? 35.837 19.278 -88.299 1.00 76.00 178 ARG A C 1
ATOM 1314 O O . ARG A 1 178 ? 35.272 19.658 -89.324 1.00 76.00 178 ARG A O 1
ATOM 1321 N N . ILE A 1 179 ? 37.118 18.915 -88.298 1.00 72.94 179 ILE A N 1
ATOM 1322 C CA . ILE A 1 179 ? 37.970 18.913 -89.488 1.00 72.94 179 ILE A CA 1
ATOM 1323 C C . ILE A 1 179 ? 37.754 17.576 -90.205 1.00 72.94 179 ILE A C 1
ATOM 1325 O O . ILE A 1 179 ? 38.363 16.565 -89.864 1.00 72.94 179 ILE A O 1
ATOM 1329 N N . THR A 1 180 ? 36.856 17.552 -91.191 1.00 60.03 180 THR A N 1
ATOM 1330 C CA . THR A 1 180 ? 36.473 16.324 -91.904 1.00 60.03 180 THR A CA 1
ATOM 1331 C C . THR A 1 180 ? 37.222 16.196 -93.232 1.00 60.03 180 THR A C 1
ATOM 1333 O O . THR A 1 180 ? 36.957 16.899 -94.202 1.00 60.03 180 THR A O 1
ATOM 1336 N N . SER A 1 181 ? 38.186 15.273 -93.285 1.00 69.06 181 SER A N 1
ATOM 1337 C CA . SER A 1 181 ? 38.834 14.846 -94.531 1.00 69.06 181 SER A CA 1
ATOM 1338 C C . SER A 1 181 ? 39.036 13.325 -94.519 1.00 69.06 181 SER A C 1
ATOM 1340 O O . SER A 1 181 ? 39.867 12.830 -93.750 1.00 69.06 181 SER A O 1
ATOM 1342 N N . PRO A 1 182 ? 38.305 12.560 -95.354 1.00 63.38 182 PRO A N 1
ATOM 1343 C CA . PRO A 1 182 ? 38.399 11.097 -95.377 1.00 63.38 182 PRO A CA 1
ATOM 1344 C C . PRO A 1 182 ? 39.787 10.612 -95.818 1.00 63.38 182 PRO A C 1
ATOM 1346 O O . PRO A 1 182 ? 40.265 9.576 -95.358 1.00 63.38 182 PRO A O 1
ATOM 1349 N N . THR A 1 183 ? 40.480 11.395 -96.647 1.00 67.94 183 THR A N 1
ATOM 1350 C CA . THR A 1 183 ? 41.868 11.146 -97.038 1.00 67.94 183 THR A CA 1
ATOM 1351 C C . THR A 1 183 ? 42.810 11.290 -95.846 1.00 67.94 183 THR A C 1
ATOM 1353 O O . THR A 1 183 ? 43.575 10.371 -95.569 1.00 67.94 183 THR A O 1
ATOM 1356 N N . VAL A 1 184 ? 42.740 12.397 -95.097 1.00 65.25 184 VAL A N 1
ATOM 1357 C CA . VAL A 1 184 ? 43.614 12.628 -93.929 1.00 65.25 184 VAL A CA 1
ATOM 1358 C C . VAL A 1 184 ? 43.382 11.572 -92.846 1.00 65.25 184 VAL A C 1
ATOM 1360 O O . VAL A 1 184 ? 44.346 11.034 -92.303 1.00 65.25 184 VAL A O 1
ATOM 1363 N N . ALA A 1 185 ? 42.126 11.201 -92.589 1.00 62.19 185 ALA A N 1
ATOM 1364 C CA . ALA A 1 185 ? 41.783 10.143 -91.642 1.00 62.19 185 ALA A CA 1
ATOM 1365 C C . ALA A 1 185 ? 42.368 8.775 -92.049 1.00 62.19 185 ALA A C 1
ATOM 1367 O O . ALA A 1 185 ? 42.963 8.084 -91.220 1.00 62.19 185 ALA A O 1
ATOM 1368 N N . GLY A 1 186 ? 42.272 8.404 -93.333 1.00 61.75 186 GLY A N 1
ATOM 1369 C CA . GLY A 1 186 ? 42.840 7.157 -93.860 1.00 61.75 186 GLY A CA 1
ATOM 1370 C C . GLY A 1 186 ? 44.370 7.096 -93.775 1.00 61.75 186 GLY A C 1
ATOM 1371 O O . GLY A 1 186 ? 44.928 6.063 -93.398 1.00 61.75 186 GLY A O 1
ATOM 1372 N N . TRP A 1 187 ? 45.051 8.212 -94.058 1.00 66.69 187 TRP A N 1
ATOM 1373 C CA . TRP A 1 187 ? 46.506 8.334 -93.917 1.00 66.69 187 TRP A CA 1
ATOM 1374 C C . TRP A 1 187 ? 46.961 8.219 -92.457 1.00 66.69 187 TRP A C 1
ATOM 1376 O O . TRP A 1 187 ? 47.884 7.457 -92.167 1.00 66.69 187 TRP A O 1
ATOM 1386 N N . LEU A 1 188 ? 46.294 8.912 -91.529 1.00 65.50 188 LEU A N 1
ATOM 1387 C CA . LEU A 1 188 ? 46.612 8.847 -90.099 1.00 65.50 188 LEU A CA 1
ATOM 1388 C C . LEU A 1 188 ? 46.386 7.442 -89.527 1.00 65.50 188 LEU A C 1
ATOM 1390 O O . LEU A 1 188 ? 47.234 6.949 -88.788 1.00 65.50 188 LEU A O 1
ATOM 1394 N N . ALA A 1 189 ? 45.314 6.756 -89.935 1.00 63.28 189 ALA A N 1
ATOM 1395 C CA . ALA A 1 189 ? 45.043 5.375 -89.536 1.00 63.28 189 ALA A CA 1
ATOM 1396 C C . ALA A 1 189 ? 46.053 4.364 -90.115 1.00 63.28 189 ALA A C 1
ATOM 1398 O O . ALA A 1 189 ? 46.341 3.332 -89.509 1.00 63.28 189 ALA A O 1
ATOM 1399 N N . ALA A 1 190 ? 46.584 4.600 -91.318 1.00 65.25 190 ALA A N 1
ATOM 1400 C CA . ALA A 1 190 ? 47.649 3.772 -91.886 1.00 65.25 190 ALA A CA 1
ATOM 1401 C C . ALA A 1 190 ? 49.000 4.007 -91.187 1.00 65.25 190 ALA A C 1
ATOM 1403 O O . ALA A 1 190 ? 49.770 3.064 -91.011 1.00 65.25 190 ALA A O 1
ATOM 1404 N N . LEU A 1 191 ? 49.269 5.248 -90.774 1.00 64.50 191 LEU A N 1
ATOM 1405 C CA . LEU A 1 191 ? 50.498 5.644 -90.094 1.00 64.50 191 LEU A CA 1
ATOM 1406 C C . LEU A 1 191 ? 50.527 5.176 -88.632 1.00 64.50 191 LEU A C 1
ATOM 1408 O O . LEU A 1 191 ? 51.539 4.639 -88.192 1.00 64.50 191 LEU A O 1
ATOM 1412 N N . SER A 1 192 ? 49.410 5.291 -87.907 1.00 61.94 192 SER A N 1
ATOM 1413 C CA . SER A 1 192 ? 49.284 4.811 -86.524 1.00 61.94 192 SER A CA 1
ATOM 1414 C C . SER A 1 192 ? 49.478 3.297 -86.405 1.00 61.94 192 SER A C 1
ATOM 1416 O O . SER A 1 192 ? 50.154 2.842 -85.492 1.00 61.94 192 SER A O 1
ATOM 1418 N N . ARG A 1 193 ? 48.989 2.511 -87.377 1.00 64.19 193 ARG A N 1
ATOM 1419 C CA . ARG A 1 193 ? 49.177 1.045 -87.431 1.00 64.19 193 ARG A CA 1
ATOM 1420 C C . ARG A 1 193 ? 50.630 0.595 -87.600 1.00 64.19 193 ARG A C 1
ATOM 1422 O O . ARG A 1 193 ? 50.934 -0.564 -87.340 1.00 64.19 193 ARG A O 1
ATOM 1429 N N . ARG A 1 194 ? 51.517 1.478 -88.068 1.00 61.81 194 ARG A N 1
ATOM 1430 C CA . ARG A 1 194 ? 52.953 1.193 -88.237 1.00 61.81 194 ARG A CA 1
ATOM 1431 C C . ARG A 1 194 ? 53.789 1.598 -87.021 1.00 61.81 194 ARG A C 1
ATOM 1433 O O . ARG A 1 194 ? 54.985 1.325 -87.006 1.00 61.81 194 ARG A O 1
ATOM 1440 N N . LEU A 1 195 ? 53.184 2.252 -86.031 1.00 61.44 195 LEU A N 1
ATOM 1441 C CA . LEU A 1 195 ? 53.841 2.695 -84.806 1.00 61.44 195 LEU A CA 1
ATOM 1442 C C . LEU A 1 195 ? 53.583 1.671 -83.693 1.00 61.44 195 LEU A C 1
ATOM 1444 O O . LEU A 1 195 ? 52.457 1.211 -83.515 1.00 61.44 195 LEU A O 1
ATOM 1448 N N . ALA A 1 196 ? 54.627 1.304 -82.948 1.00 60.88 196 ALA A N 1
ATOM 1449 C CA . ALA A 1 196 ? 54.473 0.450 -81.774 1.00 60.88 196 ALA A CA 1
ATOM 1450 C C . ALA A 1 196 ? 53.616 1.171 -80.711 1.00 60.88 196 ALA A C 1
ATOM 1452 O O . ALA A 1 196 ? 53.801 2.378 -80.513 1.00 60.88 196 ALA A O 1
ATOM 1453 N N . PRO A 1 197 ? 52.688 0.472 -80.029 1.00 63.62 197 PRO A N 1
ATOM 1454 C CA . PRO A 1 197 ? 51.898 1.082 -78.968 1.00 63.62 197 PRO A CA 1
ATOM 1455 C C . PRO A 1 197 ? 52.829 1.576 -77.850 1.00 63.62 197 PRO A C 1
ATOM 1457 O O . PRO A 1 197 ? 53.784 0.876 -77.502 1.00 63.62 197 PRO A O 1
ATOM 1460 N N . PRO A 1 198 ? 52.591 2.776 -77.292 1.00 66.50 198 PRO A N 1
ATOM 1461 C CA . PRO A 1 198 ? 53.444 3.294 -76.234 1.00 66.50 198 PRO A CA 1
ATOM 1462 C C . PRO A 1 198 ? 53.360 2.410 -74.979 1.00 66.50 198 PRO A C 1
ATOM 1464 O O . PRO A 1 198 ? 52.304 1.820 -74.719 1.00 66.50 198 PRO A O 1
ATOM 1467 N N . PRO A 1 199 ? 54.440 2.336 -74.176 1.00 73.19 199 PRO A N 1
ATOM 1468 C CA . PRO A 1 199 ? 54.388 1.682 -72.876 1.00 73.19 199 PRO A CA 1
ATOM 1469 C C . PRO A 1 199 ? 53.301 2.333 -72.019 1.00 73.19 199 PRO A C 1
ATOM 1471 O O . PRO A 1 199 ? 53.153 3.561 -72.011 1.00 73.19 199 PRO A O 1
ATOM 1474 N N . ARG A 1 200 ? 52.528 1.488 -71.334 1.00 81.94 200 ARG A N 1
ATOM 1475 C CA . ARG A 1 200 ? 51.428 1.904 -70.465 1.00 81.94 200 ARG A CA 1
ATOM 1476 C C . ARG A 1 200 ? 51.962 2.203 -69.073 1.00 81.94 200 ARG A C 1
ATOM 1478 O O . ARG A 1 200 ? 52.671 1.379 -68.502 1.00 81.94 200 ARG A O 1
ATOM 1485 N N . VAL A 1 201 ? 51.604 3.364 -68.541 1.00 86.19 201 VAL A N 1
ATOM 1486 C CA . VAL A 1 201 ? 51.933 3.786 -67.179 1.00 86.19 201 VAL A CA 1
ATOM 1487 C C . VAL A 1 201 ? 50.637 3.962 -66.408 1.00 86.19 201 VAL A C 1
ATOM 1489 O O . VAL A 1 201 ? 49.807 4.788 -66.782 1.00 86.19 201 VAL A O 1
ATOM 1492 N N . GLU A 1 202 ? 50.478 3.174 -65.348 1.00 89.06 202 GLU A N 1
ATOM 1493 C CA . GLU A 1 202 ? 49.367 3.288 -64.405 1.00 89.06 202 GLU A CA 1
ATOM 1494 C C . GLU A 1 202 ? 49.707 4.356 -63.363 1.00 89.06 202 GLU A C 1
ATOM 1496 O O . GLU A 1 202 ? 50.723 4.265 -62.669 1.00 89.06 202 GLU A O 1
ATOM 1501 N N . LEU A 1 203 ? 48.864 5.378 -63.257 1.00 89.50 203 LEU A N 1
ATOM 1502 C CA . LEU A 1 203 ? 49.011 6.410 -62.245 1.00 89.50 203 LEU A CA 1
ATOM 1503 C C . LEU A 1 203 ? 48.466 5.938 -60.907 1.00 89.50 203 LEU A C 1
ATOM 1505 O O . LEU A 1 203 ? 47.382 5.358 -60.821 1.00 89.50 203 LEU A O 1
ATOM 1509 N N . ALA A 1 204 ? 49.193 6.283 -59.846 1.00 86.19 204 ALA A N 1
ATOM 1510 C CA . ALA A 1 204 ? 48.663 6.155 -58.505 1.00 86.19 204 ALA A CA 1
ATOM 1511 C C . ALA A 1 204 ? 47.417 7.054 -58.356 1.00 86.19 204 ALA A C 1
ATOM 1513 O O . ALA A 1 204 ? 47.432 8.211 -58.785 1.00 86.19 204 ALA A O 1
ATOM 1514 N N . PRO A 1 205 ? 46.341 6.547 -57.743 1.00 86.56 205 PRO A N 1
ATOM 1515 C CA . PRO A 1 205 ? 45.117 7.305 -57.547 1.00 86.56 205 PRO A CA 1
ATOM 1516 C C . PRO A 1 205 ? 45.353 8.469 -56.581 1.00 86.56 205 PRO A C 1
ATOM 1518 O O . PRO A 1 205 ? 45.903 8.285 -55.494 1.00 86.56 205 PRO A O 1
ATOM 1521 N N . ALA A 1 206 ? 44.888 9.662 -56.949 1.00 89.38 206 ALA A N 1
ATOM 1522 C CA . ALA A 1 206 ? 44.818 10.802 -56.042 1.00 89.38 206 ALA A CA 1
ATOM 1523 C C . ALA A 1 206 ? 43.452 10.800 -55.346 1.00 89.38 206 ALA A C 1
ATOM 1525 O O . ALA A 1 206 ? 42.420 10.724 -56.010 1.00 89.38 206 ALA A O 1
ATOM 1526 N N . TRP A 1 207 ? 43.424 10.863 -54.018 1.00 90.50 207 TRP A N 1
ATOM 1527 C CA . TRP A 1 207 ? 42.190 10.769 -53.235 1.00 90.50 207 TRP A CA 1
ATOM 1528 C C . TRP A 1 207 ? 42.237 11.670 -52.002 1.00 90.50 207 TRP A C 1
ATOM 1530 O O . TRP A 1 207 ? 43.297 12.136 -51.583 1.00 90.50 207 TRP A O 1
ATOM 1540 N N . ARG A 1 208 ? 41.061 11.915 -51.423 1.00 92.38 208 ARG A N 1
ATOM 1541 C CA . ARG A 1 208 ? 40.875 12.643 -50.163 1.00 92.38 208 ARG A CA 1
ATOM 1542 C C . ARG A 1 208 ? 39.883 11.895 -49.279 1.00 92.38 208 ARG A C 1
ATOM 1544 O O . ARG A 1 208 ? 39.008 11.197 -49.794 1.00 92.38 208 ARG A O 1
ATOM 1551 N N . PHE A 1 209 ? 40.036 12.049 -47.967 1.00 94.50 209 PHE A N 1
ATOM 1552 C CA . PHE A 1 209 ? 39.131 11.484 -46.972 1.00 94.50 209 PHE A CA 1
ATOM 1553 C C . PHE A 1 209 ? 38.454 12.592 -46.160 1.00 94.50 209 PHE A C 1
ATOM 1555 O O . PHE A 1 209 ? 39.123 13.453 -45.591 1.00 94.50 209 PHE A O 1
ATOM 1562 N N . ASP A 1 210 ? 37.126 12.552 -46.105 1.00 95.81 210 ASP A N 1
ATOM 1563 C CA . ASP A 1 210 ? 36.272 13.445 -45.331 1.00 95.81 210 ASP A CA 1
ATOM 1564 C C . ASP A 1 210 ? 35.658 12.684 -44.148 1.00 95.81 210 ASP A C 1
ATOM 1566 O O . ASP A 1 210 ? 34.670 11.949 -44.271 1.00 95.81 210 ASP A O 1
ATOM 1570 N N . ARG A 1 211 ? 36.235 12.908 -42.965 1.00 95.38 211 ARG A N 1
ATOM 1571 C CA . ARG A 1 211 ? 35.778 12.298 -41.713 1.00 95.38 211 ARG A CA 1
ATOM 1572 C C . ARG A 1 211 ? 34.338 12.678 -41.362 1.00 95.38 211 ARG A C 1
ATOM 1574 O O . ARG A 1 211 ? 33.627 11.870 -40.760 1.00 95.38 211 ARG A O 1
ATOM 1581 N N . HIS A 1 212 ? 33.885 13.884 -41.703 1.00 95.19 212 HIS A N 1
ATOM 1582 C CA . HIS A 1 212 ? 32.541 14.341 -41.353 1.00 95.19 212 HIS A CA 1
ATOM 1583 C C . HIS A 1 212 ? 31.480 13.595 -42.159 1.00 95.19 212 HIS A C 1
ATOM 1585 O O . HIS A 1 212 ? 30.511 13.109 -41.571 1.00 95.19 212 HIS A O 1
ATOM 1591 N N . LYS A 1 213 ? 31.698 13.426 -43.470 1.00 95.00 213 LYS A N 1
ATOM 1592 C CA . LYS A 1 213 ? 30.836 12.589 -44.321 1.00 95.00 213 LYS A CA 1
ATOM 1593 C C . LYS A 1 213 ? 30.807 11.138 -43.844 1.00 95.00 213 LYS A C 1
ATOM 1595 O O . LYS A 1 213 ? 29.723 10.590 -43.647 1.00 95.00 213 LYS A O 1
ATOM 1600 N N . ALA A 1 214 ? 31.977 10.552 -43.574 1.00 95.06 214 ALA A N 1
ATOM 1601 C CA . ALA A 1 214 ? 32.085 9.191 -43.047 1.00 95.06 214 ALA A CA 1
ATOM 1602 C C . ALA A 1 214 ? 31.279 9.016 -41.748 1.00 95.06 214 ALA A C 1
ATOM 1604 O O . ALA A 1 214 ? 30.479 8.091 -41.615 1.00 95.06 214 ALA A O 1
ATOM 1605 N N . THR A 1 215 ? 31.432 9.959 -40.813 1.00 96.44 215 THR A N 1
ATOM 1606 C CA . THR A 1 215 ? 30.709 9.963 -39.534 1.00 96.44 215 THR A CA 1
ATOM 1607 C C . THR A 1 215 ? 29.200 10.077 -39.738 1.00 96.44 215 THR A C 1
ATOM 1609 O O . THR A 1 215 ? 28.441 9.363 -39.085 1.00 96.44 215 THR A O 1
ATOM 1612 N N . ALA A 1 216 ? 28.744 10.959 -40.632 1.00 96.38 216 ALA A N 1
ATOM 1613 C CA . ALA A 1 216 ? 27.322 11.139 -40.912 1.00 96.38 216 ALA A CA 1
ATOM 1614 C C . ALA A 1 216 ? 26.686 9.857 -41.475 1.00 96.38 216 ALA A C 1
ATOM 1616 O O . ALA A 1 216 ? 25.644 9.420 -40.985 1.00 96.38 216 ALA A O 1
ATOM 1617 N N . THR A 1 217 ? 27.345 9.215 -42.440 1.00 94.94 217 THR A N 1
ATOM 1618 C CA . THR A 1 217 ? 26.872 7.960 -43.040 1.00 94.94 217 THR A CA 1
ATOM 1619 C C . THR A 1 217 ? 26.867 6.814 -42.034 1.00 94.94 217 THR A C 1
ATOM 1621 O O . THR A 1 217 ? 25.862 6.114 -41.913 1.00 94.94 217 THR A O 1
ATOM 1624 N N . LEU A 1 218 ? 27.938 6.646 -41.252 1.00 94.88 218 LEU A N 1
ATOM 1625 C CA . LEU A 1 218 ? 27.994 5.604 -40.224 1.00 94.88 218 LEU A CA 1
ATOM 1626 C C . LEU A 1 218 ? 26.957 5.823 -39.115 1.00 94.88 218 LEU A C 1
ATOM 1628 O O . LEU A 1 218 ? 26.369 4.852 -38.654 1.00 94.88 218 LEU A O 1
ATOM 1632 N N . ARG A 1 219 ? 26.648 7.070 -38.733 1.00 95.06 219 ARG A N 1
ATOM 1633 C CA . ARG A 1 219 ? 25.546 7.372 -37.796 1.00 95.06 219 ARG A CA 1
ATOM 1634 C C . ARG A 1 219 ? 24.174 7.030 -38.372 1.00 95.06 219 ARG A C 1
ATOM 1636 O O . ARG A 1 219 ? 23.334 6.497 -37.654 1.00 95.06 219 ARG A O 1
ATOM 1643 N N . ALA A 1 220 ? 23.944 7.301 -39.656 1.00 93.88 220 ALA A N 1
ATOM 1644 C CA . ALA A 1 220 ? 22.696 6.924 -40.319 1.00 93.88 220 ALA A CA 1
ATOM 1645 C C . ALA A 1 220 ? 22.504 5.397 -40.367 1.00 93.88 220 ALA A C 1
ATOM 1647 O O . ALA A 1 220 ? 21.376 4.909 -40.314 1.00 93.88 220 ALA A O 1
ATOM 1648 N N . ILE A 1 221 ? 23.604 4.645 -40.441 1.00 92.56 221 ILE A N 1
ATOM 1649 C CA . ILE A 1 221 ? 23.601 3.181 -40.370 1.00 92.56 221 ILE A CA 1
ATOM 1650 C C . ILE A 1 221 ? 23.428 2.701 -38.928 1.00 92.56 221 ILE A C 1
ATOM 1652 O O . ILE A 1 221 ? 22.601 1.824 -38.693 1.00 92.56 221 ILE A O 1
ATOM 1656 N N . ALA A 1 222 ? 24.131 3.306 -37.966 1.00 92.50 222 ALA A N 1
ATOM 1657 C CA . ALA A 1 222 ? 23.982 3.021 -36.539 1.00 92.50 222 ALA A CA 1
ATOM 1658 C C . ALA A 1 222 ? 22.515 3.137 -36.105 1.00 92.50 222 ALA A C 1
ATOM 1660 O O . ALA A 1 222 ? 21.974 2.199 -35.543 1.00 92.50 222 ALA A O 1
ATOM 1661 N N . ALA A 1 223 ? 21.802 4.187 -36.524 1.00 91.44 223 ALA A N 1
ATOM 1662 C CA . ALA A 1 223 ? 20.374 4.358 -36.228 1.00 91.44 223 ALA A CA 1
ATOM 1663 C C . ALA A 1 223 ? 19.463 3.202 -36.706 1.00 91.44 223 ALA A C 1
ATOM 1665 O O . ALA A 1 223 ? 18.321 3.099 -36.266 1.00 91.44 223 ALA A O 1
ATOM 1666 N N . ARG A 1 224 ? 19.937 2.343 -37.619 1.00 90.06 224 ARG A N 1
ATOM 1667 C CA . ARG A 1 224 ? 19.226 1.145 -38.099 1.00 90.06 224 ARG A CA 1
ATOM 1668 C C . ARG A 1 224 ? 19.694 -0.149 -37.425 1.00 90.06 224 ARG A C 1
ATOM 1670 O O . ARG A 1 224 ? 18.983 -1.147 -37.497 1.00 90.06 224 ARG A O 1
ATOM 1677 N N . ILE A 1 225 ? 20.890 -0.155 -36.834 1.00 88.25 225 ILE A N 1
ATOM 1678 C CA . ILE A 1 225 ? 21.511 -1.314 -36.166 1.00 88.25 225 ILE A CA 1
ATOM 1679 C C . ILE A 1 225 ? 21.262 -1.281 -34.658 1.00 88.25 225 ILE A C 1
ATOM 1681 O O . ILE A 1 225 ? 21.068 -2.338 -34.041 1.00 88.25 225 ILE A O 1
ATOM 1685 N N . ASP A 1 226 ? 21.314 -0.076 -34.095 1.00 92.19 226 ASP A N 1
ATOM 1686 C CA . ASP A 1 226 ? 21.327 0.191 -32.673 1.00 92.19 226 ASP A CA 1
ATOM 1687 C C . ASP A 1 226 ? 19.972 -0.162 -32.060 1.00 92.19 226 ASP A C 1
ATOM 1689 O O . ASP A 1 226 ? 18.909 0.247 -32.530 1.00 92.19 226 ASP A O 1
ATOM 1693 N N . SER A 1 227 ? 20.017 -0.929 -30.979 1.00 92.56 227 SER A N 1
ATOM 1694 C CA . SER A 1 227 ? 18.859 -1.271 -30.165 1.00 92.56 227 SER A CA 1
ATOM 1695 C C . SER A 1 227 ? 19.171 -0.913 -28.715 1.00 92.56 227 SER A C 1
ATOM 1697 O O . SER A 1 227 ? 20.156 -1.435 -28.182 1.00 92.56 227 SER A O 1
ATOM 1699 N N . PRO A 1 228 ? 18.374 -0.054 -28.057 1.00 92.50 228 PRO A N 1
ATOM 1700 C CA . PRO A 1 228 ? 18.637 0.317 -26.673 1.00 92.50 228 PRO A CA 1
ATOM 1701 C C . PRO A 1 228 ? 18.507 -0.903 -25.747 1.00 92.50 228 PRO A C 1
ATOM 1703 O O . PRO A 1 228 ? 17.709 -1.804 -26.042 1.00 92.50 228 PRO A O 1
ATOM 1706 N N . PRO A 1 229 ? 19.265 -0.952 -24.636 1.00 93.75 229 PRO A N 1
ATOM 1707 C CA . PRO A 1 229 ? 19.049 -1.968 -23.617 1.00 93.75 229 PRO A CA 1
ATOM 1708 C C . PRO A 1 229 ? 17.651 -1.830 -23.007 1.00 93.75 229 PRO A C 1
ATOM 1710 O O . PRO A 1 229 ? 17.051 -0.753 -23.012 1.00 93.75 229 PRO A O 1
ATOM 1713 N N . ARG A 1 230 ? 17.134 -2.935 -22.472 1.00 92.81 230 ARG A N 1
ATOM 1714 C CA . ARG A 1 230 ? 15.947 -2.941 -21.615 1.00 92.81 230 ARG A CA 1
ATOM 1715 C C . ARG A 1 230 ? 16.338 -3.434 -20.238 1.00 92.81 230 ARG A C 1
ATOM 1717 O O . ARG A 1 230 ? 16.906 -4.518 -20.115 1.00 92.81 230 ARG A O 1
ATOM 1724 N N . ASP A 1 231 ? 16.004 -2.639 -19.240 1.00 91.25 231 ASP A N 1
ATOM 1725 C CA . ASP A 1 231 ? 16.219 -2.972 -17.842 1.00 91.25 231 ASP A CA 1
ATOM 1726 C C . ASP A 1 231 ? 15.325 -4.137 -17.404 1.00 91.25 231 ASP A C 1
ATOM 1728 O O . ASP A 1 231 ? 14.273 -4.395 -17.998 1.00 91.25 231 ASP A O 1
ATOM 1732 N N . ALA A 1 232 ? 15.788 -4.875 -16.395 1.00 91.00 232 ALA A N 1
ATOM 1733 C CA . ALA A 1 232 ? 14.953 -5.814 -15.666 1.00 91.00 232 ALA A CA 1
ATOM 1734 C C . ALA A 1 232 ? 13.873 -5.038 -14.905 1.00 91.00 232 ALA A C 1
ATOM 1736 O O . ALA A 1 232 ? 14.103 -3.914 -14.460 1.00 91.00 232 ALA A O 1
ATOM 1737 N N . ASP A 1 233 ? 12.702 -5.643 -14.759 1.00 89.81 233 ASP A N 1
ATOM 1738 C CA . ASP A 1 233 ? 11.532 -4.989 -14.171 1.00 89.81 233 ASP A CA 1
ATOM 1739 C C . ASP A 1 233 ? 10.717 -5.987 -13.342 1.00 89.81 233 ASP A C 1
ATOM 1741 O O . ASP A 1 233 ? 10.923 -7.197 -13.434 1.00 89.81 233 ASP A O 1
ATOM 1745 N N . LEU A 1 234 ? 9.800 -5.506 -12.513 1.00 91.44 234 LEU A N 1
ATOM 1746 C CA . LEU A 1 234 ? 8.914 -6.335 -11.704 1.00 91.44 234 LEU A CA 1
ATOM 1747 C C . LEU A 1 234 ? 7.492 -6.283 -12.249 1.00 91.44 234 LEU A C 1
ATOM 1749 O O . LEU A 1 234 ? 6.989 -5.242 -12.664 1.00 91.44 234 LEU A O 1
ATOM 1753 N N . ARG A 1 235 ? 6.798 -7.416 -12.182 1.00 91.62 235 ARG A N 1
ATOM 1754 C CA . ARG A 1 235 ? 5.352 -7.466 -12.404 1.00 91.62 235 ARG A CA 1
ATOM 1755 C C . ARG A 1 235 ? 4.666 -8.306 -11.343 1.00 91.62 235 ARG A C 1
ATOM 1757 O O . ARG A 1 235 ? 5.275 -9.210 -10.780 1.00 91.62 235 ARG A O 1
ATOM 1764 N N . ILE A 1 236 ? 3.384 -8.039 -11.122 1.00 93.25 236 ILE A N 1
ATOM 1765 C CA . ILE A 1 236 ? 2.522 -8.898 -10.311 1.00 93.25 236 ILE A CA 1
ATOM 1766 C C . ILE A 1 236 ? 1.728 -9.828 -11.228 1.00 93.25 236 ILE A C 1
ATOM 1768 O O . ILE A 1 236 ? 1.065 -9.358 -12.153 1.00 93.25 236 ILE A O 1
ATOM 1772 N N . VAL A 1 237 ? 1.794 -11.133 -10.968 1.00 92.50 237 VAL A N 1
ATOM 1773 C CA . VAL A 1 237 ? 1.017 -12.180 -11.647 1.00 92.50 237 VAL A CA 1
ATOM 1774 C C . VAL A 1 237 ? 0.477 -13.125 -10.581 1.00 92.50 237 VAL A C 1
ATOM 1776 O O . VAL A 1 237 ? 1.250 -13.608 -9.756 1.00 92.50 237 VAL A O 1
ATOM 1779 N N . ASP A 1 238 ? -0.840 -13.345 -10.568 1.00 89.88 238 ASP A N 1
ATOM 1780 C CA . ASP A 1 238 ? -1.530 -14.279 -9.660 1.00 89.88 238 ASP A CA 1
ATOM 1781 C C . ASP A 1 238 ? -1.083 -14.145 -8.187 1.00 89.88 238 ASP A C 1
ATOM 1783 O O . ASP A 1 238 ? -0.683 -15.110 -7.529 1.00 89.88 238 ASP A O 1
ATOM 1787 N N . GLY A 1 239 ? -1.049 -12.901 -7.693 1.00 91.75 239 GLY A N 1
ATOM 1788 C CA . GLY A 1 239 ? -0.710 -12.592 -6.303 1.00 91.75 239 GLY A CA 1
ATOM 1789 C C . GLY A 1 239 ? 0.766 -12.765 -5.947 1.00 91.75 239 GLY A C 1
ATOM 1790 O O . GLY A 1 239 ? 1.102 -12.837 -4.764 1.00 91.75 239 GLY A O 1
ATOM 1791 N N . ARG A 1 240 ? 1.655 -12.836 -6.945 1.00 94.06 240 ARG A N 1
ATOM 1792 C CA . ARG A 1 240 ? 3.104 -13.009 -6.777 1.00 94.06 240 ARG A CA 1
ATOM 1793 C C . ARG A 1 240 ? 3.880 -11.961 -7.559 1.00 94.06 240 ARG A C 1
ATOM 1795 O O . ARG A 1 240 ? 3.477 -11.565 -8.648 1.00 94.06 240 ARG A O 1
ATOM 1802 N N . ALA A 1 241 ? 5.023 -11.552 -7.025 1.00 94.69 241 ALA A N 1
ATOM 1803 C CA . ALA A 1 241 ? 5.989 -10.749 -7.761 1.00 94.69 241 ALA A CA 1
ATOM 1804 C C . ALA A 1 241 ? 6.855 -11.645 -8.657 1.00 94.69 241 ALA A C 1
ATOM 1806 O O . ALA A 1 241 ? 7.460 -12.612 -8.187 1.00 94.69 241 ALA A O 1
ATOM 1807 N N . GLU A 1 242 ? 6.942 -11.307 -9.939 1.00 94.12 242 GLU A N 1
ATOM 1808 C CA . GLU A 1 242 ? 7.798 -11.960 -10.925 1.00 94.12 242 GLU A CA 1
ATOM 1809 C C . GLU A 1 242 ? 8.827 -10.974 -11.477 1.00 94.12 242 GLU A C 1
ATOM 1811 O O . GLU A 1 242 ? 8.497 -9.835 -11.817 1.00 94.12 242 GLU A O 1
ATOM 1816 N N . ALA A 1 243 ? 10.070 -11.439 -11.609 1.00 93.00 243 ALA A N 1
ATOM 1817 C CA . ALA A 1 243 ? 11.128 -10.695 -12.274 1.00 93.00 243 ALA A CA 1
ATOM 1818 C C . ALA A 1 243 ? 11.012 -10.843 -13.797 1.00 93.00 243 ALA A C 1
ATOM 1820 O O . ALA A 1 243 ? 11.043 -11.948 -14.343 1.00 93.00 243 ALA A O 1
ATOM 1821 N N . LEU A 1 244 ? 10.909 -9.715 -14.488 1.00 92.06 244 LEU A N 1
ATOM 1822 C CA . LEU A 1 244 ? 11.058 -9.611 -15.928 1.00 92.06 244 LEU A CA 1
ATOM 1823 C C . LEU A 1 244 ? 12.550 -9.481 -16.255 1.00 92.06 244 LEU A C 1
ATOM 1825 O O . LEU A 1 244 ? 13.207 -8.565 -15.756 1.00 92.06 244 LEU A O 1
ATOM 1829 N N . PRO A 1 245 ? 13.109 -10.377 -17.086 1.00 91.50 245 PRO A N 1
ATOM 1830 C CA . PRO A 1 245 ? 14.533 -10.372 -17.377 1.00 91.50 245 PRO A CA 1
ATOM 1831 C C . PRO A 1 245 ? 14.929 -9.156 -18.217 1.00 91.50 245 PRO A C 1
ATOM 1833 O O . PRO A 1 245 ? 14.235 -8.789 -19.173 1.00 91.50 245 PRO A O 1
ATOM 1836 N N . SER A 1 246 ? 16.097 -8.593 -17.906 1.00 92.12 246 SER A N 1
ATOM 1837 C CA . SER A 1 246 ? 16.723 -7.550 -18.715 1.00 92.12 246 SER A CA 1
ATOM 1838 C C . SER A 1 246 ? 17.141 -8.072 -20.094 1.00 92.12 246 SER A C 1
ATOM 1840 O O . SER A 1 246 ? 17.266 -9.278 -20.338 1.00 92.12 246 SER A O 1
ATOM 1842 N N . ARG A 1 247 ? 17.361 -7.151 -21.036 1.00 93.81 247 ARG A N 1
ATOM 1843 C CA . ARG A 1 247 ? 17.906 -7.455 -22.363 1.00 93.81 247 ARG A CA 1
ATOM 1844 C C . ARG A 1 247 ? 19.031 -6.478 -22.698 1.00 93.81 247 ARG A C 1
ATOM 1846 O O . ARG A 1 247 ? 18.767 -5.275 -22.754 1.00 93.81 247 ARG A O 1
ATOM 1853 N N . PRO A 1 248 ? 20.256 -6.965 -22.970 1.00 93.56 248 PRO A N 1
ATOM 1854 C CA . PRO A 1 248 ? 21.333 -6.116 -23.453 1.00 93.56 248 PRO A CA 1
ATOM 1855 C C . PRO A 1 248 ? 20.939 -5.384 -24.734 1.00 93.56 248 PRO A C 1
ATOM 1857 O O . PRO A 1 248 ? 20.301 -5.947 -25.627 1.00 93.56 248 PRO A O 1
ATOM 1860 N N . GLY A 1 249 ? 21.347 -4.126 -24.814 1.00 93.75 249 GLY A N 1
ATOM 1861 C CA . GLY A 1 249 ? 21.297 -3.346 -26.032 1.00 93.75 249 GLY A CA 1
ATOM 1862 C C . GLY A 1 249 ? 22.451 -3.707 -26.957 1.00 93.75 249 GLY A C 1
ATOM 1863 O O . GLY A 1 249 ? 23.349 -4.485 -26.627 1.00 93.75 249 GLY A O 1
ATOM 1864 N N . ARG A 1 250 ? 22.455 -3.086 -28.125 1.00 92.62 250 ARG A N 1
ATOM 1865 C CA . ARG A 1 250 ? 23.498 -3.232 -29.131 1.00 92.62 250 ARG A CA 1
ATOM 1866 C C . ARG A 1 250 ? 23.699 -1.882 -29.791 1.00 92.62 250 ARG A C 1
ATOM 1868 O O . ARG A 1 250 ? 22.711 -1.241 -30.130 1.00 92.62 250 ARG A O 1
ATOM 1875 N N . ALA A 1 251 ? 24.943 -1.479 -29.997 1.00 93.19 251 ALA A N 1
ATOM 1876 C CA . ALA A 1 251 ? 25.264 -0.300 -30.787 1.00 93.19 251 ALA A CA 1
ATOM 1877 C C . ALA A 1 251 ? 26.430 -0.569 -31.731 1.00 93.19 251 ALA A C 1
ATOM 1879 O O . ALA A 1 251 ? 27.305 -1.383 -31.433 1.00 93.19 251 ALA A O 1
ATOM 1880 N N . LEU A 1 252 ? 26.444 0.105 -32.876 1.00 93.75 252 LEU A N 1
ATOM 1881 C CA . LEU A 1 252 ? 27.594 0.115 -33.769 1.00 93.75 252 LEU A CA 1
ATOM 1882 C C . LEU A 1 252 ? 28.808 0.715 -33.045 1.00 93.75 252 LEU A C 1
ATOM 1884 O O . LEU A 1 252 ? 28.728 1.811 -32.488 1.00 93.75 252 LEU A O 1
ATOM 1888 N N . ASP A 1 253 ? 29.955 0.038 -33.103 1.00 94.88 253 ASP A N 1
ATOM 1889 C CA . ASP A 1 253 ? 31.221 0.608 -32.645 1.00 94.88 253 ASP A CA 1
ATOM 1890 C C . ASP A 1 253 ? 31.703 1.656 -33.657 1.00 94.88 253 ASP A C 1
ATOM 1892 O O . ASP A 1 253 ? 32.487 1.386 -34.571 1.00 94.88 253 ASP A O 1
ATOM 1896 N N . LEU A 1 254 ? 31.170 2.872 -33.521 1.00 93.50 254 LEU A N 1
ATOM 1897 C CA . LEU A 1 254 ? 31.496 3.997 -34.395 1.00 93.50 254 LEU A CA 1
ATOM 1898 C C . LEU A 1 254 ? 32.985 4.343 -34.351 1.00 93.50 254 LEU A C 1
ATOM 1900 O O . LEU A 1 254 ? 33.542 4.736 -35.373 1.00 93.50 254 LEU A O 1
ATOM 1904 N N . THR A 1 255 ? 33.629 4.192 -33.194 1.00 94.56 255 THR A N 1
ATOM 1905 C CA . THR A 1 255 ? 35.054 4.492 -33.028 1.00 94.56 255 THR A CA 1
ATOM 1906 C C . THR A 1 255 ? 35.899 3.496 -33.810 1.00 94.56 255 THR A C 1
ATOM 1908 O O . THR A 1 255 ? 36.762 3.914 -34.580 1.00 94.56 255 THR A O 1
ATOM 1911 N N . ALA A 1 256 ? 35.620 2.195 -33.684 1.00 94.25 256 ALA A N 1
ATOM 1912 C CA . ALA A 1 256 ? 36.317 1.171 -34.454 1.00 94.25 256 ALA A CA 1
ATOM 1913 C C . ALA A 1 256 ? 36.041 1.301 -35.959 1.00 94.25 256 ALA A C 1
ATOM 1915 O O . ALA A 1 256 ? 36.971 1.208 -36.759 1.00 94.25 256 ALA A O 1
ATOM 1916 N N . ALA A 1 257 ? 34.791 1.562 -36.357 1.00 94.25 257 ALA A N 1
ATOM 1917 C CA . ALA A 1 257 ? 34.425 1.736 -37.762 1.00 94.25 257 ALA A CA 1
ATOM 1918 C C . ALA A 1 257 ? 35.125 2.953 -38.396 1.00 94.25 257 ALA A C 1
ATOM 1920 O O . ALA A 1 257 ? 35.697 2.847 -39.482 1.00 94.25 257 ALA A O 1
ATOM 1921 N N . LEU A 1 258 ? 35.143 4.101 -37.712 1.00 95.75 258 LEU A N 1
ATOM 1922 C CA . LEU A 1 258 ? 35.871 5.284 -38.180 1.00 95.75 258 LEU A CA 1
ATOM 1923 C C . LEU A 1 258 ? 37.384 5.051 -38.194 1.00 95.75 258 LEU A C 1
ATOM 1925 O O . LEU A 1 258 ? 38.036 5.426 -39.162 1.00 95.75 258 LEU A O 1
ATOM 1929 N N . GLY A 1 259 ? 37.933 4.382 -37.176 1.00 94.81 259 GLY A N 1
ATOM 1930 C CA . GLY A 1 259 ? 39.354 4.037 -37.124 1.00 94.81 259 GLY A CA 1
ATOM 1931 C C . GLY A 1 259 ? 39.793 3.150 -38.294 1.00 94.81 259 GLY A C 1
ATOM 1932 O O . GLY A 1 259 ? 40.853 3.382 -38.870 1.00 94.81 259 GLY A O 1
ATOM 1933 N N . GLN A 1 260 ? 38.960 2.186 -38.708 1.00 94.00 260 GLN A N 1
ATOM 1934 C CA . GLN A 1 260 ? 39.210 1.378 -39.908 1.00 94.00 260 GLN A CA 1
ATOM 1935 C C . GLN A 1 260 ? 39.226 2.234 -41.184 1.00 94.00 260 GLN A C 1
ATOM 1937 O O . GLN A 1 260 ? 40.138 2.093 -42.002 1.00 94.00 260 GLN A O 1
ATOM 1942 N N . LEU A 1 261 ? 38.249 3.138 -41.341 1.00 94.19 261 LEU A N 1
ATOM 1943 C CA . LEU A 1 261 ? 38.196 4.055 -42.484 1.00 94.19 261 LEU A CA 1
ATOM 1944 C C . LEU A 1 261 ? 39.399 4.995 -42.525 1.00 94.19 261 LEU A C 1
ATOM 1946 O O . LEU A 1 261 ? 39.926 5.226 -43.603 1.00 94.19 261 LEU A O 1
ATOM 1950 N N . GLU A 1 262 ? 39.854 5.504 -41.383 1.00 93.94 262 GLU A N 1
ATOM 1951 C CA . GLU A 1 262 ? 40.995 6.422 -41.297 1.00 93.94 262 GLU A CA 1
ATOM 1952 C C . GLU A 1 262 ? 42.333 5.735 -41.561 1.00 93.94 262 GLU A C 1
ATOM 1954 O O . GLU A 1 262 ? 43.215 6.326 -42.185 1.00 93.94 262 GLU A O 1
ATOM 1959 N N . ALA A 1 263 ? 42.482 4.485 -41.122 1.00 94.50 263 ALA A N 1
ATOM 1960 C CA . ALA A 1 263 ? 43.715 3.732 -41.302 1.00 94.50 263 ALA A CA 1
ATOM 1961 C C . ALA A 1 263 ? 43.965 3.351 -42.769 1.00 94.50 263 ALA A C 1
ATOM 1963 O O . ALA A 1 263 ? 45.113 3.357 -43.214 1.00 94.50 263 ALA A O 1
ATOM 1964 N N . ALA A 1 264 ? 42.914 3.005 -43.524 1.00 92.38 264 ALA A N 1
ATOM 1965 C CA . ALA A 1 264 ? 43.066 2.541 -44.902 1.00 92.38 264 ALA A CA 1
ATOM 1966 C C . ALA A 1 264 ? 41.863 2.877 -45.820 1.00 92.38 264 ALA A C 1
ATOM 1968 O O . ALA A 1 264 ? 41.264 1.963 -46.402 1.00 92.38 264 ALA A O 1
ATOM 1969 N N . PRO A 1 265 ? 41.527 4.168 -46.037 1.00 92.56 265 PRO A N 1
ATOM 1970 C CA . PRO A 1 265 ? 40.325 4.546 -46.788 1.00 92.56 265 PRO A CA 1
ATOM 1971 C C . PRO A 1 265 ? 40.365 4.020 -48.226 1.00 92.56 265 PRO A C 1
ATOM 1973 O O . PRO A 1 265 ? 39.418 3.405 -48.717 1.00 92.56 265 PRO A O 1
ATOM 1976 N N . TRP A 1 266 ? 41.510 4.195 -48.892 1.00 90.12 266 TRP A N 1
ATOM 1977 C CA . TRP A 1 266 ? 41.689 3.731 -50.264 1.00 90.12 266 TRP A CA 1
ATOM 1978 C C . TRP A 1 266 ? 41.582 2.209 -50.399 1.00 90.12 266 TRP A C 1
ATOM 1980 O O . TRP A 1 266 ? 40.975 1.716 -51.347 1.00 90.12 266 TRP A O 1
ATOM 1990 N N . GLN A 1 267 ? 42.136 1.455 -49.446 1.00 91.50 267 GLN A N 1
ATOM 1991 C CA . GLN A 1 267 ? 42.092 -0.006 -49.472 1.00 91.50 267 GLN A CA 1
ATOM 1992 C C . GLN A 1 267 ? 40.658 -0.519 -49.330 1.00 91.50 267 GLN A C 1
ATOM 1994 O O . GLN A 1 267 ? 40.274 -1.429 -50.056 1.00 91.50 267 GLN A O 1
ATOM 1999 N N . ILE A 1 268 ? 39.854 0.097 -48.460 1.00 93.56 268 ILE A N 1
ATOM 2000 C CA . ILE A 1 268 ? 38.438 -0.248 -48.272 1.00 93.56 268 ILE A CA 1
ATOM 2001 C C . ILE A 1 268 ? 37.628 0.039 -49.541 1.00 93.56 268 ILE A C 1
ATOM 2003 O O . ILE A 1 268 ? 36.829 -0.793 -49.976 1.00 93.56 268 ILE A O 1
ATOM 2007 N N . ALA A 1 269 ? 37.863 1.185 -50.186 1.00 91.56 269 ALA A N 1
ATOM 2008 C CA . ALA A 1 269 ? 37.248 1.463 -51.480 1.00 91.56 269 ALA A CA 1
ATOM 2009 C C . ALA A 1 269 ? 37.709 0.462 -52.552 1.00 91.56 269 ALA A C 1
ATOM 2011 O O . ALA A 1 269 ? 36.898 0.010 -53.363 1.00 91.56 269 ALA A O 1
ATOM 2012 N N . ALA A 1 270 ? 38.989 0.076 -52.540 1.00 88.00 270 ALA A N 1
ATOM 2013 C CA . ALA A 1 270 ? 39.560 -0.876 -53.483 1.00 88.00 270 ALA A CA 1
ATOM 2014 C C . ALA A 1 270 ? 38.930 -2.275 -53.354 1.00 88.00 270 ALA A C 1
ATOM 2016 O O . ALA A 1 270 ? 38.504 -2.845 -54.359 1.00 88.00 270 ALA A O 1
ATOM 2017 N N . THR A 1 271 ? 38.823 -2.799 -52.130 1.00 90.94 271 THR A N 1
ATOM 2018 C CA . THR A 1 271 ? 38.240 -4.119 -51.836 1.00 90.94 271 THR A CA 1
ATOM 2019 C C . THR A 1 271 ? 36.715 -4.135 -51.930 1.00 90.94 271 THR A C 1
ATOM 2021 O O . THR A 1 271 ? 36.129 -5.197 -52.131 1.00 90.94 271 THR A O 1
ATOM 2024 N N . GLY A 1 272 ? 36.067 -2.975 -51.779 1.00 92.81 272 GLY A N 1
ATOM 2025 C CA . GLY A 1 272 ? 34.615 -2.831 -51.854 1.00 92.81 272 GLY A CA 1
ATOM 2026 C C . GLY A 1 272 ? 33.874 -3.459 -50.673 1.00 92.81 272 GLY A C 1
ATOM 2027 O O . GLY A 1 272 ? 32.673 -3.702 -50.778 1.00 92.81 272 GLY A O 1
ATOM 2028 N N . ARG A 1 273 ? 34.556 -3.757 -49.559 1.00 93.25 273 ARG A N 1
ATOM 2029 C CA . ARG A 1 273 ? 33.940 -4.345 -48.359 1.00 93.25 273 ARG A CA 1
ATOM 2030 C C . ARG A 1 273 ? 34.560 -3.784 -47.086 1.00 93.25 273 ARG A C 1
ATOM 2032 O O . ARG A 1 273 ? 35.777 -3.627 -47.012 1.00 93.25 273 ARG A O 1
ATOM 2039 N N . MET A 1 274 ? 33.723 -3.548 -46.081 1.00 93.94 274 MET A N 1
ATOM 2040 C CA . MET A 1 274 ? 34.132 -3.098 -44.753 1.00 93.94 274 MET A CA 1
ATOM 2041 C C . MET A 1 274 ? 33.283 -3.795 -43.679 1.00 93.94 274 MET A C 1
ATOM 2043 O O . MET A 1 274 ? 32.060 -3.625 -43.679 1.00 93.94 274 MET A O 1
ATOM 2047 N N . PRO A 1 275 ? 33.892 -4.568 -42.766 1.00 92.56 275 PRO A N 1
ATOM 2048 C CA . PRO A 1 275 ? 33.166 -5.159 -41.652 1.00 92.56 275 PRO A CA 1
ATOM 2049 C C . PRO A 1 275 ? 32.793 -4.090 -40.616 1.00 92.56 275 PRO A C 1
ATOM 2051 O O . PRO A 1 275 ? 33.595 -3.225 -40.263 1.00 92.56 275 PRO A O 1
ATOM 2054 N N . LEU A 1 276 ? 31.571 -4.173 -40.105 1.00 93.06 276 LEU A N 1
ATOM 2055 C CA . LEU A 1 276 ? 31.053 -3.356 -39.019 1.00 93.06 276 LEU A CA 1
ATOM 2056 C C . LEU A 1 276 ? 30.911 -4.216 -37.764 1.00 93.06 276 LEU A C 1
ATOM 2058 O O . LEU A 1 276 ? 30.234 -5.243 -37.770 1.00 93.06 276 LEU A O 1
ATOM 2062 N N . THR A 1 277 ? 31.520 -3.767 -36.670 1.00 91.81 277 THR A N 1
ATOM 2063 C CA . THR A 1 277 ? 31.429 -4.436 -35.369 1.00 91.81 277 THR A CA 1
ATOM 2064 C C . THR A 1 277 ? 30.421 -3.710 -34.493 1.00 91.81 277 THR A C 1
ATOM 2066 O O . THR A 1 277 ? 30.449 -2.486 -34.393 1.00 91.81 277 THR A O 1
ATOM 2069 N N . SER A 1 278 ? 29.542 -4.456 -33.829 1.00 91.56 278 SER A N 1
ATOM 2070 C CA . SER A 1 278 ? 28.660 -3.916 -32.796 1.00 91.56 278 SER A CA 1
ATOM 2071 C C . SER A 1 278 ? 29.158 -4.275 -31.401 1.00 91.56 278 SER A C 1
ATOM 2073 O O . SER A 1 278 ? 29.591 -5.406 -31.179 1.00 91.56 278 SER A O 1
ATOM 2075 N N . VAL A 1 279 ? 29.004 -3.358 -30.453 1.00 92.56 279 VAL A N 1
ATOM 2076 C CA . VAL A 1 279 ? 29.228 -3.582 -29.023 1.00 92.56 279 VAL A CA 1
ATOM 2077 C C . VAL A 1 279 ? 27.897 -3.792 -28.302 1.00 92.56 279 VAL A C 1
ATOM 2079 O O . VAL A 1 279 ? 26.885 -3.175 -28.643 1.00 92.56 279 VAL A O 1
ATOM 2082 N N . ALA A 1 280 ? 27.886 -4.687 -27.314 1.00 93.06 280 ALA A N 1
ATOM 2083 C CA . ALA A 1 280 ? 26.737 -4.865 -26.433 1.00 93.06 280 ALA A CA 1
ATOM 2084 C C . ALA A 1 280 ? 26.696 -3.729 -25.404 1.00 93.06 280 ALA A C 1
ATOM 2086 O O . ALA A 1 280 ? 27.715 -3.411 -24.792 1.00 93.06 280 ALA A O 1
ATOM 2087 N N . ILE A 1 281 ? 25.519 -3.138 -25.204 1.00 93.06 281 ILE A N 1
ATOM 2088 C CA . ILE A 1 281 ? 25.291 -2.137 -24.159 1.00 93.06 281 ILE A CA 1
ATOM 2089 C C . ILE A 1 281 ? 24.599 -2.851 -22.993 1.00 93.06 281 ILE A C 1
ATOM 2091 O O . ILE A 1 281 ? 23.494 -3.366 -23.190 1.00 93.06 281 ILE A O 1
ATOM 2095 N N . PRO A 1 282 ? 25.213 -2.933 -21.800 1.00 90.31 282 PRO A N 1
ATOM 2096 C CA . PRO A 1 282 ? 24.560 -3.551 -20.655 1.00 90.31 282 PRO A CA 1
ATOM 2097 C C . PRO A 1 282 ? 23.326 -2.736 -20.229 1.00 90.31 282 PRO A C 1
ATOM 2099 O O . PRO A 1 282 ? 23.325 -1.511 -20.378 1.00 90.31 282 PRO A O 1
ATOM 2102 N N . PRO A 1 283 ? 22.272 -3.390 -19.713 1.00 91.19 283 PRO A N 1
ATOM 2103 C CA . PRO A 1 283 ? 21.180 -2.689 -19.048 1.00 91.19 283 PRO A CA 1
ATOM 2104 C C . PRO A 1 283 ? 21.677 -2.009 -17.768 1.00 91.19 283 PRO A C 1
ATOM 2106 O O . PRO A 1 283 ? 22.653 -2.452 -17.159 1.00 91.19 283 PRO A O 1
ATOM 2109 N N . THR A 1 284 ? 20.987 -0.951 -17.356 1.00 88.38 284 THR A N 1
ATOM 2110 C CA . THR A 1 284 ? 21.225 -0.271 -16.077 1.00 88.38 284 THR A CA 1
ATOM 2111 C C . THR A 1 284 ? 20.851 -1.194 -14.921 1.00 88.38 284 THR A C 1
ATOM 2113 O O . THR A 1 284 ? 21.595 -1.305 -13.951 1.00 88.38 284 THR A O 1
ATOM 2116 N N . ILE A 1 285 ? 19.721 -1.897 -15.052 1.00 88.06 285 ILE A N 1
ATOM 2117 C CA . ILE A 1 285 ? 19.240 -2.874 -14.071 1.00 88.06 285 ILE A CA 1
ATOM 2118 C C . ILE A 1 285 ? 19.289 -4.254 -14.712 1.00 88.06 285 ILE A C 1
ATOM 2120 O O . ILE A 1 285 ? 18.513 -4.569 -15.615 1.00 88.06 285 ILE A O 1
ATOM 2124 N N . ALA A 1 286 ? 20.227 -5.084 -14.264 1.00 87.94 286 ALA A N 1
ATOM 2125 C CA . ALA A 1 286 ? 20.445 -6.401 -14.850 1.00 87.94 286 ALA A CA 1
ATOM 2126 C C . ALA A 1 286 ? 19.485 -7.466 -14.300 1.00 87.94 286 ALA A C 1
ATOM 2128 O O . ALA A 1 286 ? 19.021 -8.312 -15.070 1.00 87.94 286 ALA A O 1
ATOM 2129 N N . ASP A 1 287 ? 19.191 -7.421 -12.998 1.00 89.12 287 ASP A N 1
ATOM 2130 C CA . ASP A 1 287 ? 18.413 -8.439 -12.294 1.00 89.12 287 ASP A CA 1
ATOM 2131 C C . ASP A 1 287 ? 17.633 -7.840 -11.113 1.00 89.12 287 ASP A C 1
ATOM 2133 O O . ASP A 1 287 ? 18.163 -7.046 -10.340 1.00 89.12 287 ASP A O 1
ATOM 2137 N N . VAL A 1 288 ? 16.378 -8.266 -10.966 1.00 92.44 288 VAL A N 1
ATOM 2138 C CA . VAL A 1 288 ? 15.473 -7.908 -9.860 1.00 92.44 288 VAL A CA 1
ATOM 2139 C C . VAL A 1 288 ? 14.909 -9.148 -9.153 1.00 92.44 288 VAL A C 1
ATOM 2141 O O . VAL A 1 288 ? 13.985 -9.050 -8.346 1.00 92.44 288 VAL A O 1
ATOM 2144 N N . SER A 1 289 ? 15.465 -10.335 -9.423 1.00 92.25 289 SER A N 1
ATOM 2145 C CA . SER A 1 289 ? 15.006 -11.616 -8.868 1.00 92.25 289 SER A CA 1
ATOM 2146 C C . SER A 1 289 ? 15.085 -11.657 -7.343 1.00 92.25 289 SER A C 1
ATOM 2148 O O . SER A 1 289 ? 14.189 -12.201 -6.698 1.00 92.25 289 SER A O 1
ATOM 2150 N N . ALA A 1 290 ? 16.115 -11.041 -6.753 1.00 91.12 290 ALA A N 1
ATOM 2151 C CA . ALA A 1 290 ? 16.246 -10.924 -5.302 1.00 91.12 290 ALA A CA 1
ATOM 2152 C C . ALA A 1 290 ? 15.100 -10.099 -4.691 1.00 91.12 290 ALA A C 1
ATOM 2154 O O . ALA A 1 290 ? 14.485 -10.534 -3.718 1.00 91.12 290 ALA A O 1
ATOM 2155 N N . THR A 1 291 ? 14.758 -8.964 -5.309 1.00 91.94 291 THR A N 1
ATOM 2156 C CA . THR A 1 291 ? 13.634 -8.112 -4.892 1.00 91.94 291 THR A CA 1
ATOM 2157 C C . THR A 1 291 ? 12.298 -8.842 -5.057 1.00 91.94 291 THR A C 1
ATOM 2159 O O . THR A 1 291 ? 11.466 -8.829 -4.153 1.00 91.94 291 THR A O 1
ATOM 2162 N N . ALA A 1 292 ? 12.098 -9.561 -6.169 1.00 93.75 292 ALA A N 1
ATOM 2163 C CA . ALA A 1 292 ? 10.900 -10.377 -6.376 1.00 93.75 292 ALA A CA 1
ATOM 2164 C C . ALA A 1 292 ? 10.761 -11.468 -5.295 1.00 93.75 292 ALA A C 1
ATOM 2166 O O . ALA A 1 292 ? 9.676 -11.690 -4.754 1.00 93.75 292 ALA A O 1
ATOM 2167 N N . ALA A 1 293 ? 11.863 -12.143 -4.949 1.00 93.50 293 ALA A N 1
ATOM 2168 C CA . ALA A 1 293 ? 11.891 -13.151 -3.893 1.00 93.50 293 ALA A CA 1
ATOM 2169 C C . ALA A 1 293 ? 11.601 -12.546 -2.511 1.00 93.50 293 ALA A C 1
ATOM 2171 O O . ALA A 1 293 ? 10.860 -13.141 -1.731 1.00 93.50 293 ALA A O 1
ATOM 2172 N N . GLU A 1 294 ? 12.143 -11.362 -2.219 1.00 92.56 294 GLU A N 1
ATOM 2173 C CA . GLU A 1 294 ? 11.859 -10.615 -0.996 1.00 92.56 294 GLU A CA 1
ATOM 2174 C C . GLU A 1 294 ? 10.366 -10.319 -0.853 1.00 92.56 294 GLU A C 1
ATOM 2176 O O . GLU A 1 294 ? 9.766 -10.758 0.126 1.00 92.56 294 GLU A O 1
ATOM 2181 N N . ILE A 1 295 ? 9.757 -9.676 -1.851 1.00 93.94 295 ILE A N 1
ATOM 2182 C CA . ILE A 1 295 ? 8.323 -9.355 -1.865 1.00 93.94 295 ILE A CA 1
ATOM 2183 C C . ILE A 1 295 ? 7.480 -10.618 -1.667 1.00 93.94 295 ILE A C 1
ATOM 2185 O O . ILE A 1 295 ? 6.555 -10.647 -0.855 1.00 93.94 295 ILE A O 1
ATOM 2189 N N . ASN A 1 296 ? 7.825 -11.700 -2.370 1.00 95.38 296 ASN A N 1
ATOM 2190 C CA . ASN A 1 296 ? 7.097 -12.958 -2.259 1.00 95.38 296 ASN A CA 1
ATOM 2191 C C . ASN A 1 296 ? 7.146 -13.557 -0.844 1.00 95.38 296 ASN A C 1
ATOM 2193 O O . ASN A 1 296 ? 6.178 -14.204 -0.453 1.00 95.38 296 ASN A O 1
ATOM 2197 N N . ARG A 1 297 ? 8.204 -13.327 -0.048 1.00 93.50 297 ARG A N 1
ATOM 2198 C CA . ARG A 1 297 ? 8.234 -13.758 1.365 1.00 93.50 297 ARG A CA 1
ATOM 2199 C C . ARG A 1 297 ? 7.162 -13.062 2.206 1.00 93.50 297 ARG A C 1
ATOM 2201 O O . ARG A 1 297 ? 6.567 -13.721 3.050 1.00 93.50 297 ARG A O 1
ATOM 2208 N N . HIS A 1 298 ? 6.861 -11.792 1.938 1.00 93.38 298 HIS A N 1
ATOM 2209 C CA . HIS A 1 298 ? 5.756 -11.086 2.595 1.00 93.38 298 HIS A CA 1
ATOM 2210 C C . HIS A 1 298 ? 4.388 -11.576 2.086 1.00 93.38 298 HIS A C 1
ATOM 2212 O O . HIS A 1 298 ? 3.460 -11.786 2.867 1.00 93.38 298 HIS A O 1
ATOM 2218 N N . LEU A 1 299 ? 4.264 -11.830 0.777 1.00 94.25 299 LEU A N 1
ATOM 2219 C CA . LEU A 1 299 ? 3.001 -12.242 0.147 1.00 94.25 299 LEU A CA 1
ATOM 2220 C C . LEU A 1 299 ? 2.554 -13.677 0.473 1.00 94.25 299 LEU A C 1
ATOM 2222 O O . LEU A 1 299 ? 1.377 -13.987 0.283 1.00 94.25 299 LEU A O 1
ATOM 2226 N N . VAL A 1 300 ? 3.436 -14.557 0.962 1.00 91.94 300 VAL A N 1
ATOM 2227 C CA . VAL A 1 300 ? 3.048 -15.926 1.370 1.00 91.94 300 VAL A CA 1
ATOM 2228 C C . VAL A 1 300 ? 2.544 -16.025 2.809 1.00 91.94 300 VAL A C 1
ATOM 2230 O O . VAL A 1 300 ? 1.803 -16.954 3.122 1.00 91.94 300 VAL A O 1
ATOM 2233 N N . VAL A 1 301 ? 2.911 -15.090 3.686 1.00 92.00 301 VAL A N 1
ATOM 2234 C CA . VAL A 1 301 ? 2.473 -15.103 5.090 1.00 92.00 301 VAL A CA 1
ATOM 2235 C C . VAL A 1 301 ? 0.982 -14.789 5.133 1.00 92.00 301 VAL A C 1
ATOM 2237 O O . VAL A 1 301 ? 0.615 -13.754 4.596 1.00 92.00 301 VAL A O 1
ATOM 2240 N N . PRO A 1 302 ? 0.093 -15.615 5.707 1.00 92.62 302 PRO A N 1
ATOM 2241 C CA . PRO A 1 302 ? -1.336 -15.300 5.740 1.00 92.62 302 PRO A CA 1
ATOM 2242 C C . PRO A 1 302 ? -1.565 -14.006 6.523 1.00 92.62 302 PRO A C 1
ATOM 2244 O O . PRO A 1 302 ? -0.903 -13.805 7.533 1.00 92.62 302 PRO A O 1
ATOM 2247 N N . LEU A 1 303 ? -2.485 -13.149 6.076 1.00 96.50 303 LEU A N 1
ATOM 2248 C CA . LEU A 1 303 ? -2.856 -11.914 6.771 1.00 96.50 303 LEU A CA 1
ATOM 2249 C C . LEU A 1 303 ? -4.368 -11.902 6.982 1.00 96.50 303 LEU A C 1
ATOM 2251 O O . LEU A 1 303 ? -5.129 -12.002 6.020 1.00 96.50 303 LEU A O 1
ATOM 2255 N N . THR A 1 304 ? -4.797 -11.792 8.232 1.00 97.81 304 THR A N 1
ATOM 2256 C CA . THR A 1 304 ? -6.208 -11.803 8.617 1.00 97.81 304 THR A CA 1
ATOM 2257 C C . THR A 1 304 ? -6.503 -10.604 9.497 1.00 97.81 304 THR A C 1
ATOM 2259 O O . THR A 1 304 ? -5.836 -10.392 10.505 1.00 97.81 304 THR A O 1
ATOM 2262 N N . VAL A 1 305 ? -7.526 -9.835 9.133 1.00 98.25 305 VAL A N 1
ATOM 2263 C CA . VAL A 1 305 ? -8.087 -8.819 10.026 1.00 98.25 305 VAL A CA 1
ATOM 2264 C C . VAL A 1 305 ? -9.122 -9.499 10.911 1.00 98.25 305 VAL A C 1
ATOM 2266 O O . VAL A 1 305 ? -10.112 -10.029 10.403 1.00 98.25 305 VAL A O 1
ATOM 2269 N N . ARG A 1 306 ? -8.894 -9.496 12.224 1.00 97.75 306 ARG A N 1
ATOM 2270 C CA . ARG A 1 306 ? -9.860 -9.975 13.213 1.00 97.75 306 ARG A CA 1
ATOM 2271 C C . ARG A 1 306 ? -10.602 -8.792 13.791 1.00 97.75 306 ARG A C 1
ATOM 2273 O O . ARG A 1 306 ? -9.991 -7.856 14.291 1.00 97.75 306 ARG A O 1
ATOM 2280 N N . LEU A 1 307 ? -11.918 -8.856 13.728 1.00 97.94 307 LEU A N 1
ATOM 2281 C CA . LEU A 1 307 ? -12.793 -7.804 14.200 1.00 97.94 307 LEU A CA 1
ATOM 2282 C C . LEU A 1 307 ? -13.517 -8.250 15.454 1.00 97.94 307 LEU A C 1
ATOM 2284 O O . LEU A 1 307 ? -14.012 -9.378 15.510 1.00 97.94 307 LEU A O 1
ATOM 2288 N N . TYR A 1 308 ? -13.625 -7.343 16.415 1.00 97.88 308 TYR A N 1
ATOM 2289 C CA . TYR A 1 308 ? -14.475 -7.521 17.580 1.00 97.88 308 TYR A CA 1
ATOM 2290 C C . TYR A 1 308 ? -15.423 -6.338 17.754 1.00 97.88 308 TYR A C 1
ATOM 2292 O O . TYR A 1 308 ? -14.997 -5.181 17.790 1.00 97.88 308 TYR A O 1
ATOM 2300 N N . ASP A 1 309 ? -16.710 -6.650 17.864 1.00 98.31 309 ASP A N 1
ATOM 2301 C CA . ASP A 1 309 ? -17.765 -5.720 18.238 1.00 98.31 309 ASP A CA 1
ATOM 2302 C C . ASP A 1 309 ? -18.153 -5.955 19.711 1.00 98.31 309 ASP A C 1
ATOM 2304 O O . ASP A 1 309 ? -18.855 -6.927 20.017 1.00 98.31 309 ASP A O 1
ATOM 2308 N N . PRO A 1 310 ? -17.715 -5.092 20.647 1.00 97.75 310 PRO A N 1
ATOM 2309 C CA . PRO A 1 310 ? -18.002 -5.279 22.067 1.00 97.75 310 PRO A CA 1
ATOM 2310 C C . PRO A 1 310 ? -19.479 -5.062 22.428 1.00 97.75 310 PRO A C 1
ATOM 2312 O O . PRO A 1 310 ? -19.930 -5.575 23.461 1.00 97.75 310 PRO A O 1
ATOM 2315 N N . ILE A 1 311 ? -20.234 -4.332 21.595 1.00 97.38 311 ILE A N 1
ATOM 2316 C CA . ILE A 1 311 ? -21.638 -3.987 21.847 1.00 97.38 311 ILE A CA 1
ATOM 2317 C C . ILE A 1 311 ? -22.510 -5.230 21.705 1.00 97.38 311 ILE A C 1
ATOM 2319 O O . ILE A 1 311 ? -23.247 -5.585 22.628 1.00 97.38 311 ILE A O 1
ATOM 2323 N N . VAL A 1 312 ? -22.378 -5.936 20.583 1.00 95.88 312 VAL A N 1
ATOM 2324 C CA . VAL A 1 312 ? -23.171 -7.145 20.299 1.00 95.88 312 VAL A CA 1
ATOM 2325 C C . VAL A 1 312 ? -22.438 -8.457 20.590 1.00 95.88 312 VAL A C 1
ATOM 2327 O O . VAL A 1 312 ? -23.041 -9.516 20.442 1.00 95.88 312 VAL A O 1
ATOM 2330 N N . ASP A 1 313 ? -21.189 -8.392 21.062 1.00 96.06 313 ASP A N 1
ATOM 2331 C CA . ASP A 1 313 ? -20.325 -9.552 21.344 1.00 96.06 313 ASP A CA 1
ATOM 2332 C C . ASP A 1 313 ? -20.026 -10.401 20.094 1.00 96.06 313 ASP A C 1
ATOM 2334 O O . ASP A 1 313 ? -19.967 -11.630 20.136 1.00 96.06 313 ASP A O 1
ATOM 2338 N N . GLU A 1 314 ? -19.868 -9.739 18.945 1.00 96.44 314 GLU A N 1
ATOM 2339 C CA . GLU A 1 314 ? -19.666 -10.395 17.653 1.00 96.44 314 GLU A CA 1
ATOM 2340 C C . GLU A 1 314 ? -18.190 -10.385 17.251 1.00 96.44 314 GLU A C 1
ATOM 2342 O O . GLU A 1 314 ? -17.485 -9.382 17.391 1.00 96.44 314 GLU A O 1
ATOM 2347 N N . ARG A 1 315 ? -17.724 -11.508 16.699 1.00 96.25 315 ARG A N 1
ATOM 2348 C CA . ARG A 1 315 ? -16.380 -11.639 16.129 1.00 96.25 315 ARG A CA 1
ATOM 2349 C C . ARG A 1 315 ? -16.464 -11.939 14.645 1.00 96.25 315 ARG A C 1
ATOM 2351 O O . ARG A 1 315 ? -17.116 -12.901 14.246 1.00 96.25 315 ARG A O 1
ATOM 2358 N N . LEU A 1 316 ? -15.756 -11.153 13.839 1.00 96.56 316 LEU A N 1
ATOM 2359 C CA . LEU A 1 316 ? -15.667 -11.336 12.390 1.00 96.56 316 LEU A CA 1
ATOM 2360 C C . LEU A 1 316 ? -14.207 -11.525 11.974 1.00 96.56 316 LEU A C 1
ATOM 2362 O O . LEU A 1 316 ? -13.276 -11.125 12.674 1.00 96.56 316 LEU A O 1
ATOM 2366 N N . SER A 1 317 ? -14.000 -12.143 10.815 1.00 97.00 317 SER A N 1
ATOM 2367 C CA . SER A 1 317 ? -12.668 -12.395 10.272 1.00 97.00 317 SER A CA 1
ATOM 2368 C C . SER A 1 317 ? -12.638 -12.089 8.784 1.00 97.00 317 SER A C 1
ATOM 2370 O O . SER A 1 317 ? -13.455 -12.605 8.017 1.00 97.00 317 SER A O 1
ATOM 2372 N N . TRP A 1 318 ? -11.693 -11.245 8.374 1.00 96.75 318 TRP A N 1
ATOM 2373 C CA . TRP A 1 318 ? -11.447 -10.907 6.978 1.00 96.75 318 TRP A CA 1
ATOM 2374 C C . TRP A 1 318 ? -10.065 -11.421 6.565 1.00 96.75 318 TRP A C 1
ATOM 2376 O O . TRP A 1 318 ? -9.063 -10.723 6.762 1.00 96.75 318 TRP A O 1
ATOM 2386 N N . PRO A 1 319 ? -9.978 -12.632 5.985 1.00 96.69 319 PRO A N 1
ATOM 2387 C CA . PRO A 1 319 ? -8.737 -13.093 5.382 1.00 96.69 319 PRO A CA 1
ATOM 2388 C C . PRO A 1 319 ? -8.408 -12.232 4.156 1.00 96.69 319 PRO A C 1
ATOM 2390 O O . PRO A 1 319 ? -9.257 -12.002 3.290 1.00 96.69 319 PRO A O 1
ATOM 2393 N N . ILE A 1 320 ? -7.165 -11.762 4.071 1.00 96.12 320 ILE A N 1
ATOM 2394 C CA . ILE A 1 320 ? -6.669 -10.953 2.958 1.00 96.12 320 ILE A CA 1
ATOM 2395 C C . ILE A 1 320 ? -5.805 -11.843 2.063 1.00 96.12 320 ILE A C 1
ATOM 2397 O O . ILE A 1 320 ? -4.696 -12.247 2.417 1.00 96.12 320 ILE A O 1
ATOM 2401 N N . THR A 1 321 ? -6.324 -12.154 0.876 1.00 93.44 321 THR A N 1
ATOM 2402 C CA . THR A 1 321 ? -5.655 -13.021 -0.104 1.00 93.44 321 THR A CA 1
ATOM 2403 C C . THR A 1 321 ? -4.353 -12.405 -0.637 1.00 93.44 321 THR A C 1
ATOM 2405 O O . THR A 1 321 ? -4.269 -11.174 -0.732 1.00 93.44 321 THR A O 1
ATOM 2408 N N . PRO A 1 322 ? -3.374 -13.221 -1.074 1.00 93.19 322 PRO A N 1
ATOM 2409 C CA . PRO A 1 322 ? -2.158 -12.736 -1.731 1.00 93.19 322 PRO A CA 1
ATOM 2410 C C . PRO A 1 322 ? -2.419 -11.796 -2.914 1.00 93.19 322 PRO A C 1
ATOM 2412 O O . PRO A 1 322 ? -1.722 -10.798 -3.030 1.00 93.19 322 PRO A O 1
ATOM 2415 N N . ASP A 1 323 ? -3.451 -12.037 -3.729 1.00 93.31 323 ASP A N 1
ATOM 2416 C CA . ASP A 1 323 ? -3.798 -11.178 -4.874 1.00 93.31 323 ASP A CA 1
ATOM 2417 C C . ASP A 1 323 ? -4.132 -9.741 -4.469 1.00 93.31 323 ASP A C 1
ATOM 2419 O O . ASP A 1 323 ? -3.564 -8.786 -4.997 1.00 93.31 323 ASP A O 1
ATOM 2423 N N . VAL A 1 324 ? -5.012 -9.585 -3.476 1.00 95.12 324 VAL A N 1
ATOM 2424 C CA . VAL A 1 324 ? -5.379 -8.275 -2.913 1.00 95.12 324 VAL A CA 1
ATOM 2425 C C . VAL A 1 324 ? -4.139 -7.554 -2.384 1.00 95.12 324 VAL A C 1
ATOM 2427 O O . VAL A 1 324 ? -3.922 -6.384 -2.684 1.00 95.12 324 VAL A O 1
ATOM 2430 N N . ARG A 1 325 ? -3.290 -8.278 -1.651 1.00 95.19 325 ARG A N 1
ATOM 2431 C CA . ARG A 1 325 ? -2.050 -7.760 -1.062 1.00 95.19 325 ARG A CA 1
ATOM 2432 C C . ARG A 1 325 ? -1.014 -7.349 -2.095 1.00 95.19 325 ARG A C 1
ATOM 2434 O O . ARG A 1 325 ? -0.421 -6.282 -1.976 1.00 95.19 325 ARG A O 1
ATOM 2441 N N . ALA A 1 326 ? -0.815 -8.167 -3.119 1.00 95.25 326 ALA A N 1
ATOM 2442 C CA . ALA A 1 326 ? 0.081 -7.853 -4.219 1.00 95.25 326 ALA A CA 1
ATOM 2443 C C . ALA A 1 326 ? -0.419 -6.627 -4.999 1.00 95.25 326 ALA A C 1
ATOM 2445 O O . ALA A 1 326 ? 0.383 -5.808 -5.440 1.00 95.25 326 ALA A O 1
ATOM 2446 N N . GLY A 1 327 ? -1.741 -6.444 -5.085 1.00 95.31 327 GLY A N 1
ATOM 2447 C CA . GLY A 1 327 ? -2.367 -5.249 -5.647 1.00 95.31 327 GLY A CA 1
ATOM 2448 C C . GLY A 1 327 ? -2.034 -3.952 -4.901 1.00 95.31 327 GLY A C 1
ATOM 2449 O O . GLY A 1 327 ? -2.077 -2.881 -5.512 1.00 95.31 327 GLY A O 1
ATOM 2450 N N . TRP A 1 328 ? -1.656 -4.020 -3.620 1.00 96.50 328 TRP A N 1
ATOM 2451 C CA . TRP A 1 328 ? -1.258 -2.855 -2.820 1.00 96.50 328 TRP A CA 1
ATOM 2452 C C . TRP A 1 328 ? 0.162 -2.373 -3.096 1.00 96.50 328 TRP A C 1
ATOM 2454 O O . TRP A 1 328 ? 0.500 -1.250 -2.734 1.00 96.50 328 TRP A O 1
ATOM 2464 N N . LEU A 1 329 ? 0.982 -3.184 -3.759 1.00 95.81 329 LEU A N 1
ATOM 2465 C CA . LEU A 1 329 ? 2.368 -2.839 -4.035 1.00 95.81 329 LEU A CA 1
ATOM 2466 C C . LEU A 1 329 ? 2.470 -1.714 -5.073 1.00 95.81 329 LEU A C 1
ATOM 2468 O O . LEU A 1 329 ? 1.672 -1.608 -6.014 1.00 95.81 329 LEU A O 1
ATOM 2472 N N . SER A 1 330 ? 3.476 -0.869 -4.886 1.00 91.94 330 SER A N 1
ATOM 2473 C CA . SER A 1 330 ? 3.927 0.140 -5.841 1.00 91.94 330 SER A CA 1
ATOM 2474 C C . SER A 1 330 ? 5.431 0.008 -6.041 1.00 91.94 330 SER A C 1
ATOM 2476 O O . SER A 1 330 ? 6.162 -0.137 -5.060 1.00 91.94 330 SER A O 1
ATOM 2478 N N . PHE A 1 331 ? 5.878 0.084 -7.293 1.00 89.81 331 PHE A N 1
ATOM 2479 C CA . PHE A 1 331 ? 7.283 -0.032 -7.677 1.00 89.81 331 PHE A CA 1
ATOM 2480 C C . PHE A 1 331 ? 7.798 1.305 -8.191 1.00 89.81 331 PHE A C 1
ATOM 2482 O O . PHE A 1 331 ? 7.114 1.974 -8.966 1.00 89.81 331 PHE A O 1
ATOM 2489 N N . SER A 1 332 ? 9.014 1.657 -7.788 1.00 86.00 332 SER A N 1
ATOM 2490 C CA . SER A 1 332 ? 9.706 2.862 -8.231 1.00 86.00 332 SER A CA 1
ATOM 2491 C C . SER A 1 332 ? 11.125 2.508 -8.647 1.00 86.00 332 SER A C 1
ATOM 2493 O O . SER A 1 332 ? 11.809 1.733 -7.979 1.00 86.00 332 SER A O 1
ATOM 2495 N N . VAL A 1 333 ? 11.584 3.091 -9.750 1.00 80.69 333 VAL A N 1
ATOM 2496 C CA . VAL A 1 333 ? 12.975 2.948 -10.184 1.00 80.69 333 VAL A CA 1
ATOM 2497 C C . VAL A 1 333 ? 13.841 3.885 -9.350 1.00 80.69 333 VAL A C 1
ATOM 2499 O O . VAL A 1 333 ? 13.590 5.088 -9.301 1.00 80.69 333 VAL A O 1
ATOM 2502 N N . ASP A 1 334 ? 14.869 3.333 -8.719 1.00 76.81 334 ASP A N 1
ATOM 2503 C CA . ASP A 1 334 ? 15.870 4.081 -7.969 1.00 76.81 334 ASP A CA 1
ATOM 2504 C C . ASP A 1 334 ? 17.259 3.579 -8.362 1.00 76.81 334 ASP A C 1
ATOM 2506 O O . ASP A 1 334 ? 17.715 2.532 -7.908 1.00 76.81 334 ASP A O 1
ATOM 2510 N N . ALA A 1 335 ? 17.946 4.354 -9.203 1.00 66.25 335 ALA A N 1
ATOM 2511 C CA . ALA A 1 335 ? 19.287 4.029 -9.683 1.00 66.25 335 ALA A CA 1
ATOM 2512 C C . ALA A 1 335 ? 20.353 4.000 -8.567 1.00 66.25 335 ALA A C 1
ATOM 2514 O O . ALA A 1 335 ? 21.468 3.544 -8.814 1.00 66.25 335 ALA A O 1
ATOM 2515 N N . SER A 1 336 ? 20.038 4.492 -7.362 1.00 67.44 336 SER A N 1
ATOM 2516 C CA . SER A 1 336 ? 20.912 4.416 -6.187 1.00 67.44 336 SER A CA 1
ATOM 2517 C C . SER A 1 336 ? 20.672 3.170 -5.327 1.00 67.44 336 SER A C 1
ATOM 2519 O O . SER A 1 336 ? 21.532 2.808 -4.521 1.00 67.44 336 SER A O 1
ATOM 2521 N N . ALA A 1 337 ? 19.542 2.479 -5.513 1.00 66.25 337 ALA A N 1
ATOM 2522 C CA . ALA A 1 337 ? 19.243 1.234 -4.820 1.00 66.25 337 ALA A CA 1
ATOM 2523 C C . ALA A 1 337 ? 20.093 0.080 -5.375 1.00 66.25 337 ALA A C 1
ATOM 2525 O O . ALA A 1 337 ? 20.340 -0.005 -6.577 1.00 66.25 337 ALA A O 1
ATOM 2526 N N . ALA A 1 338 ? 20.486 -0.861 -4.509 1.00 60.62 338 ALA A N 1
ATOM 2527 C CA . ALA A 1 338 ? 21.375 -1.976 -4.866 1.00 60.62 338 ALA A CA 1
ATOM 2528 C C . ALA A 1 338 ? 20.893 -2.809 -6.075 1.00 60.62 338 ALA A C 1
ATOM 2530 O O . ALA A 1 338 ? 21.718 -3.330 -6.821 1.00 60.62 338 ALA A O 1
ATOM 2531 N N . ASN A 1 339 ? 19.573 -2.890 -6.285 1.00 68.00 339 ASN A N 1
ATOM 2532 C CA . ASN A 1 339 ? 18.938 -3.634 -7.378 1.00 68.00 339 ASN A CA 1
ATOM 2533 C C . ASN A 1 339 ? 18.142 -2.726 -8.339 1.00 68.00 339 ASN A C 1
ATOM 2535 O O . ASN A 1 339 ? 17.316 -3.220 -9.100 1.00 68.00 339 ASN A O 1
ATOM 2539 N N . GLY A 1 340 ? 18.312 -1.400 -8.270 1.00 73.81 340 GLY A N 1
ATOM 2540 C CA . GLY A 1 340 ? 17.674 -0.442 -9.184 1.00 73.81 340 GLY A CA 1
ATOM 2541 C C . GLY A 1 340 ? 16.160 -0.222 -9.020 1.00 73.81 340 GLY A C 1
ATOM 2542 O O . GLY A 1 340 ? 15.614 0.704 -9.618 1.00 73.81 340 GLY A O 1
ATOM 2543 N N . VAL A 1 341 ? 15.470 -1.044 -8.222 1.00 83.88 341 VAL A N 1
ATOM 2544 C CA . VAL A 1 341 ? 14.019 -0.966 -7.981 1.00 83.88 341 VAL A CA 1
ATOM 2545 C C . VAL A 1 341 ? 13.736 -0.970 -6.484 1.00 83.88 341 VAL A C 1
ATOM 2547 O O . VAL A 1 341 ? 14.192 -1.854 -5.758 1.00 83.88 341 VAL A O 1
ATOM 2550 N N . THR A 1 342 ? 12.947 0.002 -6.038 1.00 88.12 342 THR A N 1
ATOM 2551 C CA . THR A 1 342 ? 12.361 0.060 -4.697 1.00 88.12 342 THR A CA 1
ATOM 2552 C C . THR A 1 342 ? 10.874 -0.263 -4.769 1.00 88.12 342 THR A C 1
ATOM 2554 O O . THR A 1 342 ? 10.224 -0.101 -5.806 1.00 88.12 342 THR A O 1
ATOM 2557 N N . TRP A 1 343 ? 10.326 -0.759 -3.664 1.00 91.81 343 TRP A N 1
ATOM 2558 C CA . TRP A 1 343 ? 8.910 -1.074 -3.549 1.00 91.81 343 TRP A CA 1
ATOM 2559 C C . TRP A 1 343 ? 8.360 -0.557 -2.224 1.00 91.81 343 TRP A C 1
ATOM 2561 O O . TRP A 1 343 ? 9.092 -0.413 -1.246 1.00 91.81 343 TRP A O 1
ATOM 2571 N N . ALA A 1 344 ? 7.066 -0.268 -2.211 1.00 93.38 344 ALA A N 1
ATOM 2572 C CA . ALA A 1 344 ? 6.333 0.146 -1.025 1.00 93.38 344 ALA A CA 1
ATOM 2573 C C . ALA A 1 344 ? 4.914 -0.426 -1.058 1.00 93.38 344 ALA A C 1
ATOM 2575 O O . ALA A 1 344 ? 4.412 -0.818 -2.118 1.00 93.38 344 ALA A O 1
ATOM 2576 N N . VAL A 1 345 ? 4.267 -0.460 0.104 1.00 95.50 345 VAL A N 1
ATOM 2577 C CA . VAL A 1 345 ? 2.847 -0.786 0.230 1.00 95.50 345 VAL A CA 1
ATOM 2578 C C . VAL A 1 345 ? 2.064 0.524 0.211 1.00 95.50 345 VAL A C 1
ATOM 2580 O O . VAL A 1 345 ? 2.258 1.386 1.062 1.00 95.50 345 VAL A O 1
ATOM 2583 N N . ALA A 1 346 ? 1.186 0.700 -0.772 1.00 96.38 346 ALA A N 1
ATOM 2584 C CA . ALA A 1 346 ? 0.413 1.925 -0.917 1.00 96.38 346 ALA A CA 1
ATOM 2585 C C . ALA A 1 346 ? -0.756 1.958 0.084 1.00 96.38 346 ALA A C 1
ATOM 2587 O O . ALA A 1 346 ? -1.774 1.289 -0.111 1.00 96.38 346 ALA A O 1
ATOM 2588 N N . GLU A 1 347 ? -0.631 2.776 1.133 1.00 96.94 347 GLU A N 1
ATOM 2589 C CA . GLU A 1 347 ? -1.665 2.964 2.164 1.00 96.94 347 GLU A CA 1
ATOM 2590 C C . GLU A 1 347 ? -3.022 3.394 1.592 1.00 96.94 347 GLU A C 1
ATOM 2592 O O . GLU A 1 347 ? -4.062 2.955 2.072 1.00 96.94 347 GLU A O 1
ATOM 2597 N N . GLU A 1 348 ? -3.029 4.189 0.519 1.00 97.50 348 GLU A N 1
ATOM 2598 C CA . GLU A 1 348 ? -4.246 4.595 -0.198 1.00 97.50 348 GLU A CA 1
ATOM 2599 C C . GLU A 1 348 ? -5.054 3.382 -0.693 1.00 97.50 348 GLU A C 1
ATOM 2601 O O . GLU A 1 348 ? -6.273 3.321 -0.509 1.00 97.50 348 GLU A O 1
ATOM 2606 N N . LYS A 1 349 ? -4.377 2.354 -1.222 1.00 97.75 349 LYS A N 1
ATOM 2607 C CA . LYS A 1 349 ? -5.024 1.119 -1.685 1.00 97.75 349 LYS A CA 1
ATOM 2608 C C . LYS A 1 349 ? -5.533 0.257 -0.527 1.00 97.75 349 LYS A C 1
ATOM 2610 O O . LYS A 1 349 ? -6.580 -0.380 -0.658 1.00 97.75 349 LYS A O 1
ATOM 2615 N N . ILE A 1 350 ? -4.831 0.254 0.610 1.00 98.19 350 ILE A N 1
ATOM 2616 C CA . ILE A 1 350 ? -5.333 -0.364 1.848 1.00 98.19 350 ILE A CA 1
ATOM 2617 C C . ILE A 1 350 ? -6.587 0.382 2.318 1.00 98.19 350 ILE A C 1
ATOM 2619 O O . ILE A 1 350 ? -7.583 -0.252 2.655 1.00 98.19 350 ILE A O 1
ATOM 2623 N N . GLY A 1 351 ? -6.573 1.716 2.289 1.00 98.12 351 GLY A N 1
ATOM 2624 C CA . GLY A 1 351 ? -7.713 2.558 2.647 1.00 98.12 351 GLY A CA 1
ATOM 2625 C C . GLY A 1 351 ? -8.952 2.239 1.818 1.00 98.12 351 GLY A C 1
ATOM 2626 O O . GLY A 1 351 ? -10.018 2.016 2.391 1.00 98.12 351 GLY A O 1
ATOM 2627 N N . ALA A 1 352 ? -8.798 2.120 0.497 1.00 98.00 352 ALA A N 1
ATOM 2628 C CA . ALA A 1 352 ? -9.874 1.711 -0.404 1.00 98.00 352 ALA A CA 1
ATOM 2629 C C . ALA A 1 352 ? -10.411 0.304 -0.078 1.00 98.00 352 ALA A C 1
ATOM 2631 O O . ALA A 1 352 ? -11.625 0.097 -0.046 1.00 98.00 352 ALA A O 1
ATOM 2632 N N . TYR A 1 353 ? -9.524 -0.655 0.221 1.00 97.69 353 TYR A N 1
ATOM 2633 C CA . TYR A 1 353 ? -9.925 -1.994 0.660 1.00 97.69 353 TYR A CA 1
ATOM 2634 C C . TYR A 1 353 ? -10.730 -1.957 1.967 1.00 97.69 353 TYR A C 1
ATOM 2636 O O . TYR A 1 353 ? -11.787 -2.582 2.052 1.00 97.69 353 TYR A O 1
ATOM 2644 N N . VAL A 1 354 ? -10.253 -1.218 2.974 1.00 97.94 354 VAL A N 1
ATOM 2645 C CA . VAL A 1 354 ? -10.926 -1.085 4.274 1.00 97.94 354 VAL A CA 1
ATOM 2646 C C . VAL A 1 354 ? -12.300 -0.445 4.108 1.00 97.94 354 VAL A C 1
ATOM 2648 O O . VAL A 1 354 ? -13.255 -0.952 4.688 1.00 97.94 354 VAL A O 1
ATOM 2651 N N . THR A 1 355 ? -12.432 0.608 3.295 1.00 97.31 355 THR A N 1
ATOM 2652 C CA . THR A 1 355 ? -13.728 1.242 3.004 1.00 97.31 355 THR A CA 1
ATOM 2653 C C . THR A 1 355 ? -14.705 0.243 2.394 1.00 97.31 355 THR A C 1
ATOM 2655 O O . THR A 1 355 ? -15.784 0.044 2.944 1.00 97.31 355 THR A O 1
ATOM 2658 N N . ALA A 1 356 ? -14.304 -0.449 1.324 1.00 97.12 356 ALA A N 1
ATOM 2659 C CA . ALA A 1 356 ? -15.168 -1.419 0.654 1.00 97.12 356 ALA A CA 1
ATOM 2660 C C . ALA A 1 356 ? -15.558 -2.593 1.570 1.00 97.12 356 ALA A C 1
ATOM 2662 O O . ALA A 1 356 ? -16.679 -3.092 1.518 1.00 97.12 356 ALA A O 1
ATOM 2663 N N . ARG A 1 357 ? -14.649 -3.052 2.441 1.00 97.12 357 ARG A N 1
ATOM 2664 C CA . ARG A 1 357 ? -14.966 -4.100 3.423 1.00 97.12 357 ARG A CA 1
ATOM 2665 C C . ARG A 1 357 ? -15.865 -3.604 4.546 1.00 97.12 357 ARG A C 1
ATOM 2667 O O . ARG A 1 357 ? -16.754 -4.346 4.956 1.00 97.12 357 ARG A O 1
ATOM 2674 N N . ALA A 1 358 ? -15.675 -2.377 5.021 1.00 96.44 358 ALA A N 1
ATOM 2675 C CA . ALA A 1 358 ? -16.484 -1.801 6.088 1.00 96.44 358 ALA A CA 1
ATOM 2676 C C . ALA A 1 358 ? -17.965 -1.666 5.698 1.00 96.44 358 ALA A C 1
ATOM 2678 O O . ALA A 1 358 ? -18.814 -1.803 6.570 1.00 96.44 358 ALA A O 1
ATOM 2679 N N . GLU A 1 359 ? -18.296 -1.521 4.410 1.00 95.94 359 GLU A N 1
ATOM 2680 C CA . GLU A 1 359 ? -19.691 -1.544 3.930 1.00 95.94 359 GLU A CA 1
ATOM 2681 C C . GLU A 1 359 ? -20.432 -2.840 4.311 1.00 95.94 359 GLU A C 1
ATOM 2683 O O . GLU A 1 359 ? -21.642 -2.829 4.535 1.00 95.94 359 GLU A O 1
ATOM 2688 N N . THR A 1 360 ? -19.710 -3.959 4.455 1.00 96.00 360 THR A N 1
ATOM 2689 C CA . THR A 1 360 ? -20.299 -5.247 4.867 1.00 96.00 360 THR A CA 1
ATOM 2690 C C . THR A 1 360 ? -20.729 -5.284 6.336 1.00 96.00 360 THR A C 1
ATOM 2692 O O . THR A 1 360 ? -21.476 -6.180 6.718 1.00 96.00 360 THR A O 1
ATOM 2695 N N . LEU A 1 361 ? -20.299 -4.312 7.151 1.00 96.25 361 LEU A N 1
ATOM 2696 C CA . LEU A 1 361 ? -20.702 -4.176 8.555 1.00 96.25 361 LEU A CA 1
ATOM 2697 C C . LEU A 1 361 ? -22.095 -3.540 8.713 1.00 96.25 361 LEU A C 1
ATOM 2699 O O . LEU A 1 361 ? -22.650 -3.538 9.812 1.00 96.25 361 LEU A O 1
ATOM 2703 N N . GLY A 1 362 ? -22.673 -3.026 7.622 1.00 95.12 362 GLY A N 1
ATOM 2704 C CA . GLY A 1 362 ? -23.952 -2.322 7.623 1.00 95.12 362 GLY A CA 1
ATOM 2705 C C . GLY A 1 362 ? -23.827 -0.838 7.975 1.00 95.12 362 GLY A C 1
ATOM 2706 O O . GLY A 1 362 ? -22.759 -0.337 8.309 1.00 95.12 362 GLY A O 1
ATOM 2707 N N . ALA A 1 363 ? -24.946 -0.116 7.884 1.00 93.81 363 ALA A N 1
ATOM 2708 C CA . ALA A 1 363 ? -24.962 1.346 7.992 1.00 93.81 363 ALA A CA 1
ATOM 2709 C C . ALA A 1 363 ? -24.700 1.886 9.411 1.00 93.81 363 ALA A C 1
ATOM 2711 O O . ALA A 1 363 ? -24.327 3.044 9.560 1.00 93.81 363 ALA A O 1
ATOM 2712 N N . GLU A 1 364 ? -24.908 1.072 10.449 1.00 95.00 364 GLU A N 1
ATOM 2713 C CA . GLU A 1 364 ? -24.759 1.505 11.847 1.00 95.00 364 GLU A CA 1
ATOM 2714 C C . GLU A 1 364 ? -23.332 1.349 12.379 1.00 95.00 364 GLU A C 1
ATOM 2716 O O . GLU A 1 364 ? -23.016 1.901 13.430 1.00 95.00 364 GLU A O 1
ATOM 2721 N N . ARG A 1 365 ? -22.466 0.615 11.670 1.00 97.75 365 ARG A N 1
ATOM 2722 C CA . ARG A 1 365 ? -21.152 0.199 12.164 1.00 97.75 365 ARG A CA 1
ATOM 2723 C C . ARG A 1 365 ? -20.032 0.712 11.273 1.00 97.75 365 ARG A C 1
ATOM 2725 O O . ARG A 1 365 ? -20.194 0.861 10.066 1.00 97.75 365 ARG A O 1
ATOM 2732 N N . HIS A 1 366 ? -18.868 0.947 11.860 1.00 97.75 366 HIS A N 1
ATOM 2733 C CA . HIS A 1 366 ? -17.691 1.406 11.139 1.00 97.75 366 HIS A CA 1
ATOM 2734 C C . HIS A 1 366 ? -16.383 0.987 11.806 1.00 97.75 366 HIS A C 1
ATOM 2736 O O . HIS A 1 366 ? -16.344 0.464 12.918 1.00 97.75 366 HIS A O 1
ATOM 2742 N N . LEU A 1 367 ? -15.283 1.260 11.104 1.00 97.94 367 LEU A N 1
ATOM 2743 C CA . LEU A 1 367 ? -13.922 1.139 11.617 1.00 97.94 367 LEU A CA 1
ATOM 2744 C C . LEU A 1 367 ? -13.272 2.519 11.695 1.00 97.94 367 LEU A C 1
ATOM 2746 O O . LEU A 1 367 ? -13.618 3.433 10.943 1.00 97.94 367 LEU A O 1
ATOM 2750 N N . LYS A 1 368 ? -12.283 2.673 12.575 1.00 97.31 368 LYS A N 1
ATOM 2751 C CA . LYS A 1 368 ? -11.389 3.837 12.552 1.00 97.31 368 LYS A CA 1
ATOM 2752 C C . LYS A 1 368 ? -10.404 3.679 11.395 1.00 97.31 368 LYS A C 1
ATOM 2754 O O . LYS A 1 368 ? -9.397 2.989 11.527 1.00 97.31 368 LYS A O 1
ATOM 2759 N N . GLN A 1 369 ? -10.704 4.307 10.258 1.00 96.50 369 GLN A N 1
ATOM 2760 C CA . GLN A 1 369 ? -10.004 4.063 8.991 1.00 96.50 369 GLN A CA 1
ATOM 2761 C C . GLN A 1 369 ? -8.482 4.247 9.086 1.00 96.50 369 GLN A C 1
ATOM 2763 O O . GLN A 1 369 ? -7.746 3.350 8.693 1.00 96.50 369 GLN A O 1
ATOM 2768 N N . ALA A 1 370 ? -8.005 5.359 9.656 1.00 97.50 370 ALA A N 1
ATOM 2769 C CA . ALA A 1 370 ? -6.568 5.625 9.778 1.00 97.50 370 ALA A CA 1
ATOM 2770 C C . ALA A 1 370 ? -5.838 4.552 10.610 1.00 97.50 370 ALA A C 1
ATOM 2772 O O . ALA A 1 370 ? -4.770 4.086 10.224 1.00 97.50 370 ALA A O 1
ATOM 2773 N N . GLN A 1 371 ? -6.453 4.111 11.713 1.00 97.69 371 GLN A N 1
ATOM 2774 C CA . GLN A 1 371 ? -5.918 3.033 12.546 1.00 97.69 371 GLN A CA 1
ATOM 2775 C C . GLN A 1 371 ? -5.888 1.706 11.778 1.00 97.69 371 GLN A C 1
ATOM 2777 O O . GLN A 1 371 ? -4.873 1.020 11.787 1.00 97.69 371 GLN A O 1
ATOM 2782 N N . ALA A 1 372 ? -6.977 1.361 11.086 1.00 98.06 372 ALA A N 1
ATOM 2783 C CA . ALA A 1 372 ? -7.060 0.137 10.297 1.00 98.06 372 ALA A CA 1
ATOM 2784 C C . ALA A 1 372 ? -5.994 0.091 9.192 1.00 98.06 372 ALA A C 1
ATOM 2786 O O . ALA A 1 372 ? -5.320 -0.923 9.036 1.00 98.06 372 ALA A O 1
ATOM 2787 N N . VAL A 1 373 ? -5.807 1.194 8.459 1.00 98.44 373 VAL A N 1
ATOM 2788 C CA . VAL A 1 373 ? -4.796 1.298 7.397 1.00 98.44 373 VAL A CA 1
ATOM 2789 C C . VAL A 1 373 ? -3.391 1.110 7.958 1.00 98.44 373 VAL A C 1
ATOM 2791 O O . VAL A 1 373 ? -2.665 0.248 7.467 1.00 98.44 373 VAL A O 1
ATOM 2794 N N . SER A 1 374 ? -3.042 1.849 9.015 1.00 98.06 374 SER A N 1
ATOM 2795 C CA . SER A 1 374 ? -1.727 1.755 9.659 1.00 98.06 374 SER A CA 1
ATOM 2796 C C . SER A 1 374 ? -1.456 0.345 10.189 1.00 98.06 374 SER A C 1
ATOM 2798 O O . SER A 1 374 ? -0.418 -0.230 9.881 1.00 98.06 374 SER A O 1
ATOM 2800 N N . MET A 1 375 ? -2.408 -0.271 10.895 1.00 98.00 375 MET A N 1
ATOM 2801 C CA . MET A 1 375 ? -2.209 -1.612 11.452 1.00 98.00 375 MET A CA 1
ATOM 2802 C C . MET A 1 375 ? -2.096 -2.698 10.371 1.00 98.00 375 MET A C 1
ATOM 2804 O O . MET A 1 375 ? -1.297 -3.622 10.518 1.00 98.00 375 MET A O 1
ATOM 2808 N N . ILE A 1 376 ? -2.859 -2.601 9.274 1.00 98.00 376 ILE A N 1
ATOM 2809 C CA . ILE A 1 376 ? -2.747 -3.536 8.140 1.00 98.00 376 ILE A CA 1
ATOM 2810 C C . ILE A 1 376 ? -1.407 -3.354 7.416 1.00 98.00 376 ILE A C 1
ATOM 2812 O O . ILE A 1 376 ? -0.767 -4.348 7.069 1.00 98.00 376 ILE A O 1
ATOM 2816 N N . HIS A 1 377 ? -0.979 -2.107 7.199 1.00 97.25 377 HIS A N 1
ATOM 2817 C CA . HIS A 1 377 ? 0.317 -1.791 6.604 1.00 97.25 377 HIS A CA 1
ATOM 2818 C C . HIS A 1 377 ? 1.462 -2.370 7.445 1.00 97.25 377 HIS A C 1
ATOM 2820 O O . HIS A 1 377 ? 2.288 -3.131 6.936 1.00 97.25 377 HIS A O 1
ATOM 2826 N N . ASP A 1 378 ? 1.470 -2.088 8.748 1.00 96.69 378 ASP A N 1
ATOM 2827 C CA . ASP A 1 378 ? 2.507 -2.560 9.662 1.00 96.69 378 ASP A CA 1
ATOM 2828 C C . ASP A 1 378 ? 2.534 -4.083 9.731 1.00 96.69 378 ASP A C 1
ATOM 2830 O O . ASP A 1 378 ? 3.611 -4.682 9.706 1.00 96.69 378 ASP A O 1
ATOM 2834 N N . ALA A 1 379 ? 1.368 -4.735 9.742 1.00 96.31 379 ALA A N 1
ATOM 2835 C CA . ALA A 1 379 ? 1.285 -6.189 9.725 1.00 96.31 379 ALA A CA 1
ATOM 2836 C C . ALA A 1 379 ? 1.832 -6.798 8.427 1.00 96.31 379 ALA A C 1
ATOM 2838 O O . ALA A 1 379 ? 2.563 -7.788 8.476 1.00 96.31 379 ALA A O 1
ATOM 2839 N N . PHE A 1 380 ? 1.564 -6.180 7.272 1.00 95.06 380 PHE A N 1
ATOM 2840 C CA . PHE A 1 380 ? 2.167 -6.586 6.002 1.00 95.06 380 PHE A CA 1
ATOM 2841 C C . PHE A 1 380 ? 3.699 -6.484 6.060 1.00 95.06 380 PHE A C 1
ATOM 2843 O O . PHE A 1 380 ? 4.407 -7.442 5.730 1.00 95.06 380 PHE A O 1
ATOM 2850 N N . MET A 1 381 ? 4.221 -5.333 6.492 1.00 94.06 381 MET A N 1
ATOM 2851 C CA . MET A 1 381 ? 5.661 -5.053 6.485 1.00 94.06 381 MET A CA 1
ATOM 2852 C C . MET A 1 381 ? 6.429 -5.898 7.506 1.00 94.06 381 MET A C 1
ATOM 2854 O O . MET A 1 381 ? 7.537 -6.351 7.229 1.00 94.06 381 MET A O 1
ATOM 2858 N N . SER A 1 382 ? 5.826 -6.175 8.662 1.00 93.69 382 SER A N 1
ATOM 2859 C CA . SER A 1 382 ? 6.413 -7.011 9.719 1.00 93.69 382 SER A CA 1
ATOM 2860 C C . SER A 1 382 ? 6.167 -8.512 9.543 1.00 93.69 382 SER A C 1
ATOM 2862 O O . SER A 1 382 ? 6.696 -9.302 10.320 1.00 93.69 382 SER A O 1
ATOM 2864 N N . SER A 1 383 ? 5.414 -8.929 8.515 1.00 89.75 383 SER A N 1
ATOM 2865 C CA . SER A 1 383 ? 4.971 -10.322 8.341 1.00 89.75 383 SER A CA 1
ATOM 2866 C C . SER A 1 383 ? 4.163 -10.856 9.535 1.00 89.75 383 SER A C 1
ATOM 2868 O O . SER A 1 383 ? 4.230 -12.042 9.862 1.00 89.75 383 SER A O 1
ATOM 2870 N N . ASN A 1 384 ? 3.380 -9.991 10.180 1.00 91.25 384 ASN A N 1
ATOM 2871 C CA . ASN A 1 384 ? 2.409 -10.403 11.186 1.00 91.25 384 ASN A CA 1
ATOM 2872 C C . ASN A 1 384 ? 1.144 -10.918 10.500 1.00 91.25 384 ASN A C 1
ATOM 2874 O O . ASN A 1 384 ? 0.628 -10.303 9.569 1.00 91.25 384 ASN A O 1
ATOM 2878 N N . SER A 1 385 ? 0.618 -12.041 10.984 1.00 92.50 385 SER A N 1
ATOM 2879 C CA . SER A 1 385 ? -0.541 -12.683 10.358 1.00 92.50 385 SER A CA 1
ATOM 2880 C C . SER A 1 385 ? -1.895 -12.155 10.808 1.00 92.50 385 SER A C 1
ATOM 2882 O O . SER A 1 385 ? -2.918 -12.521 10.227 1.00 92.50 385 SER A O 1
ATOM 2884 N N . ASP A 1 386 ? -1.913 -11.320 11.838 1.00 94.62 386 ASP A N 1
ATOM 2885 C CA . ASP A 1 386 ? -3.115 -11.013 12.591 1.00 94.62 386 ASP A CA 1
ATOM 2886 C C . ASP A 1 386 ? -3.206 -9.519 12.899 1.00 94.62 386 ASP A C 1
ATOM 2888 O O . ASP A 1 386 ? -2.265 -8.926 13.429 1.00 94.62 386 ASP A O 1
ATOM 2892 N N . VAL A 1 387 ? -4.343 -8.924 12.545 1.00 97.75 387 VAL A N 1
ATOM 2893 C CA . VAL A 1 387 ? -4.635 -7.503 12.725 1.00 97.75 387 VAL A CA 1
ATOM 2894 C C . VAL A 1 387 ? -5.921 -7.370 13.539 1.00 97.75 387 VAL A C 1
ATOM 2896 O O . VAL A 1 387 ? -7.010 -7.415 12.955 1.00 97.75 387 VAL A O 1
ATOM 2899 N N . PRO A 1 388 ? -5.832 -7.226 14.872 1.00 97.19 388 PRO A N 1
ATOM 2900 C CA . PRO A 1 388 ? -7.005 -7.018 15.705 1.00 97.19 388 PRO A CA 1
ATOM 2901 C C . PRO A 1 388 ? -7.533 -5.594 15.515 1.00 97.19 388 PRO A C 1
ATOM 2903 O O . PRO A 1 388 ? -6.802 -4.621 15.691 1.00 97.19 388 PRO A O 1
ATOM 2906 N N . LEU A 1 389 ? -8.807 -5.463 15.164 1.00 97.50 389 LEU A N 1
ATOM 2907 C CA . LEU A 1 389 ? -9.502 -4.190 15.012 1.00 97.50 389 LEU A CA 1
ATOM 2908 C C . LEU A 1 389 ? -10.841 -4.227 15.755 1.00 97.50 389 LEU A C 1
ATOM 2910 O O . LEU A 1 389 ? -11.532 -5.243 15.794 1.00 97.50 389 LEU A O 1
ATOM 2914 N N . ARG A 1 390 ? -11.235 -3.084 16.313 1.00 97.56 390 ARG A N 1
ATOM 2915 C CA . ARG A 1 390 ? -12.543 -2.908 16.951 1.00 97.56 390 ARG A CA 1
ATOM 2916 C C . ARG A 1 390 ? -13.558 -2.365 15.949 1.00 97.56 390 ARG A C 1
ATOM 2918 O O . ARG A 1 390 ? -13.249 -1.444 15.189 1.00 97.56 390 ARG A O 1
ATOM 2925 N N . VAL A 1 391 ? -14.766 -2.914 15.993 1.00 98.38 391 VAL A N 1
ATOM 2926 C CA . VAL A 1 391 ? -15.949 -2.349 15.339 1.00 98.38 391 VAL A CA 1
ATOM 2927 C C . VAL A 1 391 ? -16.554 -1.287 16.254 1.00 98.38 391 VAL A C 1
ATOM 2929 O O . VAL A 1 391 ? -16.685 -1.501 17.458 1.00 98.38 391 VAL A O 1
ATOM 2932 N N . TYR A 1 392 ? -16.887 -0.143 15.669 1.00 98.12 392 TYR A N 1
ATOM 2933 C CA . TYR A 1 392 ? -17.525 0.996 16.323 1.00 98.12 392 TYR A CA 1
ATOM 2934 C C . TYR A 1 392 ? -18.916 1.216 15.732 1.00 98.12 392 TYR A C 1
ATOM 2936 O O . TYR A 1 392 ? -19.191 0.790 14.612 1.00 98.12 392 TYR A O 1
ATOM 2944 N N . HIS A 1 393 ? -19.777 1.902 16.466 1.00 98.00 393 HIS A N 1
ATOM 2945 C CA . HIS A 1 393 ? -21.155 2.214 16.125 1.00 98.00 393 HIS A CA 1
ATOM 2946 C C . HIS A 1 393 ? -21.325 3.724 15.987 1.00 98.00 393 HIS A C 1
ATOM 2948 O O . HIS A 1 393 ? -20.802 4.511 16.779 1.00 98.00 393 HIS A O 1
ATOM 2954 N N . PHE A 1 394 ? -22.088 4.145 14.985 1.00 97.38 394 PHE A N 1
ATOM 2955 C CA . PHE A 1 394 ? -22.466 5.545 14.837 1.00 97.38 394 PHE A CA 1
ATOM 2956 C C . PHE A 1 394 ? -23.541 5.947 15.854 1.00 97.38 394 PHE A C 1
ATOM 2958 O O . PHE A 1 394 ? -24.315 5.121 16.343 1.00 97.38 394 PHE A O 1
ATOM 2965 N N . ALA A 1 395 ? -23.636 7.252 16.118 1.00 96.88 395 ALA A N 1
ATOM 2966 C CA . ALA A 1 395 ? -24.840 7.823 16.706 1.00 96.88 395 ALA A CA 1
ATOM 2967 C C . ALA A 1 395 ? -26.042 7.553 15.784 1.00 96.88 395 ALA A C 1
ATOM 2969 O O . ALA A 1 395 ? -25.925 7.585 14.555 1.00 96.88 395 ALA A O 1
ATOM 2970 N N . ARG A 1 396 ? -27.203 7.292 16.381 1.00 95.25 396 ARG A N 1
ATOM 2971 C CA . ARG A 1 396 ? -28.431 6.933 15.659 1.00 95.25 396 ARG A CA 1
ATOM 2972 C C . ARG A 1 396 ? -29.460 8.045 15.769 1.00 95.25 396 ARG A C 1
ATOM 2974 O O . ARG A 1 396 ? -29.429 8.846 16.696 1.00 95.25 396 ARG A O 1
ATOM 2981 N N . GLN A 1 397 ? -30.388 8.086 14.822 1.00 96.69 397 GLN A N 1
ATOM 2982 C CA . GLN A 1 397 ? -31.562 8.950 14.901 1.00 96.69 397 GLN A CA 1
ATOM 2983 C C . GLN A 1 397 ? -32.770 8.110 15.297 1.00 96.69 397 GLN A C 1
ATOM 2985 O O . GLN A 1 397 ? -33.009 7.052 14.716 1.00 96.69 397 GLN A O 1
ATOM 2990 N N . HIS A 1 398 ? -33.531 8.597 16.268 1.00 97.12 398 HIS A N 1
ATOM 2991 C CA . HIS A 1 398 ? -34.788 8.003 16.689 1.00 97.12 398 HIS A CA 1
ATOM 2992 C C . HIS A 1 398 ? -35.919 9.010 16.484 1.00 97.12 398 HIS A C 1
ATOM 2994 O O . HIS A 1 398 ? -35.797 10.171 16.866 1.00 97.12 398 HIS A O 1
ATOM 3000 N N . VAL A 1 399 ? -37.022 8.574 15.877 1.00 97.44 399 VAL A N 1
ATOM 3001 C CA . VAL A 1 399 ? -38.223 9.401 15.722 1.00 97.44 399 VAL A CA 1
ATOM 3002 C C . VAL A 1 399 ? -39.195 9.035 16.831 1.00 97.44 399 VAL A C 1
ATOM 3004 O O . VAL A 1 399 ? -39.717 7.921 16.829 1.00 97.44 399 VAL A O 1
ATOM 3007 N N . VAL A 1 400 ? -39.454 9.988 17.725 1.00 97.38 400 VAL A N 1
ATOM 3008 C CA . VAL A 1 400 ? -40.293 9.803 18.915 1.00 97.38 400 VAL A CA 1
ATOM 3009 C C . VAL A 1 400 ? -41.694 9.338 18.519 1.00 97.38 400 VAL A C 1
ATOM 3011 O O . VAL A 1 400 ? -42.364 9.959 17.689 1.00 97.38 400 VAL A O 1
ATOM 3014 N N . GLN A 1 401 ? -42.166 8.276 19.152 1.00 97.56 401 GLN A N 1
ATOM 3015 C CA . GLN A 1 401 ? -43.507 7.725 19.016 1.00 97.56 401 GLN A CA 1
ATOM 3016 C C . GLN A 1 401 ? -44.454 8.248 20.109 1.00 97.56 401 GLN A C 1
ATOM 3018 O O . GLN A 1 401 ? -44.023 8.662 21.190 1.00 97.56 401 GLN A O 1
ATOM 3023 N N . PRO A 1 402 ? -45.780 8.239 19.869 1.00 97.00 402 PRO A N 1
ATOM 3024 C CA . PRO A 1 402 ? -46.752 8.615 20.891 1.00 97.00 402 PRO A CA 1
ATOM 3025 C C . PRO A 1 402 ? -46.612 7.773 22.170 1.00 97.00 402 PRO A C 1
ATOM 3027 O O . PRO A 1 402 ? -46.722 6.551 22.127 1.00 97.00 402 PRO A O 1
ATOM 3030 N N . GLY A 1 403 ? -46.433 8.441 23.313 1.00 94.62 403 GLY A N 1
ATOM 3031 C CA . GLY A 1 403 ? -46.328 7.805 24.632 1.00 94.62 403 GLY A CA 1
ATOM 3032 C C . GLY A 1 403 ? -44.899 7.524 25.103 1.00 94.62 403 GLY A C 1
ATOM 3033 O O . GLY A 1 403 ? -44.715 7.179 26.270 1.00 94.62 403 GLY A O 1
ATOM 3034 N N . GLU A 1 404 ? -43.895 7.712 24.248 1.00 96.31 404 GLU A N 1
ATOM 3035 C CA . GLU A 1 404 ? -42.499 7.610 24.656 1.00 96.31 404 GLU A CA 1
ATOM 3036 C C . GLU A 1 404 ? -42.064 8.797 25.522 1.00 96.31 404 GLU A C 1
ATOM 3038 O O . GLU A 1 404 ? -42.520 9.933 25.383 1.00 96.31 404 GLU A O 1
ATOM 3043 N N . THR A 1 405 ? -41.130 8.517 26.422 1.00 94.06 405 THR A N 1
ATOM 3044 C CA . THR A 1 405 ? -40.393 9.503 27.210 1.00 94.06 405 THR A CA 1
ATOM 3045 C C . THR A 1 405 ? -38.909 9.358 26.898 1.00 94.06 405 THR A C 1
ATOM 3047 O O . THR A 1 405 ? -38.476 8.299 26.444 1.00 94.06 405 THR A O 1
ATOM 3050 N N . LEU A 1 406 ? -38.089 10.368 27.209 1.00 92.94 406 LEU A N 1
ATOM 3051 C CA . LEU A 1 406 ? -36.632 10.211 27.100 1.00 92.94 406 LEU A CA 1
ATOM 3052 C C . LEU A 1 406 ? -36.134 9.001 27.896 1.00 92.94 406 LEU A C 1
ATOM 3054 O O . LEU A 1 406 ? -35.246 8.297 27.435 1.00 92.94 406 LEU A O 1
ATOM 3058 N N . SER A 1 407 ? -36.730 8.737 29.061 1.00 91.81 407 SER A N 1
ATOM 3059 C CA . SER A 1 407 ? -36.383 7.587 29.892 1.00 91.81 407 SER A CA 1
ATOM 3060 C C . SER A 1 407 ? -36.724 6.253 29.235 1.00 91.81 407 SER A C 1
ATOM 3062 O O . SER A 1 407 ? -35.904 5.345 29.304 1.00 91.81 407 SER A O 1
ATOM 3064 N N . SER A 1 408 ? -37.890 6.118 28.589 1.00 94.31 408 SER A N 1
ATOM 3065 C CA . SER A 1 408 ? -38.248 4.873 27.890 1.00 94.31 408 SER A CA 1
ATOM 3066 C C . SER A 1 408 ? -37.388 4.662 26.646 1.00 94.31 408 SER A C 1
ATOM 3068 O O . SER A 1 408 ? -36.862 3.574 26.460 1.00 94.31 408 SER A O 1
ATOM 3070 N N . ILE A 1 409 ? -37.147 5.720 25.863 1.00 95.94 409 ILE A N 1
ATOM 3071 C CA . ILE A 1 409 ? -36.248 5.671 24.702 1.00 95.94 409 ILE A CA 1
ATOM 3072 C C . ILE A 1 409 ? -34.838 5.269 25.155 1.00 95.94 409 ILE A C 1
ATOM 3074 O O . ILE A 1 409 ? -34.235 4.357 24.599 1.00 95.94 409 ILE A O 1
ATOM 3078 N N . ALA A 1 410 ? -34.307 5.906 26.202 1.00 94.81 410 ALA A N 1
ATOM 3079 C CA . ALA A 1 410 ? -32.987 5.576 26.731 1.00 94.81 410 ALA A CA 1
ATOM 3080 C C . ALA A 1 410 ? -32.897 4.132 27.221 1.00 94.81 410 ALA A C 1
ATOM 3082 O O . ALA A 1 410 ? -31.902 3.461 26.958 1.00 94.81 410 ALA A O 1
ATOM 3083 N N . PHE A 1 411 ? -33.944 3.641 27.882 1.00 93.69 411 PHE A N 1
ATOM 3084 C CA . PHE A 1 411 ? -34.022 2.258 28.325 1.00 93.69 411 PHE A CA 1
ATOM 3085 C C . PHE A 1 411 ? -33.951 1.278 27.143 1.00 93.69 411 PHE A C 1
ATOM 3087 O O . PHE A 1 411 ? -33.147 0.348 27.179 1.00 93.69 411 PHE A O 1
ATOM 3094 N N . ASP A 1 412 ? -34.703 1.530 26.070 1.00 94.12 412 ASP A N 1
ATOM 3095 C CA . ASP A 1 412 ? -34.723 0.672 24.877 1.00 94.12 412 ASP A CA 1
ATOM 3096 C C . ASP A 1 412 ? -33.390 0.690 2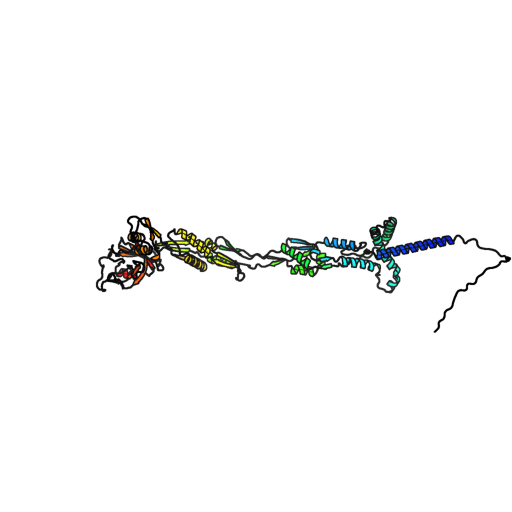4.112 1.00 94.12 412 ASP A C 1
ATOM 3098 O O . ASP A 1 412 ? -32.945 -0.335 23.591 1.00 94.12 412 ASP A O 1
ATOM 3102 N N . TYR A 1 413 ? -32.716 1.843 24.074 1.00 94.81 413 TYR A N 1
ATOM 3103 C CA . TYR A 1 413 ? -31.409 1.989 23.427 1.00 94.81 413 TYR A CA 1
ATOM 3104 C C . TYR A 1 413 ? -30.217 1.601 24.315 1.00 94.81 413 TYR A C 1
ATOM 3106 O O . TYR A 1 413 ? -29.097 1.532 23.803 1.00 94.81 413 TYR A O 1
ATOM 3114 N N . GLY A 1 414 ? -30.433 1.329 25.605 1.00 94.25 414 GLY A N 1
ATOM 3115 C CA . GLY A 1 414 ? -29.378 0.937 26.539 1.00 94.25 414 GLY A CA 1
ATOM 3116 C C . GLY A 1 414 ? -28.512 2.101 27.029 1.00 94.25 414 GLY A C 1
ATOM 3117 O O . GLY A 1 414 ? -27.287 2.022 26.970 1.00 94.25 414 GLY A O 1
ATOM 3118 N N . PHE A 1 415 ? -29.141 3.180 27.498 1.00 93.62 415 PHE A N 1
ATOM 3119 C CA . PHE A 1 415 ? -28.473 4.354 28.057 1.00 93.62 415 PHE A CA 1
ATOM 3120 C C . PHE A 1 415 ? -29.143 4.854 29.342 1.00 93.62 415 PHE A C 1
ATOM 3122 O O . PHE A 1 415 ? -30.365 4.771 29.487 1.00 93.62 415 PHE A O 1
ATOM 3129 N N . PRO A 1 416 ? -28.388 5.508 30.242 1.00 94.38 416 PRO A N 1
ATOM 3130 C CA . PRO A 1 416 ? -28.982 6.435 31.194 1.00 94.38 416 PRO A CA 1
ATOM 3131 C C . PRO A 1 416 ? -29.520 7.661 30.437 1.00 94.38 416 PRO A C 1
ATOM 3133 O O . PRO A 1 416 ? -28.783 8.318 29.699 1.00 94.38 416 PRO A O 1
ATOM 3136 N N . TYR A 1 417 ? -30.799 8.004 30.624 1.00 93.50 417 TYR A N 1
ATOM 3137 C CA . TYR A 1 417 ? -31.468 9.062 29.847 1.00 93.50 417 TYR A CA 1
ATOM 3138 C C . TYR A 1 417 ? -30.767 10.437 29.812 1.00 93.50 417 TYR A C 1
ATOM 3140 O O . TYR A 1 417 ? -30.869 11.095 28.770 1.00 93.50 417 TYR A O 1
ATOM 3148 N N . PRO A 1 418 ? -30.020 10.894 30.847 1.00 94.12 418 PRO A N 1
ATOM 3149 C CA . PRO A 1 418 ? -29.329 12.181 30.775 1.00 94.12 418 PRO A CA 1
ATOM 3150 C C . PRO A 1 418 ? -28.253 12.234 29.682 1.00 94.12 418 PRO A C 1
ATOM 3152 O O . PRO A 1 418 ? -27.910 13.320 29.223 1.00 94.12 418 PRO A O 1
ATOM 3155 N N . TRP A 1 419 ? -27.742 11.086 29.221 1.00 95.31 419 TRP A N 1
ATOM 3156 C CA . TRP A 1 419 ? -26.828 11.024 28.076 1.00 95.31 419 TRP A CA 1
ATOM 3157 C C . TRP A 1 419 ? -27.527 11.359 26.759 1.00 95.31 419 TRP A C 1
ATOM 3159 O O . TRP A 1 419 ? -26.980 12.106 25.951 1.00 95.31 419 TRP A O 1
ATOM 3169 N N . ILE A 1 420 ? -28.759 10.877 26.565 1.00 95.75 420 ILE A N 1
ATOM 3170 C CA . ILE A 1 420 ? -29.576 11.266 25.408 1.00 95.75 420 ILE A CA 1
ATOM 3171 C C . ILE A 1 420 ? -29.936 12.746 25.507 1.00 95.75 420 ILE A C 1
ATOM 3173 O O . ILE A 1 420 ? -29.827 13.468 24.522 1.00 95.75 420 ILE A O 1
ATOM 3177 N N . GLN A 1 421 ? -30.307 13.230 26.694 1.00 94.62 421 GLN A N 1
ATOM 3178 C CA . GLN A 1 421 ? -30.603 14.649 26.887 1.00 94.62 421 GLN A CA 1
ATOM 3179 C C . GLN A 1 421 ? -29.397 15.538 26.537 1.00 94.62 421 GLN A C 1
ATOM 3181 O O . GLN A 1 421 ? -29.547 16.514 25.809 1.00 94.62 421 GLN A O 1
ATOM 3186 N N . ALA A 1 422 ? -28.191 15.180 26.985 1.00 94.44 422 ALA A N 1
ATOM 3187 C CA . ALA A 1 422 ? -26.974 15.932 26.675 1.00 94.44 422 ALA A CA 1
ATOM 3188 C C . ALA A 1 422 ? -26.604 15.911 25.181 1.00 94.44 422 ALA A C 1
ATOM 3190 O O . ALA A 1 422 ? -26.068 16.894 24.673 1.00 94.44 422 ALA A O 1
ATOM 3191 N N . ALA A 1 423 ? -26.916 14.826 24.465 1.00 95.75 423 ALA A N 1
ATOM 3192 C CA . ALA A 1 423 ? -26.734 14.735 23.015 1.00 95.75 423 ALA A CA 1
ATOM 3193 C C . ALA A 1 423 ? -27.741 15.592 22.217 1.00 95.75 423 ALA A C 1
ATOM 3195 O O . ALA A 1 423 ? -27.574 15.769 21.012 1.00 95.75 423 ALA A O 1
ATOM 3196 N N . ASN A 1 424 ? -28.777 16.127 22.873 1.00 96.06 424 ASN A N 1
ATOM 3197 C CA . ASN A 1 424 ? -29.832 16.934 22.261 1.00 96.06 424 ASN A CA 1
ATOM 3198 C C . ASN A 1 424 ? -30.032 18.246 23.050 1.00 96.06 424 ASN A C 1
ATOM 3200 O O . ASN A 1 424 ? -31.064 18.417 23.697 1.00 96.06 424 ASN A O 1
ATOM 3204 N N . PRO A 1 425 ? -29.070 19.189 23.013 1.00 93.19 425 PRO A N 1
ATOM 3205 C CA . PRO A 1 425 ? -29.128 20.418 23.813 1.00 93.19 425 PRO A CA 1
ATOM 3206 C C . PRO A 1 425 ? -30.298 21.344 23.444 1.00 93.19 425 PRO A C 1
ATOM 3208 O O . PRO A 1 425 ? -30.743 22.125 24.279 1.00 93.19 425 PRO A O 1
ATOM 3211 N N . ASP A 1 426 ? -30.808 21.235 22.215 1.00 90.12 426 ASP A N 1
ATOM 3212 C CA . ASP A 1 426 ? -31.943 22.019 21.714 1.00 90.12 426 ASP A CA 1
ATOM 3213 C C . ASP A 1 426 ? -33.303 21.360 22.004 1.00 90.12 426 ASP A C 1
ATOM 3215 O O . ASP A 1 426 ? -34.348 21.842 21.557 1.00 90.12 426 ASP A O 1
ATOM 3219 N N . LEU A 1 427 ? -33.315 20.232 22.724 1.00 89.12 427 LEU A N 1
ATOM 3220 C CA . LEU A 1 427 ? -34.552 19.593 23.142 1.00 89.12 427 LEU A CA 1
ATOM 3221 C C . LEU A 1 427 ? -35.252 20.502 24.164 1.00 89.12 427 LEU A C 1
ATOM 3223 O O . LEU A 1 427 ? -34.726 20.758 25.245 1.00 89.12 427 LEU A O 1
ATOM 3227 N N . GLY A 1 428 ? -36.435 21.007 23.814 1.00 81.25 428 GLY A N 1
ATOM 3228 C CA . GLY A 1 428 ? -37.260 21.765 24.753 1.00 81.25 428 GLY A CA 1
ATOM 3229 C C . GLY A 1 428 ? -37.757 20.903 25.919 1.00 81.25 428 GLY A C 1
ATOM 3230 O O . GLY A 1 428 ? -37.580 19.686 25.942 1.00 81.25 428 GLY A O 1
ATOM 3231 N N . ASP A 1 429 ? -38.464 21.530 26.860 1.00 81.19 429 ASP A N 1
ATOM 3232 C CA . ASP A 1 429 ? -38.983 20.855 28.062 1.00 81.19 429 ASP A CA 1
ATOM 3233 C C . ASP A 1 429 ? -40.003 19.735 27.763 1.00 81.19 429 ASP A C 1
ATOM 3235 O O . ASP A 1 429 ? -40.295 18.905 28.625 1.00 81.19 429 ASP A O 1
ATOM 3239 N N . LEU A 1 430 ? -40.571 19.712 26.550 1.00 83.88 430 LEU A N 1
ATOM 3240 C CA . LEU A 1 430 ? -41.548 18.722 26.099 1.00 83.88 430 LEU A CA 1
ATOM 3241 C C . LEU A 1 430 ? -40.990 17.902 24.934 1.00 83.88 430 LEU A C 1
ATOM 3243 O O . LEU A 1 430 ? -40.611 18.455 23.902 1.00 83.88 430 LEU A O 1
ATOM 3247 N N . LEU A 1 431 ? -41.027 16.577 25.083 1.00 91.94 431 LEU A N 1
ATOM 3248 C CA . LEU A 1 431 ? -40.739 15.629 24.010 1.00 91.94 431 LEU A CA 1
ATOM 3249 C C . LEU A 1 431 ? -41.995 15.437 23.146 1.00 91.94 431 LEU A C 1
ATOM 3251 O O . LEU A 1 431 ? -43.050 15.061 23.662 1.00 91.94 431 LEU A O 1
ATOM 3255 N N . LEU A 1 432 ? -41.900 15.706 21.842 1.00 93.19 432 LEU A N 1
ATOM 3256 C CA . LEU A 1 432 ? -43.044 15.657 20.924 1.00 93.19 432 LEU A CA 1
ATOM 3257 C C . LEU A 1 432 ? -42.972 14.440 19.997 1.00 93.19 432 LEU A C 1
ATOM 3259 O O . LEU A 1 432 ? -41.931 14.159 19.411 1.00 93.19 432 LEU A O 1
ATOM 3263 N N . ALA A 1 433 ? -44.099 13.753 19.792 1.00 95.69 433 ALA A N 1
ATOM 3264 C CA . ALA A 1 433 ? -44.178 12.673 18.809 1.00 95.69 433 ALA A CA 1
ATOM 3265 C C . ALA A 1 433 ? -43.865 13.192 17.390 1.00 95.69 433 ALA A C 1
ATOM 3267 O O . ALA A 1 433 ? -44.341 14.254 16.984 1.00 95.69 433 ALA A O 1
ATOM 3268 N N . GLY A 1 434 ? -43.067 12.435 16.638 1.00 95.19 434 GLY A N 1
ATOM 3269 C CA . GLY A 1 434 ? -42.540 12.803 15.324 1.00 95.19 434 GLY A CA 1
ATOM 3270 C C . GLY A 1 434 ? -41.245 13.623 15.362 1.00 95.19 434 GLY A C 1
ATOM 3271 O O . GLY A 1 434 ? -40.626 13.811 14.316 1.00 95.19 434 GLY A O 1
ATOM 3272 N N . GLN A 1 435 ? -40.808 14.091 16.535 1.00 95.06 435 GLN A N 1
ATOM 3273 C CA . GLN A 1 435 ? -39.514 14.751 16.698 1.00 95.06 435 GLN A CA 1
ATOM 3274 C C . GLN A 1 435 ? -38.379 13.735 16.528 1.00 95.06 435 GLN A C 1
ATOM 3276 O O . GLN A 1 435 ? -38.453 12.623 17.048 1.00 95.06 435 GLN A O 1
ATOM 3281 N N . ALA A 1 436 ? -37.319 14.116 15.816 1.00 95.94 436 ALA A N 1
ATOM 3282 C CA . ALA A 1 436 ? -36.093 13.330 15.763 1.00 95.94 436 ALA A CA 1
ATOM 3283 C C . ALA A 1 436 ? -35.207 13.661 16.972 1.00 95.94 436 ALA A C 1
ATOM 3285 O O . ALA A 1 436 ? -34.987 14.836 17.272 1.00 95.94 436 ALA A O 1
ATOM 3286 N N . VAL A 1 437 ? -34.700 12.630 17.645 1.00 96.56 437 VAL A N 1
ATOM 3287 C CA . VAL A 1 437 ? -33.710 12.734 18.719 1.00 96.56 437 VAL A CA 1
ATOM 3288 C C . VAL A 1 437 ? -32.468 11.930 18.361 1.00 96.56 437 VAL A C 1
ATOM 3290 O O . VAL A 1 437 ? -32.541 10.811 17.846 1.00 96.56 437 VAL A O 1
ATOM 3293 N N . THR A 1 438 ? -31.312 12.508 18.656 1.00 97.25 438 THR A N 1
ATOM 3294 C CA . THR A 1 438 ? -30.019 11.854 18.491 1.00 97.25 438 THR A CA 1
ATOM 3295 C C . THR A 1 438 ? -29.787 10.904 19.657 1.00 97.25 438 THR A C 1
ATOM 3297 O O . THR A 1 438 ? -29.759 11.316 20.815 1.00 97.25 438 THR A O 1
ATOM 3300 N N . ILE A 1 439 ? -29.590 9.632 19.348 1.00 97.31 439 ILE A N 1
ATOM 3301 C CA . ILE A 1 439 ? -29.102 8.625 20.282 1.00 97.31 439 ILE A CA 1
ATOM 3302 C C . ILE A 1 439 ? -27.572 8.607 20.157 1.00 97.31 439 ILE A C 1
ATOM 3304 O O . ILE A 1 439 ? -27.078 8.380 19.047 1.00 97.31 439 ILE A O 1
ATOM 3308 N N . PRO A 1 440 ? -26.814 8.861 21.240 1.00 96.88 440 PRO A N 1
ATOM 3309 C CA . PRO A 1 440 ? -25.354 8.846 21.196 1.00 96.88 440 PRO A CA 1
ATOM 3310 C C . PRO A 1 440 ? -24.811 7.461 20.817 1.00 96.88 440 PRO A C 1
ATOM 3312 O O . PRO A 1 440 ? -25.546 6.465 20.797 1.00 96.88 440 PRO A O 1
ATOM 3315 N N . SER A 1 441 ? -23.519 7.391 20.489 1.00 97.12 441 SER A N 1
ATOM 3316 C CA . SER A 1 441 ? -22.899 6.105 20.174 1.00 97.12 441 SER A CA 1
ATOM 3317 C C . SER A 1 441 ? -22.783 5.271 21.453 1.00 97.12 441 SER A C 1
ATOM 3319 O O . SER A 1 441 ? -22.350 5.792 22.482 1.00 97.12 441 SER A O 1
ATOM 3321 N N . PRO A 1 442 ? -23.128 3.971 21.439 1.00 96.69 442 PRO A N 1
ATOM 3322 C CA . PRO A 1 442 ? -22.880 3.110 22.593 1.00 96.69 442 PRO A CA 1
ATOM 3323 C C . PRO A 1 442 ? -21.380 2.983 22.910 1.00 96.69 442 PRO A C 1
ATOM 3325 O O . PRO A 1 442 ? -21.022 2.680 24.045 1.00 96.69 442 PRO A O 1
ATOM 3328 N N . ASP A 1 443 ? -20.486 3.284 21.960 1.00 97.00 443 ASP A N 1
ATOM 3329 C CA . ASP A 1 443 ? -19.047 3.346 22.219 1.00 97.00 443 ASP A CA 1
ATOM 3330 C C . ASP A 1 443 ? -18.649 4.478 23.175 1.00 97.00 443 ASP A C 1
ATOM 3332 O O . ASP A 1 443 ? -17.601 4.369 23.812 1.00 97.00 443 ASP A O 1
ATOM 3336 N N . ASP A 1 444 ? -19.484 5.512 23.341 1.00 94.81 444 ASP A N 1
ATOM 3337 C CA . ASP A 1 444 ? -19.260 6.591 24.314 1.00 94.81 444 ASP A CA 1
ATOM 3338 C C . ASP A 1 444 ? -19.285 6.064 25.763 1.00 94.81 444 ASP A C 1
ATOM 3340 O O . ASP A 1 444 ? -18.738 6.689 26.670 1.00 94.81 444 ASP A O 1
ATOM 3344 N N . GLN A 1 445 ? -19.886 4.887 25.982 1.00 95.62 445 GLN A N 1
ATOM 3345 C CA . GLN A 1 445 ? -19.908 4.181 27.266 1.00 95.62 445 GLN A CA 1
ATOM 3346 C C . GLN A 1 445 ? -18.736 3.202 27.450 1.00 95.62 445 GLN A C 1
ATOM 3348 O O . GLN A 1 445 ? -18.640 2.546 28.489 1.00 95.62 445 GLN A O 1
ATOM 3353 N N . LEU A 1 446 ? -17.832 3.111 26.465 1.00 97.19 446 LEU A N 1
ATOM 3354 C CA . LEU A 1 446 ? -16.672 2.217 26.458 1.00 97.19 446 LEU A CA 1
ATOM 3355 C C . LEU A 1 446 ? -15.347 3.000 26.302 1.00 97.19 446 LEU A C 1
ATOM 3357 O O . LEU A 1 446 ? -14.658 2.845 25.281 1.00 97.19 446 LEU A O 1
ATOM 3361 N N . PRO A 1 447 ? -14.987 3.857 27.281 1.00 95.25 447 PRO A N 1
ATOM 3362 C CA . PRO A 1 447 ? -13.854 4.777 27.171 1.00 95.25 447 PRO A CA 1
ATOM 3363 C C . PRO A 1 447 ? -12.477 4.101 27.248 1.00 95.25 447 PRO A C 1
ATOM 3365 O O . PRO A 1 447 ? -11.474 4.718 26.886 1.00 95.25 447 PRO A O 1
ATOM 3368 N N . LEU A 1 448 ? -12.401 2.853 27.714 1.00 97.31 448 LEU A N 1
ATOM 3369 C CA . LEU A 1 448 ? -11.149 2.134 27.929 1.00 97.31 448 LEU A CA 1
ATOM 3370 C C . LEU A 1 448 ? -10.875 1.106 26.820 1.00 97.31 448 LEU A C 1
ATOM 3372 O O . LEU A 1 448 ? -11.806 0.638 26.147 1.00 97.31 448 LEU A O 1
ATOM 3376 N N . PRO A 1 449 ? -9.603 0.705 26.620 1.00 97.06 449 PRO A N 1
ATOM 3377 C CA . PRO A 1 449 ? -9.277 -0.463 25.810 1.00 97.06 449 PRO A CA 1
ATOM 3378 C C . PRO A 1 449 ? -10.090 -1.679 26.262 1.00 97.06 449 PRO A C 1
ATOM 3380 O O . PRO A 1 449 ? -10.230 -1.941 27.452 1.00 97.06 449 PRO A O 1
ATOM 3383 N N . VAL A 1 450 ? -10.665 -2.404 25.306 1.00 97.62 450 VAL A N 1
ATOM 3384 C CA . VAL A 1 450 ? -11.564 -3.517 25.616 1.00 97.62 450 VAL A CA 1
ATOM 3385 C C . VAL A 1 450 ? -10.759 -4.756 25.996 1.00 97.62 450 VAL A C 1
ATOM 3387 O O . VAL A 1 450 ? -9.872 -5.172 25.252 1.00 97.62 450 VAL A O 1
ATOM 3390 N N . VAL A 1 451 ? -11.128 -5.390 27.107 1.00 97.81 451 VAL A N 1
ATOM 3391 C CA . VAL A 1 451 ? -10.619 -6.713 27.492 1.00 97.81 451 VAL A CA 1
ATOM 3392 C C . VAL A 1 451 ? -11.465 -7.766 26.784 1.00 97.81 451 VAL A C 1
ATOM 3394 O O . VAL A 1 451 ? -12.546 -8.131 27.238 1.00 97.81 451 VAL A O 1
ATOM 3397 N N . GLU A 1 452 ? -11.017 -8.210 25.610 1.00 95.62 452 GLU A N 1
ATOM 3398 C CA . GLU A 1 452 ? -11.870 -8.988 24.702 1.00 95.62 452 GLU A CA 1
ATOM 3399 C C . GLU A 1 452 ? -12.227 -10.383 25.210 1.00 95.62 452 GLU A C 1
ATOM 3401 O O . GLU A 1 452 ? -13.217 -10.954 24.756 1.00 95.62 452 GLU A O 1
ATOM 3406 N N . ASN A 1 453 ? -11.428 -10.954 26.108 1.00 96.81 453 ASN A N 1
ATOM 3407 C CA . ASN A 1 453 ? -11.597 -12.326 26.565 1.00 96.81 453 ASN A CA 1
ATOM 3408 C C . ASN A 1 453 ? -12.450 -12.455 27.835 1.00 96.81 453 ASN A C 1
ATOM 3410 O O . ASN A 1 453 ? -12.723 -13.573 28.263 1.00 96.81 453 ASN A O 1
ATOM 3414 N N . LYS A 1 454 ? -12.901 -11.345 28.428 1.00 98.25 454 LYS A N 1
ATOM 3415 C CA . LYS A 1 454 ? -13.754 -11.339 29.621 1.00 98.25 454 LYS A CA 1
ATOM 3416 C C . LYS A 1 454 ? -15.026 -10.539 29.372 1.00 98.25 454 LYS A C 1
ATOM 3418 O O . LYS A 1 454 ? -14.993 -9.466 28.772 1.00 98.25 454 LYS A O 1
ATOM 3423 N N . ARG A 1 455 ? -16.155 -11.039 29.872 1.00 98.44 455 ARG A N 1
ATOM 3424 C CA . ARG A 1 455 ? -17.454 -10.364 29.750 1.00 98.44 455 ARG A CA 1
ATOM 3425 C C . ARG A 1 455 ? -18.325 -10.630 30.967 1.00 98.44 455 ARG A C 1
ATOM 3427 O O . ARG A 1 455 ? -18.419 -11.763 31.424 1.00 98.44 455 ARG A O 1
ATOM 3434 N N . ILE A 1 456 ? -19.003 -9.602 31.455 1.00 98.81 456 ILE A N 1
ATOM 3435 C CA . ILE A 1 456 ? -20.030 -9.707 32.489 1.00 98.81 456 ILE A CA 1
ATOM 3436 C C . ILE A 1 456 ? -21.377 -9.403 31.835 1.00 98.81 456 ILE A C 1
ATOM 3438 O O . ILE A 1 456 ? -21.535 -8.384 31.168 1.00 98.81 456 ILE A O 1
ATOM 3442 N N . ALA A 1 457 ? -22.352 -10.285 32.010 1.00 98.56 457 ALA A N 1
ATOM 3443 C CA . ALA A 1 457 ? -23.724 -10.095 31.562 1.00 98.56 457 ALA A CA 1
ATOM 3444 C C . ALA A 1 457 ? -24.654 -10.024 32.774 1.00 98.56 457 ALA A C 1
ATOM 3446 O O . ALA A 1 457 ? -24.509 -10.812 33.705 1.00 98.56 457 ALA A O 1
ATOM 3447 N N . ILE A 1 458 ? -25.612 -9.104 32.759 1.00 98.62 458 ILE A N 1
ATOM 3448 C CA . ILE A 1 458 ? -26.614 -8.911 33.808 1.00 98.62 458 ILE A CA 1
ATOM 3449 C C . ILE A 1 458 ? -27.999 -8.902 33.170 1.00 98.62 458 ILE A C 1
ATOM 3451 O O . ILE A 1 458 ? -28.200 -8.253 32.142 1.00 98.62 458 ILE A O 1
ATOM 3455 N N . SER A 1 459 ? -28.956 -9.567 33.812 1.00 98.25 459 SER A N 1
ATOM 3456 C CA . SER A 1 459 ? -30.384 -9.396 33.537 1.00 98.25 459 SER A CA 1
ATOM 3457 C C . SER A 1 459 ? -31.055 -8.680 34.708 1.00 98.25 459 SER A C 1
ATOM 3459 O O . SER A 1 459 ? -30.964 -9.129 35.856 1.00 98.25 459 SER A O 1
ATOM 3461 N N . LEU A 1 460 ? -31.736 -7.569 34.411 1.00 97.62 460 LEU A N 1
ATOM 3462 C CA . LEU A 1 460 ? -32.538 -6.828 35.381 1.00 97.62 460 LEU A CA 1
ATOM 3463 C C . LEU A 1 460 ? -33.786 -7.640 35.763 1.00 97.62 460 LEU A C 1
ATOM 3465 O O . LEU A 1 460 ? -34.082 -7.763 36.948 1.00 97.62 460 LEU A O 1
ATOM 3469 N N . GLY A 1 461 ? -34.478 -8.260 34.808 1.00 96.69 461 GLY A N 1
ATOM 3470 C CA . GLY A 1 461 ? -35.647 -9.097 35.080 1.00 96.69 461 GLY A CA 1
ATOM 3471 C C . GLY A 1 461 ? -35.344 -10.333 35.932 1.00 96.69 461 GLY A C 1
ATOM 3472 O O . GLY A 1 461 ? -36.107 -10.653 36.843 1.00 96.69 461 GLY A O 1
ATOM 3473 N N . GLU A 1 462 ? -34.217 -11.007 35.684 1.00 98.19 462 GLU A N 1
ATOM 3474 C CA . GLU A 1 462 ? -33.836 -12.215 36.432 1.00 98.19 462 GLU A CA 1
ATOM 3475 C C . GLU A 1 462 ? -33.084 -11.920 37.734 1.00 98.19 462 GLU A C 1
ATOM 3477 O O . GLU A 1 462 ? -32.897 -12.831 38.542 1.00 98.19 462 GLU A O 1
ATOM 3482 N N . GLN A 1 463 ? -32.638 -10.673 37.942 1.00 98.38 463 GLN A N 1
ATOM 3483 C CA . GLN A 1 463 ? -31.753 -10.298 39.051 1.00 98.38 463 GLN A CA 1
ATOM 3484 C C . GLN A 1 463 ? -30.535 -11.240 39.129 1.00 98.38 463 GLN A C 1
ATOM 3486 O O . GLN A 1 463 ? -30.155 -11.740 40.192 1.00 98.38 463 GLN A O 1
ATOM 3491 N N . ARG A 1 464 ? -29.926 -11.509 37.967 1.00 98.56 464 ARG A N 1
ATOM 3492 C CA . ARG A 1 464 ? -28.801 -12.440 37.803 1.00 98.56 464 ARG A CA 1
ATOM 3493 C C . ARG A 1 464 ? -27.653 -11.832 37.017 1.00 98.56 464 ARG A C 1
ATOM 3495 O O . ARG A 1 464 ? -27.849 -10.969 36.162 1.00 98.56 464 ARG A O 1
ATOM 3502 N N . MET A 1 465 ? -26.457 -12.324 37.318 1.00 98.62 465 MET A N 1
ATOM 3503 C CA . MET A 1 465 ? -25.211 -11.991 36.647 1.00 98.62 465 MET A CA 1
ATOM 3504 C C . MET A 1 465 ? -24.488 -13.265 36.210 1.00 98.62 465 MET A C 1
ATOM 3506 O O . MET A 1 465 ? -24.393 -14.221 36.978 1.00 98.62 465 MET A O 1
ATOM 3510 N N . TRP A 1 466 ? -23.904 -13.229 35.016 1.00 98.75 466 TRP A N 1
ATOM 3511 C CA . TRP A 1 466 ? -22.999 -14.241 34.485 1.00 98.75 466 TRP A CA 1
ATOM 3512 C C . TRP A 1 466 ? -21.660 -13.595 34.139 1.00 98.75 466 TRP A C 1
ATOM 3514 O O . TRP A 1 466 ? -21.624 -12.581 33.444 1.00 98.75 466 TRP A O 1
ATOM 3524 N N . ALA A 1 467 ? -20.562 -14.181 34.603 1.00 98.69 467 ALA A N 1
ATOM 3525 C CA . ALA A 1 467 ? -19.211 -13.788 34.218 1.00 98.69 467 ALA A CA 1
ATOM 3526 C C . ALA A 1 467 ? -18.615 -14.850 33.294 1.00 98.69 467 ALA A C 1
ATOM 3528 O O . ALA A 1 467 ? -18.651 -16.041 33.613 1.00 98.69 467 ALA A O 1
ATOM 3529 N N . TYR A 1 468 ? -18.048 -14.413 32.177 1.00 98.62 468 TYR A N 1
ATOM 3530 C CA . TYR A 1 468 ? -17.438 -15.251 31.155 1.00 98.62 468 TYR A CA 1
ATOM 3531 C C . TYR A 1 468 ? -15.949 -14.938 31.023 1.00 98.62 468 TYR A C 1
ATOM 3533 O O . TYR A 1 468 ? -15.553 -13.773 31.058 1.00 98.62 468 TYR A O 1
ATOM 3541 N N . GLU A 1 469 ? -15.147 -15.979 30.822 1.00 98.31 469 GLU A N 1
ATOM 3542 C CA . GLU A 1 469 ? -13.719 -15.899 30.506 1.00 98.31 469 GLU A CA 1
ATOM 3543 C C . GLU A 1 469 ? -13.425 -16.845 29.343 1.00 98.31 469 GLU A C 1
ATOM 3545 O O . GLU A 1 469 ? -13.842 -18.002 29.364 1.00 98.31 469 GLU A O 1
ATOM 3550 N N . ASP A 1 470 ? -12.774 -16.339 28.299 1.00 96.56 470 ASP A N 1
ATOM 3551 C CA . ASP A 1 470 ? -12.463 -17.070 27.066 1.00 96.56 470 ASP A CA 1
ATOM 3552 C C . ASP A 1 470 ? -13.704 -17.738 26.430 1.00 96.56 470 ASP A C 1
ATOM 3554 O O . ASP A 1 470 ? -13.639 -18.811 25.831 1.00 96.56 470 ASP A O 1
ATOM 3558 N N . GLY A 1 471 ? -14.870 -17.098 26.583 1.00 93.44 471 GLY A N 1
ATOM 3559 C CA . GLY A 1 471 ? -16.169 -17.592 26.111 1.00 93.44 471 GLY A CA 1
ATOM 3560 C C . GLY A 1 471 ? -16.819 -18.666 26.994 1.00 93.44 471 GLY A C 1
ATOM 3561 O O . GLY A 1 471 ? -17.965 -19.037 26.748 1.00 93.44 471 GLY A O 1
ATOM 3562 N N . ALA A 1 472 ? -16.140 -19.148 28.037 1.00 97.56 472 ALA A N 1
ATOM 3563 C CA . ALA A 1 472 ? -16.694 -20.099 28.993 1.00 97.56 472 ALA A CA 1
ATOM 3564 C C . ALA A 1 472 ? -17.378 -19.378 30.161 1.00 97.56 472 ALA A C 1
ATOM 3566 O O . ALA A 1 472 ? -16.866 -18.387 30.682 1.00 97.56 472 ALA A O 1
ATOM 3567 N N . LEU A 1 473 ? -18.525 -19.900 30.607 1.00 98.44 473 LEU A N 1
ATOM 3568 C CA . LEU A 1 473 ? -19.179 -19.423 31.824 1.00 98.44 473 LEU A CA 1
ATOM 3569 C C . LEU A 1 473 ? -18.295 -19.745 33.035 1.00 98.44 473 LEU A C 1
ATOM 3571 O O . LEU A 1 473 ? -18.038 -20.912 33.329 1.00 98.44 473 LEU A O 1
ATOM 3575 N N . LYS A 1 474 ? -17.852 -18.706 33.742 1.00 98.38 474 LYS A N 1
ATOM 3576 C CA . LYS A 1 474 ? -17.017 -18.814 34.941 1.00 98.38 474 LYS A CA 1
ATOM 3577 C C . LYS A 1 474 ? -17.864 -18.808 36.208 1.00 98.38 474 LYS A C 1
ATOM 3579 O O . LYS A 1 474 ? -17.683 -19.666 37.071 1.00 98.38 474 LYS A O 1
ATOM 3584 N N . TRP A 1 475 ? -18.803 -17.866 36.302 1.00 98.69 475 TRP A N 1
ATOM 3585 C CA . TRP A 1 475 ? -19.687 -17.715 37.456 1.00 98.69 475 TRP A CA 1
ATOM 3586 C C . TRP A 1 475 ? -21.091 -17.298 37.052 1.00 98.69 475 TRP A C 1
ATOM 3588 O O . TRP A 1 475 ? -21.266 -16.508 36.129 1.00 98.69 475 TRP A O 1
ATOM 3598 N N . GLU A 1 476 ? -22.069 -17.781 37.812 1.00 98.56 476 GLU A N 1
ATOM 3599 C CA . GLU A 1 476 ? -23.458 -17.341 37.770 1.00 98.56 476 GLU A CA 1
ATOM 3600 C C . GLU A 1 476 ? -23.905 -17.004 39.193 1.00 98.56 476 GLU A C 1
ATOM 3602 O O . GLU A 1 476 ? -23.879 -17.866 40.076 1.00 98.56 476 GLU A O 1
ATOM 3607 N N . TRP A 1 477 ? -24.318 -15.758 39.420 1.00 98.56 477 TRP A N 1
ATOM 3608 C CA . TRP A 1 477 ? -24.683 -15.256 40.742 1.00 98.56 477 TRP A CA 1
ATOM 3609 C C . TRP A 1 477 ? -25.999 -14.487 40.725 1.00 98.56 477 TRP A C 1
ATOM 3611 O O . TRP A 1 477 ? -26.352 -13.827 39.749 1.00 98.56 477 TRP A O 1
ATOM 3621 N N . VAL A 1 478 ? -26.704 -14.542 41.854 1.00 98.25 478 VAL A N 1
ATOM 3622 C CA . VAL A 1 478 ? -27.826 -13.643 42.139 1.00 98.25 478 VAL A CA 1
ATOM 3623 C C . VAL A 1 478 ? -27.270 -12.249 42.439 1.00 98.25 478 VAL A C 1
ATOM 3625 O O . VAL A 1 478 ? -26.275 -12.120 43.158 1.00 98.25 478 VAL A O 1
ATOM 3628 N N . VAL A 1 479 ? -27.923 -11.220 41.908 1.00 98.56 479 VAL A N 1
ATOM 3629 C CA . VAL A 1 479 ? -27.618 -9.806 42.157 1.00 98.56 479 VAL A CA 1
ATOM 3630 C C . VAL A 1 479 ? -28.861 -9.055 42.618 1.00 98.56 479 VAL A C 1
ATOM 3632 O O . VAL A 1 479 ? -29.967 -9.580 42.586 1.00 98.56 479 VAL A O 1
ATOM 3635 N N . SER A 1 480 ? -28.680 -7.816 43.055 1.00 98.50 480 SER A N 1
ATOM 3636 C CA . SER A 1 480 ? -29.771 -6.888 43.345 1.00 98.50 480 SER A CA 1
ATOM 3637 C C . SER A 1 480 ? -29.528 -5.558 42.642 1.00 98.50 480 SER A C 1
ATOM 3639 O O . SER A 1 480 ? -28.456 -4.978 42.789 1.00 98.50 480 SER A O 1
ATOM 3641 N N . THR A 1 481 ? -30.502 -5.060 41.885 1.00 98.19 481 THR A N 1
ATOM 3642 C CA . THR A 1 481 ? -30.352 -3.842 41.066 1.00 98.19 481 THR A CA 1
ATOM 3643 C C . THR A 1 481 ? -31.122 -2.652 41.646 1.00 98.19 481 THR A C 1
ATOM 3645 O O . THR A 1 481 ? -31.683 -2.722 42.745 1.00 98.19 481 THR A O 1
ATOM 3648 N N . GLY A 1 482 ? -31.137 -1.539 40.911 1.00 96.50 482 GLY A N 1
ATOM 3649 C CA . GLY A 1 482 ? -31.816 -0.305 41.289 1.00 96.50 482 GLY A CA 1
ATOM 3650 C C . GLY A 1 482 ? -33.333 -0.444 41.370 1.00 96.50 482 GLY A C 1
ATOM 3651 O O . GLY A 1 482 ? -33.949 -1.101 40.530 1.00 96.50 482 GLY A O 1
ATOM 3652 N N . ILE A 1 483 ? -33.933 0.197 42.372 1.00 95.88 483 ILE A N 1
ATOM 3653 C CA . ILE A 1 483 ? -35.390 0.307 42.542 1.00 95.88 483 ILE A CA 1
ATOM 3654 C C . ILE A 1 483 ? -36.048 1.095 41.393 1.00 95.88 483 ILE A C 1
ATOM 3656 O O . ILE A 1 483 ? -35.375 1.896 40.751 1.00 95.88 483 ILE A O 1
ATOM 3660 N N . PRO A 1 484 ? -37.373 0.981 41.166 1.00 91.94 484 PRO A N 1
ATOM 3661 C CA . PRO A 1 484 ? -38.043 1.679 40.062 1.00 91.94 484 PRO A CA 1
ATOM 3662 C C . PRO A 1 484 ? -37.872 3.207 40.044 1.00 91.94 484 PRO A C 1
ATOM 3664 O O . PRO A 1 484 ? -37.883 3.809 38.977 1.00 91.94 484 PRO A O 1
ATOM 3667 N N . SER A 1 485 ? -37.704 3.845 41.208 1.00 91.00 485 SER A N 1
ATOM 3668 C CA . SER A 1 485 ? -37.457 5.292 41.311 1.00 91.00 485 SER A CA 1
ATOM 3669 C C . SER A 1 485 ? -35.994 5.701 41.100 1.00 91.00 485 SER A C 1
ATOM 3671 O O . SER A 1 485 ? -35.721 6.890 40.965 1.00 91.00 485 SER A O 1
ATOM 3673 N N . SER A 1 486 ? -35.060 4.746 41.081 1.00 91.62 486 SER A N 1
ATOM 3674 C CA . SER A 1 486 ? -33.632 4.950 40.808 1.00 91.62 486 SER A CA 1
ATOM 3675 C C . SER A 1 486 ? -33.066 3.700 40.112 1.00 91.62 486 SER A C 1
ATOM 3677 O O . SER A 1 486 ? -32.294 2.947 40.718 1.00 91.62 486 SER A O 1
ATOM 3679 N N . PRO A 1 487 ? -33.528 3.402 38.881 1.00 93.81 487 PRO A N 1
ATOM 3680 C CA . PRO A 1 487 ? -33.275 2.121 38.235 1.00 93.81 487 PRO A CA 1
ATOM 3681 C C . PRO A 1 487 ? -31.814 1.990 37.800 1.00 93.81 487 PRO A C 1
ATOM 3683 O O . PRO A 1 487 ? -31.160 2.966 37.427 1.00 93.81 487 PRO A O 1
ATOM 3686 N N . THR A 1 488 ? -31.310 0.757 37.781 1.00 96.75 488 THR A N 1
ATOM 3687 C CA . THR A 1 488 ? -30.071 0.450 37.056 1.00 96.75 488 THR A CA 1
ATOM 3688 C C . THR A 1 488 ? -30.340 0.604 35.561 1.00 96.75 488 THR A C 1
ATOM 3690 O O . THR A 1 488 ? -31.280 0.007 35.042 1.00 96.75 488 THR A O 1
ATOM 3693 N N . SER A 1 489 ? -29.531 1.406 34.869 1.00 96.12 489 SER A N 1
ATOM 3694 C CA . SER A 1 489 ? -29.675 1.600 33.423 1.00 96.12 489 SER A CA 1
ATOM 3695 C C . SER A 1 489 ? -29.241 0.341 32.657 1.00 96.12 489 SER A C 1
ATOM 3697 O O . SER A 1 489 ? -28.176 -0.202 32.968 1.00 96.12 489 SER A O 1
ATOM 3699 N N . PRO A 1 490 ? -30.023 -0.130 31.666 1.00 96.88 490 PRO A N 1
ATOM 3700 C CA . PRO A 1 490 ? -29.543 -1.112 30.701 1.00 96.88 490 PRO A CA 1
ATOM 3701 C C . PRO A 1 490 ? -28.480 -0.479 29.796 1.00 96.88 490 PRO A C 1
ATOM 3703 O O . PRO A 1 490 ? -28.366 0.745 29.725 1.00 96.88 490 PRO A O 1
ATOM 3706 N N . GLY A 1 491 ? -27.711 -1.308 29.096 1.00 97.19 491 GLY A N 1
ATOM 3707 C CA . GLY A 1 491 ? -26.668 -0.847 28.184 1.00 97.19 491 GLY A CA 1
ATOM 3708 C C . GLY A 1 491 ? -25.444 -1.746 28.163 1.00 97.19 491 GLY A C 1
ATOM 3709 O O . GLY A 1 491 ? -25.379 -2.768 28.848 1.00 97.19 491 GLY A O 1
ATOM 3710 N N . VAL A 1 492 ? -24.463 -1.356 27.356 1.00 98.31 492 VAL A N 1
ATOM 3711 C CA . VAL A 1 492 ? -23.141 -1.983 27.334 1.00 98.31 492 VAL A CA 1
ATOM 3712 C C . VAL A 1 492 ? -22.142 -0.967 27.859 1.00 98.31 492 VAL A C 1
ATOM 3714 O O . VAL A 1 492 ? -21.994 0.114 27.303 1.00 98.31 492 VAL A O 1
ATOM 3717 N N . PHE A 1 493 ? -21.479 -1.334 28.945 1.00 98.19 493 PHE A N 1
ATOM 3718 C CA . PHE A 1 493 ? -20.552 -0.503 29.696 1.00 98.19 493 PHE A CA 1
ATOM 3719 C C . PHE A 1 493 ? -19.210 -1.223 29.849 1.00 98.19 493 PHE A C 1
ATOM 3721 O O . PHE A 1 493 ? -19.022 -2.344 29.365 1.00 98.19 493 PHE A O 1
ATOM 3728 N N . GLN A 1 494 ? -18.282 -0.598 30.565 1.00 97.94 494 GLN A N 1
ATOM 3729 C CA . GLN A 1 494 ? -17.019 -1.201 30.979 1.00 97.94 494 GLN A CA 1
ATOM 3730 C C . GLN A 1 494 ? -16.849 -1.095 32.481 1.00 97.94 494 GLN A C 1
ATOM 3732 O O . GLN A 1 494 ? -17.339 -0.146 33.072 1.00 97.94 494 GLN A O 1
ATOM 3737 N N . VAL A 1 495 ? -16.097 -2.003 33.094 1.00 98.56 495 VAL A N 1
ATOM 3738 C CA . VAL A 1 495 ? -15.456 -1.696 34.378 1.00 98.56 495 VAL A CA 1
ATOM 3739 C C . VAL A 1 495 ? -14.459 -0.561 34.134 1.00 98.56 495 VAL A C 1
ATOM 3741 O O . VAL A 1 495 ? -13.555 -0.714 33.318 1.00 98.56 495 VAL A O 1
ATOM 3744 N N . GLN A 1 496 ? -14.648 0.586 34.782 1.00 97.62 496 GLN A N 1
ATOM 3745 C CA . GLN A 1 496 ? -13.852 1.801 34.555 1.00 97.62 496 GLN A CA 1
ATOM 3746 C C . GLN A 1 496 ? -12.958 2.174 35.734 1.00 97.62 496 GLN A C 1
ATOM 3748 O O . GLN A 1 496 ? -12.001 2.919 35.553 1.00 97.62 496 GLN A O 1
ATOM 3753 N N . SER A 1 497 ? -13.289 1.713 36.939 1.00 97.38 497 SER A N 1
ATOM 3754 C CA . SER A 1 497 ? -12.537 2.037 38.146 1.00 97.38 497 SER A CA 1
ATOM 3755 C C . SER A 1 497 ? -12.725 0.982 39.225 1.00 97.38 497 SER A C 1
ATOM 3757 O O . SER A 1 497 ? -13.719 0.252 39.233 1.00 97.38 497 SER A O 1
ATOM 3759 N N . HIS A 1 498 ? -11.777 0.951 40.157 1.00 98.12 498 HIS A N 1
ATOM 3760 C CA . HIS A 1 498 ? -11.777 0.085 41.327 1.00 98.12 498 HIS A CA 1
ATOM 3761 C C . HIS A 1 498 ? -11.546 0.904 42.598 1.00 98.12 498 HIS A C 1
ATOM 3763 O O . HIS A 1 498 ? -10.518 1.565 42.745 1.00 98.12 498 HIS A O 1
ATOM 3769 N N . GLU A 1 499 ? -12.476 0.820 43.547 1.00 97.25 499 GLU A N 1
ATOM 3770 C CA . GLU A 1 499 ? -12.347 1.420 44.873 1.00 97.25 499 GLU A CA 1
ATOM 3771 C C . GLU A 1 499 ? -12.584 0.366 45.966 1.00 97.25 499 GLU A C 1
ATOM 3773 O O . GLU A 1 499 ? -13.679 -0.197 46.058 1.00 97.25 499 GLU A O 1
ATOM 3778 N N . PRO A 1 500 ? -11.607 0.103 46.857 1.00 97.12 500 PRO A N 1
ATOM 3779 C CA . PRO A 1 500 ? -11.760 -0.925 47.887 1.00 97.12 500 PRO A CA 1
ATOM 3780 C C . PRO A 1 500 ? -12.959 -0.699 48.815 1.00 97.12 500 PRO A C 1
ATOM 3782 O O . PRO A 1 500 ? -13.550 -1.663 49.303 1.00 97.12 500 PRO A O 1
ATOM 3785 N N . ASN A 1 501 ? -13.308 0.564 49.078 1.00 94.75 501 ASN A N 1
ATOM 3786 C CA . ASN A 1 501 ? -14.479 0.945 49.859 1.00 94.75 501 ASN A CA 1
ATOM 3787 C C . ASN A 1 501 ? -14.927 2.372 49.501 1.00 94.75 501 ASN A C 1
ATOM 3789 O O . ASN A 1 501 ? -14.449 3.339 50.098 1.00 94.75 501 ASN A O 1
ATOM 3793 N N . ALA A 1 502 ? -15.817 2.495 48.518 1.00 94.19 502 ALA A N 1
ATOM 3794 C CA . ALA A 1 502 ? -16.307 3.781 48.027 1.00 94.19 502 ALA A CA 1
ATOM 3795 C C . ALA A 1 502 ? -17.319 4.409 48.997 1.00 94.19 502 ALA A C 1
ATOM 3797 O O . ALA A 1 502 ? -18.092 3.699 49.644 1.00 94.19 502 ALA A O 1
ATOM 3798 N N . TYR A 1 503 ? -17.360 5.742 49.069 1.00 92.25 503 TYR A N 1
ATOM 3799 C CA . TYR A 1 503 ? -18.355 6.473 49.860 1.00 92.25 503 TYR A CA 1
ATOM 3800 C C . TYR A 1 503 ? -19.345 7.217 48.961 1.00 92.25 503 TYR A C 1
ATOM 3802 O O . TYR A 1 503 ? -18.963 8.101 48.195 1.00 92.25 503 TYR A O 1
ATOM 3810 N N . ALA A 1 504 ? -20.634 6.900 49.088 1.00 89.38 504 ALA A N 1
ATOM 3811 C CA . ALA A 1 504 ? -21.712 7.564 48.365 1.00 89.38 504 ALA A CA 1
ATOM 3812 C C . ALA A 1 504 ? -22.443 8.570 49.269 1.00 89.38 504 ALA A C 1
ATOM 3814 O O . ALA A 1 504 ? -23.399 8.225 49.969 1.00 89.38 504 ALA A O 1
ATOM 3815 N N . ALA A 1 505 ? -22.012 9.834 49.220 1.00 86.31 505 ALA A N 1
ATOM 3816 C CA . ALA A 1 505 ? -22.514 10.906 50.085 1.00 86.31 505 ALA A CA 1
ATOM 3817 C C . ALA A 1 505 ? -24.036 11.134 49.984 1.00 86.31 505 ALA A C 1
ATOM 3819 O O . ALA A 1 505 ? -24.682 11.384 50.997 1.00 86.31 505 ALA A O 1
ATOM 3820 N N . SER A 1 506 ? -24.632 10.994 48.792 1.00 84.31 506 SER A N 1
ATOM 3821 C CA . SER A 1 506 ? -26.073 11.233 48.580 1.00 84.31 506 SER A CA 1
ATOM 3822 C C . SER A 1 506 ? -26.988 10.269 49.348 1.00 84.31 506 SER A C 1
ATOM 3824 O O . SER A 1 506 ? -28.153 10.590 49.571 1.00 84.31 506 SER A O 1
ATOM 3826 N N . TRP A 1 507 ? -26.479 9.103 49.761 1.00 84.31 507 TRP A N 1
ATOM 3827 C CA . TRP A 1 507 ? -27.248 8.086 50.495 1.00 84.31 507 TRP A CA 1
ATOM 3828 C C . TRP A 1 507 ? -26.614 7.680 51.828 1.00 84.31 507 TRP A C 1
ATOM 3830 O O . TRP A 1 507 ? -27.191 6.857 52.549 1.00 84.31 507 TRP A O 1
ATOM 3840 N N . ASP A 1 508 ? -25.457 8.271 52.140 1.00 89.12 508 ASP A N 1
ATOM 3841 C CA . ASP A 1 508 ? -24.607 7.952 53.282 1.00 89.12 508 ASP A CA 1
ATOM 3842 C C . ASP A 1 508 ? -24.275 6.451 53.357 1.00 89.12 508 ASP A C 1
ATOM 3844 O O . ASP A 1 508 ? -24.664 5.742 54.285 1.00 89.12 508 ASP A O 1
ATOM 3848 N N . LEU A 1 509 ? -23.617 5.938 52.311 1.00 91.38 509 LEU A N 1
ATOM 3849 C CA . LEU A 1 509 ? -23.284 4.516 52.171 1.00 91.38 509 LEU A CA 1
ATOM 3850 C C . LEU A 1 509 ? -21.790 4.305 51.932 1.00 91.38 509 LEU A C 1
ATOM 3852 O O . LEU A 1 509 ? -21.216 4.893 51.019 1.00 91.38 509 LEU A O 1
ATOM 3856 N N . TRP A 1 510 ? -21.192 3.395 52.699 1.00 93.81 510 TRP A N 1
ATOM 3857 C CA . TRP A 1 510 ? -19.884 2.807 52.408 1.00 93.81 510 TRP A CA 1
ATOM 3858 C C . TRP A 1 510 ? -20.069 1.501 51.641 1.00 93.81 510 TRP A C 1
ATOM 3860 O O . TRP A 1 510 ? -20.763 0.605 52.125 1.00 93.81 510 TRP A O 1
ATOM 3870 N N . MET A 1 511 ? -19.472 1.404 50.457 1.00 95.62 511 MET A N 1
ATOM 3871 C CA . MET A 1 511 ? -19.653 0.326 49.487 1.00 95.62 511 MET A CA 1
ATOM 3872 C C . MET A 1 511 ? -18.329 -0.425 49.282 1.00 95.62 511 MET A C 1
ATOM 3874 O O . MET A 1 511 ? -17.450 0.078 48.578 1.00 95.62 511 MET A O 1
ATOM 3878 N N . PRO A 1 512 ? -18.160 -1.621 49.873 1.00 96.69 512 PRO A N 1
ATOM 3879 C CA . PRO A 1 512 ? -16.927 -2.384 49.732 1.00 96.69 512 PRO A CA 1
ATOM 3880 C C . PRO A 1 512 ? -16.798 -2.987 48.329 1.00 96.69 512 PRO A C 1
ATOM 3882 O O . PRO A 1 512 ? -17.797 -3.412 47.740 1.00 96.69 512 PRO A O 1
ATOM 3885 N N . TYR A 1 513 ? -15.558 -3.087 47.843 1.00 98.19 513 TYR A N 1
ATOM 3886 C CA . TYR A 1 513 ? -15.202 -3.664 46.539 1.00 98.19 513 TYR A CA 1
ATOM 3887 C C . TYR A 1 513 ? -15.980 -3.021 45.389 1.00 98.19 513 TYR A C 1
ATOM 3889 O O . TYR A 1 513 ? -16.591 -3.705 44.567 1.00 98.19 513 TYR A O 1
ATOM 3897 N N . PHE A 1 514 ? -16.002 -1.692 45.377 1.00 98.31 514 PHE A N 1
ATOM 3898 C CA . PHE A 1 514 ? -16.744 -0.937 44.390 1.00 98.31 514 PHE A CA 1
ATOM 3899 C C . PHE A 1 514 ? -16.031 -0.969 43.035 1.00 98.31 514 PHE A C 1
ATOM 3901 O O . PHE A 1 514 ? -14.843 -0.658 42.949 1.00 98.31 514 PHE A O 1
ATOM 3908 N N . MET A 1 515 ? -16.768 -1.314 41.980 1.00 98.56 515 MET A N 1
ATOM 3909 C CA . MET A 1 515 ? -16.309 -1.216 40.591 1.00 98.56 515 MET A CA 1
ATOM 3910 C C . MET A 1 515 ? -17.229 -0.294 39.807 1.00 98.56 515 MET A C 1
ATOM 3912 O O . MET A 1 515 ? -18.373 -0.668 39.536 1.00 98.56 515 MET A O 1
ATOM 3916 N N . GLY A 1 516 ? -16.751 0.893 39.437 1.00 98.00 516 GLY A N 1
ATOM 3917 C CA . GLY A 1 516 ? -17.532 1.852 38.657 1.00 98.00 516 GLY A CA 1
ATOM 3918 C C . GLY A 1 516 ? -17.711 1.376 37.217 1.00 98.00 516 GLY A C 1
ATOM 3919 O O . GLY A 1 516 ? -16.741 0.937 36.603 1.00 98.00 516 GLY A O 1
ATOM 3920 N N . ILE A 1 517 ? -18.934 1.464 36.675 1.00 97.75 517 ILE A N 1
ATOM 3921 C CA . ILE A 1 517 ? -19.233 1.032 35.298 1.00 97.75 517 ILE A CA 1
ATOM 3922 C C . ILE A 1 517 ? -19.769 2.128 34.374 1.00 97.75 517 ILE A C 1
ATOM 3924 O O . ILE A 1 517 ? -19.411 2.165 33.200 1.00 97.75 517 ILE A O 1
ATOM 3928 N N . TYR A 1 518 ? -20.598 3.045 34.879 1.00 96.25 518 TYR A N 1
ATOM 3929 C CA . TYR A 1 518 ? -21.088 4.186 34.102 1.00 96.25 518 TYR A CA 1
ATOM 3930 C C . TYR A 1 518 ? -21.461 5.360 34.999 1.00 96.25 518 TYR A C 1
ATOM 3932 O O . TYR A 1 518 ? -21.815 5.190 36.168 1.00 96.25 518 TYR A O 1
ATOM 3940 N N . GLN A 1 519 ? -21.413 6.567 34.439 1.00 94.56 519 GLN A N 1
ATOM 3941 C CA . GLN A 1 519 ? -21.937 7.761 35.096 1.00 94.56 519 GLN A CA 1
ATOM 3942 C C . GLN A 1 519 ? -23.443 7.871 34.818 1.00 94.56 519 GLN A C 1
ATOM 3944 O O . GLN A 1 519 ? -23.850 7.786 33.655 1.00 94.56 519 GLN A O 1
ATOM 3949 N N . PRO A 1 520 ? -24.290 8.096 35.835 1.00 91.56 520 PRO A N 1
ATOM 3950 C CA . PRO A 1 520 ? -25.731 8.239 35.624 1.00 91.56 520 PRO A CA 1
ATOM 3951 C C . PRO A 1 520 ? -26.094 9.499 34.829 1.00 91.56 520 PRO A C 1
ATOM 3953 O O . PRO A 1 520 ? -27.137 9.528 34.180 1.00 91.56 520 PRO A O 1
ATOM 3956 N N . ALA A 1 521 ? -25.230 10.517 34.837 1.00 91.62 521 ALA A N 1
ATOM 3957 C CA . ALA A 1 521 ? -25.310 11.659 33.938 1.00 91.62 521 ALA A CA 1
ATOM 3958 C C . ALA A 1 521 ? -23.907 12.103 33.483 1.00 91.62 521 ALA A C 1
ATOM 3960 O O . ALA A 1 521 ? -22.953 11.949 34.252 1.00 91.62 521 ALA A O 1
ATOM 3961 N N . PRO A 1 522 ? -23.772 12.677 32.272 1.00 91.38 522 PRO A N 1
ATOM 3962 C CA . PRO A 1 522 ? -22.483 13.126 31.752 1.00 91.38 522 PRO A CA 1
ATOM 3963 C C . PRO A 1 522 ? -21.770 14.105 32.691 1.00 91.38 522 PRO A C 1
ATOM 3965 O O . PRO A 1 522 ? -22.363 15.076 33.163 1.00 91.38 522 PRO A O 1
ATOM 3968 N N . GLY A 1 523 ? -20.482 13.865 32.941 1.00 86.94 523 GLY A N 1
ATOM 3969 C CA . GLY A 1 523 ? -19.627 14.767 33.716 1.00 86.94 523 GLY A CA 1
ATOM 3970 C C . GLY A 1 523 ? -19.826 14.694 35.232 1.00 86.94 523 GLY A C 1
ATOM 3971 O O . GLY A 1 523 ? -19.218 15.481 35.959 1.00 86.94 523 GLY A O 1
ATOM 3972 N N . GLN A 1 524 ? -20.645 13.765 35.735 1.00 86.12 524 GLN A N 1
ATOM 3973 C CA . GLN A 1 524 ? -20.754 13.539 37.173 1.00 86.12 524 GLN A CA 1
ATOM 3974 C C . GLN A 1 524 ? -19.553 12.762 37.711 1.00 86.12 524 GLN A C 1
ATOM 3976 O O . GLN A 1 524 ? -19.080 11.807 37.104 1.00 86.12 524 GLN A O 1
ATOM 3981 N N . ALA A 1 525 ? -19.074 13.173 38.887 1.00 82.94 525 ALA A N 1
ATOM 3982 C CA . ALA A 1 525 ? -17.902 12.571 39.518 1.00 82.94 525 ALA A CA 1
ATOM 3983 C C . ALA A 1 525 ? -18.166 11.176 40.109 1.00 82.94 525 ALA A C 1
ATOM 3985 O O . ALA A 1 525 ? -17.218 10.434 40.343 1.00 82.94 525 ALA A O 1
ATOM 3986 N N . PHE A 1 526 ? -19.428 10.820 40.375 1.00 88.19 526 PHE A N 1
ATOM 3987 C CA . PHE A 1 526 ? -19.782 9.506 40.909 1.00 88.19 526 PHE A CA 1
ATOM 3988 C C . PHE A 1 526 ? -20.270 8.568 39.805 1.00 88.19 526 PHE A C 1
ATOM 3990 O O . PHE A 1 526 ? -20.756 8.999 38.757 1.00 88.19 526 PHE A O 1
ATOM 3997 N N . MET A 1 527 ? -20.155 7.269 40.067 1.00 94.19 527 MET A N 1
ATOM 3998 C CA . MET A 1 527 ? -20.510 6.210 39.129 1.00 94.19 527 MET A CA 1
ATOM 3999 C C . MET A 1 527 ? -21.537 5.266 39.750 1.00 94.19 527 MET A C 1
ATOM 4001 O O . MET A 1 527 ? -21.551 5.064 40.963 1.00 94.19 527 MET A O 1
ATOM 4005 N N . ASN A 1 528 ? -22.361 4.652 38.906 1.00 96.00 528 ASN A N 1
ATOM 4006 C CA . ASN A 1 528 ? -23.028 3.404 39.249 1.00 96.00 528 ASN A CA 1
ATOM 4007 C C . ASN A 1 528 ? -22.056 2.254 38.993 1.00 96.00 528 ASN A C 1
ATOM 4009 O O . ASN A 1 528 ? -21.254 2.303 38.058 1.00 96.00 528 ASN A O 1
ATOM 4013 N N . GLY A 1 529 ? -22.119 1.234 39.840 1.00 97.56 529 GLY A N 1
ATOM 4014 C CA . GLY A 1 529 ? -21.100 0.196 39.900 1.00 97.56 529 GLY A CA 1
ATOM 4015 C C . GLY A 1 529 ? -21.580 -1.101 40.524 1.00 97.56 529 GLY A C 1
ATOM 4016 O O . GLY A 1 529 ? -22.717 -1.195 40.989 1.00 97.56 529 GLY A O 1
ATOM 4017 N N . PHE A 1 530 ? -20.692 -2.088 40.566 1.00 98.62 530 PHE A N 1
ATOM 4018 C CA . PHE A 1 530 ? -20.845 -3.251 41.437 1.00 98.62 530 PHE A CA 1
ATOM 4019 C C . PHE A 1 530 ? -20.363 -2.918 42.846 1.00 98.62 530 PHE A C 1
ATOM 4021 O O . PHE A 1 530 ? -19.417 -2.150 42.984 1.00 98.62 530 PHE A O 1
ATOM 4028 N N . HIS A 1 531 ? -20.961 -3.515 43.878 1.00 98.25 531 HIS A N 1
ATOM 4029 C CA . HIS A 1 531 ? -20.403 -3.506 45.236 1.00 98.25 531 HIS A CA 1
ATOM 4030 C C . HIS A 1 531 ? -20.946 -4.653 46.102 1.00 98.25 531 HIS A C 1
ATOM 4032 O O . HIS A 1 531 ? -21.976 -5.257 45.793 1.00 98.25 531 HIS A O 1
ATOM 4038 N N . GLY A 1 532 ? -20.255 -4.938 47.211 1.00 97.62 532 GLY A N 1
ATOM 4039 C CA . GLY A 1 532 ? -20.729 -5.839 48.268 1.00 97.62 532 GLY A CA 1
ATOM 4040 C C . GLY A 1 532 ? -21.778 -5.189 49.175 1.00 97.62 532 GLY A C 1
ATOM 4041 O O . GLY A 1 532 ? -22.206 -4.065 48.931 1.00 97.62 532 GLY A O 1
ATOM 4042 N N . PHE A 1 533 ? -22.181 -5.845 50.265 1.00 97.19 533 PHE A N 1
ATOM 4043 C CA . PHE A 1 533 ? -23.180 -5.273 51.177 1.00 97.19 533 PHE A CA 1
ATOM 4044 C C . PHE A 1 533 ? -22.713 -3.927 51.747 1.00 97.19 533 PHE A C 1
ATOM 4046 O O . PHE A 1 533 ? -21.682 -3.885 52.428 1.00 97.19 533 PHE A O 1
ATOM 4053 N N . PRO A 1 534 ? -23.440 -2.824 51.485 1.00 96.06 534 PRO A N 1
ATOM 4054 C CA . PRO A 1 534 ? -23.014 -1.524 51.952 1.00 96.06 534 PRO A CA 1
ATOM 4055 C C . PRO A 1 534 ? -23.304 -1.371 53.439 1.00 96.06 534 PRO A C 1
ATOM 4057 O O . PRO A 1 534 ? -24.103 -2.109 54.022 1.00 96.06 534 PRO A O 1
ATOM 4060 N N . SER A 1 535 ? -22.678 -0.376 54.055 1.00 93.12 535 SER A N 1
ATOM 4061 C CA . SER A 1 535 ? -22.886 -0.065 55.464 1.00 93.12 535 SER A CA 1
ATOM 4062 C C . SER A 1 535 ? -23.104 1.416 55.721 1.00 93.12 535 SER A C 1
ATOM 4064 O O . SER A 1 535 ? -22.604 2.271 54.990 1.00 93.12 535 SER A O 1
ATOM 4066 N N . ARG A 1 536 ? -23.817 1.701 56.812 1.00 89.50 536 ARG A N 1
ATOM 4067 C CA . ARG A 1 536 ? -23.802 3.011 57.473 1.00 89.50 536 ARG A CA 1
ATOM 4068 C C . ARG A 1 536 ? -22.808 2.980 58.624 1.00 89.50 536 ARG A C 1
ATOM 4070 O O . ARG A 1 536 ? -22.785 2.011 59.393 1.00 89.50 536 ARG A O 1
ATOM 4077 N N . ASP A 1 537 ? -21.954 3.999 58.690 1.00 74.75 537 ASP A N 1
ATOM 4078 C CA . ASP A 1 537 ? -20.904 4.155 59.707 1.00 74.75 537 ASP A CA 1
ATOM 4079 C C . ASP A 1 537 ? -19.989 2.927 59.895 1.00 74.75 537 ASP A C 1
ATOM 4081 O O . ASP A 1 537 ? -19.454 2.712 60.982 1.00 74.75 537 ASP A O 1
ATOM 4085 N N . GLN A 1 538 ? -19.840 2.077 58.867 1.00 70.25 538 GLN A N 1
ATOM 4086 C CA . GLN A 1 538 ? -19.091 0.808 58.916 1.00 70.25 538 GLN A CA 1
ATOM 4087 C C . GLN A 1 538 ? -19.555 -0.178 60.009 1.00 70.25 538 GLN A C 1
ATOM 4089 O O . GLN A 1 538 ? -18.810 -1.075 60.402 1.00 70.25 538 GLN A O 1
ATOM 4094 N N . ARG A 1 539 ? -20.788 -0.031 60.518 1.00 76.25 539 ARG A N 1
ATOM 4095 C CA . ARG A 1 539 ? -21.320 -0.841 61.632 1.00 76.25 539 ARG A CA 1
ATOM 4096 C C . ARG A 1 539 ? -22.479 -1.734 61.222 1.00 76.25 539 ARG A C 1
ATOM 4098 O O . ARG A 1 539 ? -22.504 -2.905 61.587 1.00 76.25 539 ARG A O 1
ATOM 4105 N N . GLN A 1 540 ? -23.443 -1.187 60.483 1.00 84.50 540 GLN A N 1
ATOM 4106 C CA . GLN A 1 540 ? -24.642 -1.915 60.076 1.00 84.50 540 GLN A CA 1
ATOM 4107 C C . GLN A 1 540 ? -24.587 -2.219 58.584 1.00 84.50 540 GLN A C 1
ATOM 4109 O O . GLN A 1 540 ? -24.680 -1.297 57.775 1.00 84.50 540 GLN A O 1
ATOM 4114 N N . LEU A 1 541 ? -24.479 -3.503 58.234 1.00 89.75 541 LEU A N 1
ATOM 4115 C CA . LEU A 1 541 ? -24.658 -3.958 56.857 1.00 89.75 541 LEU A CA 1
ATOM 4116 C C . LEU A 1 541 ? -26.126 -3.826 56.445 1.00 89.75 541 LEU A C 1
ATOM 4118 O O . LEU A 1 541 ? -27.036 -4.150 57.213 1.00 89.75 541 LEU A O 1
ATOM 4122 N N . LEU A 1 542 ? -26.346 -3.367 55.220 1.00 91.00 542 LEU A N 1
ATOM 4123 C CA . LEU A 1 542 ? -27.661 -3.184 54.623 1.00 91.00 542 LEU A CA 1
ATOM 4124 C C . LEU A 1 542 ? -27.918 -4.261 53.561 1.00 91.00 542 LEU A C 1
ATOM 4126 O O . LEU A 1 542 ? -26.991 -4.775 52.939 1.00 91.00 542 LEU A O 1
ATOM 4130 N N . TRP A 1 543 ? -29.197 -4.590 53.356 1.00 92.44 543 TRP A N 1
ATOM 4131 C CA . TRP A 1 543 ? -29.693 -5.453 52.268 1.00 92.44 543 TRP A CA 1
ATOM 4132 C C . TRP A 1 543 ? -29.186 -6.904 52.248 1.00 92.44 543 TRP A C 1
ATOM 4134 O O . TRP A 1 543 ? -29.407 -7.621 51.274 1.00 92.44 543 TRP A O 1
ATOM 4144 N N . THR A 1 544 ? -28.580 -7.383 53.336 1.00 90.50 544 THR A N 1
ATOM 4145 C CA . THR A 1 544 ? -28.040 -8.753 53.444 1.00 90.50 544 THR A CA 1
ATOM 4146 C C . THR A 1 544 ? -29.081 -9.853 53.224 1.00 90.50 544 THR A C 1
ATOM 4148 O O . THR A 1 544 ? -28.732 -10.957 52.823 1.00 90.50 544 THR A O 1
ATOM 4151 N N . SER A 1 545 ? -30.363 -9.557 53.462 1.00 91.56 545 SER A N 1
ATOM 4152 C CA . SER A 1 545 ? -31.494 -10.480 53.267 1.00 91.56 545 SER A CA 1
ATOM 4153 C C . SER A 1 545 ? -32.350 -10.147 52.037 1.00 91.56 545 SER A C 1
ATOM 4155 O O . SER A 1 545 ? -33.446 -10.679 51.897 1.00 91.56 545 SER A O 1
ATOM 4157 N N . ASN A 1 546 ? -31.889 -9.239 51.170 1.00 92.38 546 ASN A N 1
ATOM 4158 C CA . ASN A 1 546 ? -32.660 -8.722 50.036 1.00 92.38 546 ASN A CA 1
ATOM 4159 C C . ASN A 1 546 ? -32.049 -9.047 48.664 1.00 92.38 546 ASN A C 1
ATOM 4161 O O . ASN A 1 546 ? -32.581 -8.586 47.654 1.00 92.38 546 ASN A O 1
ATOM 4165 N N . LEU A 1 547 ? -30.956 -9.817 48.623 1.00 95.12 547 LEU A N 1
ATOM 4166 C CA . LEU A 1 547 ? -30.306 -10.222 47.376 1.00 95.12 547 LEU A CA 1
ATOM 4167 C C . LEU A 1 547 ? -31.309 -10.949 46.459 1.00 95.12 547 LEU A C 1
ATOM 4169 O O . LEU A 1 547 ? -32.030 -11.833 46.920 1.00 95.12 547 LEU A O 1
ATOM 4173 N N . GLY A 1 548 ? -31.353 -10.583 45.177 1.00 96.62 548 GLY A N 1
ATOM 4174 C CA . GLY A 1 548 ? -32.330 -11.105 44.211 1.00 96.62 548 GLY A CA 1
ATOM 4175 C C . GLY A 1 548 ? -33.573 -10.232 44.037 1.00 96.62 548 GLY A C 1
ATOM 4176 O O . GLY A 1 548 ? -34.481 -10.601 43.296 1.00 96.62 548 GLY A O 1
ATOM 4177 N N . HIS A 1 549 ? -33.626 -9.074 44.699 1.00 96.94 549 HIS A N 1
ATOM 4178 C CA . HIS A 1 549 ? -34.680 -8.076 44.522 1.00 96.94 549 HIS A CA 1
ATOM 4179 C C . HIS A 1 549 ? -34.097 -6.688 44.218 1.00 96.94 549 HIS A C 1
ATOM 4181 O O . HIS A 1 549 ? -33.042 -6.350 44.764 1.00 96.94 549 HIS A O 1
ATOM 4187 N N . PRO A 1 550 ? -34.788 -5.840 43.433 1.00 97.69 550 PRO A N 1
ATOM 4188 C CA . PRO A 1 550 ? -34.381 -4.452 43.249 1.00 97.69 550 PRO A CA 1
ATOM 4189 C C . PRO A 1 550 ? -34.434 -3.686 44.580 1.00 97.69 550 PRO A C 1
ATOM 4191 O O . PRO A 1 550 ? -35.512 -3.505 45.148 1.00 97.69 550 PRO A O 1
ATOM 4194 N N . VAL A 1 551 ? -33.279 -3.254 45.092 1.00 96.56 551 VAL A N 1
ATOM 4195 C CA . VAL A 1 551 ? -33.156 -2.559 46.394 1.00 96.56 551 VAL A CA 1
ATOM 4196 C C . VAL A 1 551 ? -32.132 -1.429 46.418 1.00 96.56 551 VAL A C 1
ATOM 4198 O 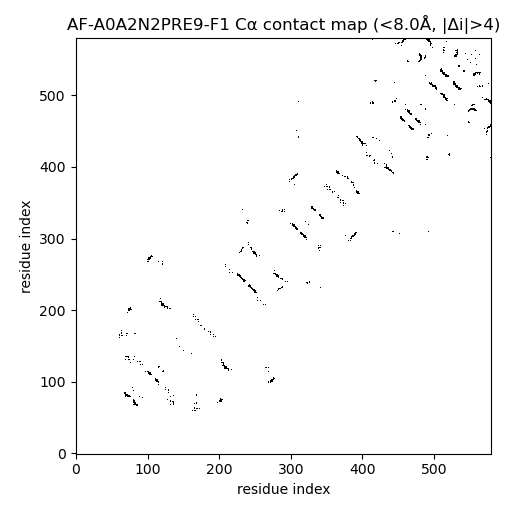O . VAL A 1 551 ? -32.108 -0.660 47.379 1.00 96.56 551 VAL A O 1
ATOM 4201 N N . THR A 1 552 ? -31.284 -1.312 45.396 1.00 95.31 552 THR A N 1
ATOM 4202 C CA . THR A 1 552 ? -30.225 -0.297 45.362 1.00 95.31 552 THR A CA 1
ATOM 4203 C C . THR A 1 552 ? -30.744 1.020 44.778 1.00 95.31 552 THR A C 1
ATOM 4205 O O . THR A 1 552 ? -31.879 1.114 44.307 1.00 95.31 552 THR A O 1
ATOM 4208 N N . TYR A 1 553 ? -29.889 2.046 44.761 1.00 93.38 553 TYR A N 1
ATOM 4209 C CA . TYR A 1 553 ? -30.162 3.321 44.090 1.00 93.38 553 TYR A CA 1
ATOM 4210 C C . TYR A 1 553 ? -29.569 3.402 42.670 1.00 93.38 553 TYR A C 1
ATOM 4212 O O . TYR A 1 553 ? -29.373 4.497 42.153 1.00 93.38 553 TYR A O 1
ATOM 4220 N N . GLY A 1 554 ? -29.277 2.260 42.038 1.00 93.19 554 GLY A N 1
ATOM 4221 C CA . GLY A 1 554 ? -28.775 2.192 40.656 1.00 93.19 554 GLY A CA 1
ATOM 4222 C C . GLY A 1 554 ? -27.584 1.249 40.475 1.00 93.19 554 GLY A C 1
ATOM 4223 O O . GLY A 1 554 ? -27.393 0.704 39.387 1.00 93.19 554 GLY A O 1
ATOM 4224 N N . CYS A 1 555 ? -26.826 0.995 41.543 1.00 96.94 555 CYS A N 1
ATOM 4225 C CA . CYS A 1 555 ? -25.728 0.028 41.569 1.00 96.94 555 CYS A CA 1
ATOM 4226 C C . CYS A 1 555 ? -26.204 -1.432 41.465 1.00 96.94 555 CYS A C 1
ATOM 4228 O O . CYS A 1 555 ? -27.375 -1.742 41.691 1.00 96.94 555 CYS A O 1
ATOM 4230 N N . ILE A 1 556 ? -25.275 -2.341 41.177 1.00 98.44 556 ILE A N 1
ATOM 4231 C CA . ILE A 1 556 ? -25.490 -3.789 41.190 1.00 98.44 556 ILE A CA 1
ATOM 4232 C C . ILE A 1 556 ? -24.878 -4.360 42.472 1.00 98.44 556 ILE A C 1
ATOM 4234 O O . ILE A 1 556 ? -23.662 -4.400 42.649 1.00 98.44 556 ILE A O 1
ATOM 4238 N N . LEU A 1 557 ? -25.737 -4.798 43.384 1.00 98.44 557 LEU A N 1
ATOM 4239 C CA . LEU A 1 557 ? -25.347 -5.407 44.647 1.00 98.44 557 LEU A CA 1
ATOM 4240 C C . LEU A 1 557 ? -25.063 -6.902 44.462 1.00 98.44 557 LEU A C 1
ATOM 4242 O O . LEU A 1 557 ? -25.885 -7.642 43.919 1.00 98.44 557 LEU A O 1
ATOM 4246 N N . LEU A 1 558 ? -23.924 -7.338 44.993 1.00 98.38 558 LEU A N 1
ATOM 4247 C CA . LEU A 1 558 ? -23.511 -8.731 45.155 1.00 98.38 558 LEU A CA 1
ATOM 4248 C C . LEU A 1 558 ? -23.372 -9.057 46.651 1.00 98.38 558 LEU A C 1
ATOM 4250 O O . LEU A 1 558 ? -23.303 -8.155 47.491 1.00 98.38 558 LEU A O 1
ATOM 4254 N N . SER A 1 559 ? -23.256 -10.345 46.999 1.00 97.75 559 SER A N 1
ATOM 4255 C CA . SER A 1 559 ? -22.677 -10.683 48.305 1.00 97.75 559 SER A CA 1
ATOM 4256 C C . SER A 1 559 ? -21.262 -10.111 48.399 1.00 97.75 559 SER A C 1
ATOM 4258 O O . SER A 1 559 ? -20.565 -9.998 47.388 1.00 97.75 559 SER A O 1
ATOM 4260 N N . THR A 1 560 ? -20.813 -9.742 49.597 1.00 97.00 560 THR A N 1
ATOM 4261 C CA . THR A 1 560 ? -19.483 -9.137 49.773 1.00 97.00 560 THR A CA 1
ATOM 4262 C C . THR A 1 560 ? -18.357 -10.063 49.297 1.00 97.00 560 THR A C 1
ATOM 4264 O O . THR A 1 560 ? -17.371 -9.591 48.737 1.00 97.00 560 THR A O 1
ATOM 4267 N N . GLU A 1 561 ? -18.518 -11.379 49.438 1.00 97.94 561 GLU A N 1
ATOM 4268 C CA . GLU A 1 561 ? -17.569 -12.389 48.959 1.00 97.94 561 GLU A CA 1
ATOM 4269 C C . GLU A 1 561 ? -17.503 -12.442 47.426 1.00 97.94 561 GLU A C 1
ATOM 4271 O O . GLU A 1 561 ? -16.414 -12.483 46.845 1.00 97.94 561 GLU A O 1
ATOM 4276 N N . ASN A 1 562 ? -18.662 -12.406 46.761 1.00 98.50 562 ASN A N 1
ATOM 4277 C CA . ASN A 1 562 ? -18.737 -12.399 45.301 1.00 98.50 562 ASN A CA 1
ATOM 4278 C C . ASN A 1 562 ? -18.251 -11.063 44.734 1.00 98.50 562 ASN A C 1
ATOM 4280 O O . ASN A 1 562 ? -17.529 -11.055 43.743 1.00 98.50 562 ASN A O 1
ATOM 4284 N N . ALA A 1 563 ? -18.582 -9.943 45.386 1.00 98.56 563 ALA A N 1
ATOM 4285 C CA . ALA A 1 563 ? -18.083 -8.621 45.020 1.00 98.56 563 ALA A CA 1
ATOM 4286 C C . ALA A 1 563 ? -16.555 -8.573 45.078 1.00 98.56 563 ALA A C 1
ATOM 4288 O O . ALA A 1 563 ? -15.927 -8.145 44.116 1.00 98.56 563 ALA A O 1
ATOM 4289 N N . LYS A 1 564 ? -15.951 -9.092 46.156 1.00 98.62 564 LYS A N 1
ATOM 4290 C CA . LYS A 1 564 ? -14.494 -9.214 46.274 1.00 98.62 564 LYS A CA 1
ATOM 4291 C C . LYS A 1 564 ? -13.902 -10.065 45.148 1.00 98.62 564 LYS A C 1
ATOM 4293 O O . LYS A 1 564 ? -12.921 -9.671 44.532 1.00 98.62 564 LYS A O 1
ATOM 4298 N N . THR A 1 565 ? -14.510 -11.218 44.875 1.00 98.62 565 THR A N 1
ATOM 4299 C CA . THR A 1 565 ? -14.034 -12.146 43.840 1.00 98.62 565 THR A CA 1
ATOM 4300 C C . THR A 1 565 ? -14.100 -11.507 42.451 1.00 98.62 565 THR A C 1
ATOM 4302 O O . THR A 1 565 ? -13.171 -11.647 41.661 1.00 98.62 565 THR A O 1
ATOM 4305 N N . LEU A 1 566 ? -15.180 -10.778 42.156 1.00 98.69 566 LEU A N 1
ATOM 4306 C CA . LEU A 1 566 ? -15.334 -10.050 40.901 1.00 98.69 566 LEU A CA 1
ATOM 4307 C C . LEU A 1 566 ? -14.324 -8.905 40.789 1.00 98.69 566 LEU A C 1
ATOM 4309 O O . LEU A 1 566 ? -13.682 -8.784 39.754 1.00 98.69 566 LEU A O 1
ATOM 4313 N N . TYR A 1 567 ? -14.147 -8.133 41.864 1.00 98.69 567 TYR A N 1
ATOM 4314 C CA . TYR A 1 567 ? -13.196 -7.021 41.968 1.00 98.69 567 TYR A CA 1
ATOM 4315 C C . TYR A 1 567 ? -11.749 -7.451 41.710 1.00 98.69 567 TYR A C 1
ATOM 4317 O O . TYR A 1 567 ? -10.974 -6.724 41.105 1.00 98.69 567 TYR A O 1
ATOM 4325 N N . GLU A 1 568 ? -11.361 -8.640 42.167 1.00 98.38 568 GLU A N 1
ATOM 4326 C CA . GLU A 1 568 ? -10.011 -9.168 41.942 1.00 98.38 568 GLU A CA 1
ATOM 4327 C C . GLU A 1 568 ? -9.822 -9.738 40.522 1.00 98.38 568 GLU A C 1
ATOM 4329 O O . GLU A 1 568 ? -8.690 -9.857 40.056 1.00 98.38 568 GLU A O 1
ATOM 4334 N N . TRP A 1 569 ? -10.907 -10.104 39.829 1.00 98.62 569 TRP A N 1
ATOM 4335 C CA . TRP A 1 569 ? -10.863 -10.761 38.518 1.00 98.62 569 TRP A CA 1
ATOM 4336 C C . TRP A 1 569 ? -11.098 -9.816 37.332 1.00 98.62 569 TRP A C 1
ATOM 4338 O O . TRP A 1 569 ? -10.495 -10.010 36.269 1.00 98.62 569 TRP A O 1
ATOM 4348 N N . ALA A 1 570 ? -11.995 -8.842 37.478 1.00 98.50 570 ALA A N 1
ATOM 4349 C CA . ALA A 1 570 ? -12.405 -7.949 36.405 1.00 98.50 570 ALA A CA 1
ATOM 4350 C C . ALA A 1 570 ? -11.482 -6.732 36.350 1.00 98.50 570 ALA A C 1
ATOM 4352 O O . ALA A 1 570 ? -11.640 -5.800 37.118 1.00 98.50 570 ALA A O 1
ATOM 4353 N N . GLU A 1 571 ? -10.520 -6.715 35.434 1.00 98.38 571 GLU A N 1
ATOM 4354 C CA . GLU A 1 571 ? -9.699 -5.523 35.217 1.00 98.38 571 GLU A CA 1
ATOM 4355 C C . GLU A 1 571 ? -10.489 -4.389 34.534 1.00 98.38 571 GLU A C 1
ATOM 4357 O O . GLU A 1 571 ? -11.569 -4.588 33.968 1.00 98.38 571 GLU A O 1
ATOM 4362 N N . GLU A 1 572 ? -9.952 -3.172 34.588 1.00 98.56 572 GLU A N 1
ATOM 4363 C CA . GLU A 1 572 ? -10.531 -2.039 33.867 1.00 98.56 572 GLU A CA 1
ATOM 4364 C C . GLU A 1 572 ? -10.567 -2.328 32.352 1.00 98.56 572 GLU A C 1
ATOM 4366 O O . GLU A 1 572 ? -9.595 -2.808 31.771 1.00 98.56 572 GLU A O 1
ATOM 4371 N N . GLY A 1 573 ? -11.707 -2.062 31.711 1.00 98.31 573 GLY A N 1
ATOM 4372 C CA . GLY A 1 573 ? -11.963 -2.369 30.301 1.00 98.31 573 GLY A CA 1
ATOM 4373 C C . GLY A 1 573 ? -12.774 -3.646 30.040 1.00 98.31 573 GLY A C 1
ATOM 4374 O O . GLY A 1 573 ? -13.203 -3.857 28.898 1.00 98.31 573 GLY A O 1
ATOM 4375 N N . VAL A 1 574 ? -13.043 -4.474 31.062 1.00 98.75 574 VAL A N 1
ATOM 4376 C CA . VAL A 1 574 ? -13.967 -5.624 30.954 1.00 98.75 574 VAL A CA 1
ATOM 4377 C C . VAL A 1 574 ? -15.375 -5.143 30.616 1.00 98.75 574 VAL A C 1
ATOM 4379 O O . VAL A 1 574 ? -15.902 -4.247 31.274 1.00 98.75 574 VAL A O 1
ATOM 4382 N N . ILE A 1 575 ? -15.998 -5.752 29.601 1.00 98.62 575 ILE A N 1
ATOM 4383 C CA . ILE A 1 575 ? -17.343 -5.378 29.147 1.00 98.62 575 ILE A CA 1
ATOM 4384 C C . ILE A 1 575 ? -18.406 -5.838 30.146 1.00 98.62 575 ILE A C 1
ATOM 4386 O O . ILE A 1 575 ? -18.412 -6.994 30.571 1.00 98.62 575 ILE A O 1
ATOM 4390 N N . VAL A 1 576 ? -19.347 -4.945 30.451 1.00 98.69 576 VAL A N 1
ATOM 4391 C CA . VAL A 1 576 ? -20.513 -5.188 31.304 1.00 98.69 576 VAL A CA 1
ATOM 4392 C C . VAL A 1 576 ? -21.780 -4.918 30.497 1.00 98.69 576 VAL A C 1
ATOM 4394 O O . VAL A 1 576 ? -22.101 -3.772 30.200 1.00 98.69 576 VAL A O 1
ATOM 4397 N N . ALA A 1 577 ? -22.510 -5.966 30.131 1.00 98.38 577 ALA A N 1
ATOM 4398 C CA . ALA A 1 577 ? -23.751 -5.868 29.371 1.00 98.38 577 ALA A CA 1
ATOM 4399 C C . ALA A 1 577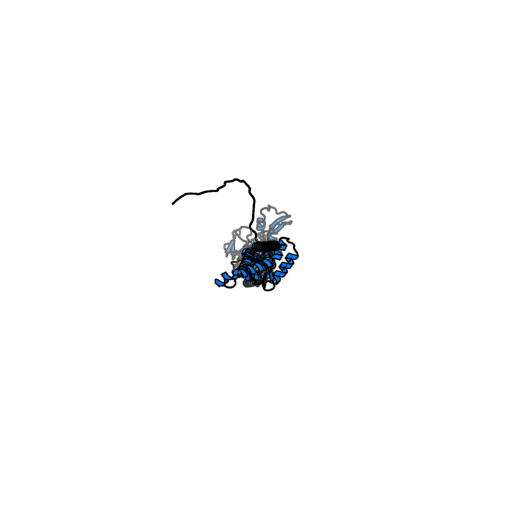 ? -24.962 -6.063 30.286 1.00 98.38 577 ALA A C 1
ATOM 4401 O O . ALA A 1 577 ? -25.179 -7.154 30.807 1.00 98.38 577 ALA A O 1
ATOM 4402 N N . ILE A 1 578 ? -25.763 -5.016 30.452 1.00 98.44 578 ILE A N 1
ATOM 4403 C CA . ILE A 1 578 ? -26.967 -4.998 31.280 1.00 98.44 578 ILE A CA 1
ATOM 4404 C C . ILE A 1 578 ? -28.184 -5.023 30.364 1.00 98.44 578 ILE A C 1
ATOM 4406 O O . ILE A 1 578 ? -28.365 -4.130 29.534 1.00 98.44 578 ILE A O 1
ATOM 4410 N N . ARG A 1 579 ? -29.021 -6.048 30.515 1.00 96.44 579 ARG A N 1
ATOM 4411 C CA . ARG A 1 579 ? -30.242 -6.241 29.730 1.00 96.44 579 ARG A CA 1
ATOM 4412 C C . ARG A 1 579 ? -31.480 -6.167 30.630 1.00 96.44 579 ARG A C 1
ATOM 4414 O O . ARG A 1 579 ? -31.367 -6.576 31.786 1.00 96.44 579 ARG A O 1
ATOM 4421 N N . PRO A 1 580 ? -32.616 -5.654 30.123 1.00 93.38 580 PRO A N 1
ATOM 4422 C CA . PRO A 1 580 ? -33.888 -5.603 30.844 1.00 93.38 580 PRO A CA 1
ATOM 4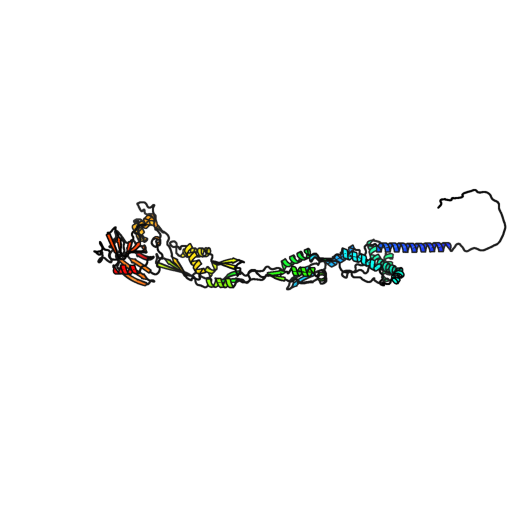423 C C . PRO A 1 580 ? -34.329 -6.917 31.492 1.00 93.38 580 PRO A C 1
ATOM 4425 O O . PRO A 1 580 ? -33.916 -8.007 31.031 1.00 93.38 580 PRO A O 1
#